Protein AF-A0A936QHP6-F1 (afdb_monomer_lite)

pLDDT: mean 89.99, std 12.88, range [39.19, 98.88]

Radius of gyration: 29.42 Å; chains: 1; bounding box: 80×87×96 Å

Foldseek 3Di:
DDDDDDDDDDVVVVVVVVVVVVVVVVVVVVVVVVVVVVVVVVVVDPDPPPPDDPPDLDDDDDPVVLLVLLVQFDEQWAWDLQAIWGWDWDADPNDTDTDTDGDAQAAFEDQQFAFPGDSLVLPQALVNLLVLLVVRVVVVGQEYEYAADHALSNLVSLLVNCVVVVVRHRAYAYHQEQDDDPQLACPDPVSLVVSLVSLSQSLCLLQQNDAADDDRSDHGGRRRHHNVSRHQEYEYYDERDLVSVVVNQVVPVVQAWEDAPWKTQHGHTRVLNSQSVSQRSNQSSCSRVPSHAHEYYYEYEDLAAPDAFPQQDDDDPVPPDDRSPNHHDAPVRMDTDPSHDRYYAAEYAAECFPDPSLARPPQQQVDAAPVRHGGSSLSVLLVSCVSRRRTAHENQEYFAFQACAFDGDHDPGSTNYNHHPVRRVVSVVVSQVSCVRSSHHYYHYHHAEFQQLDDDPVCCVVCPPSSCSSNAHESNGSNRGRHPHYNDDDQDDPPPDCPSPDPVQWPDDDPQKTWGWDDDRYDTDIDIDHPPDDPVPDDDDDDDDPDDPVDDDPDDPVPPPD

Secondary structure (DSSP, 8-state):
----------HHHHHHHHHHHHHHHHHHHHHHHHHHHHHHHHHT-------SS---SS----HHHHHHHHHH-B-SEEE-SSSEEEEEEEEETTEEEEEEEEE-EEEEE-----TT--GGG----HHHHHHHHHHHHHTT--EEEESSPPPHHHHHHHHHHHHHTTTSPPEEEEEE--PPPTTS-TT-HHHHHHHHHHHHHHHHHHTT-EEE--BTTB--EEE----GGGEEEEEE-S---HHHHHHHHHHTTT---EE-SSEEESS--HHHHHHHHHHHHHHHHHHHHHSB---EEE-EEGGG-SS--TT-----TTS----TTS----GGG-EE-TT-SS-B-EEEE--SS-STHHHH-HHHHT-B-TTS-B-HHHHHHHHHHHT--SS-EEEEE------SSBS---TTS--SB---HHHHHHHHHHHHHHHHHTT-SEEEES-SB--TT---TTTGGGS-SGGGGGGS--TT-GGG---SB---------SS--TT--GGGEEEEETTEEEEEEE-SS-EEEEEE-TT--TTT---------S-TTSS--S-TTSS--

Sequence (562 aa):
METTSRSYISSSKLKYLVILSFVFLLGFTVYKMMEFEDSIREQRIVRINVGGEKKKLIPVISNALLKEKADNSEHLFKSGKKYFSVLEKKIREGKQVQEWKNHFLKGVNMGVAIPGSYPSEFRATYDTYMYWLRKIADMNSNTVRTYTILPPEFYEAFAQYNSENNNKPLYLMQGVWADETDSNNYFEKEYSERFQNEIKDVIDVIHGKAVINERRGHASGIYSRDISQYTIAILLGREWEPVTVTTTNKKNSSLVNYNGSFISLPAGNPMEVWLAGMMDFTVHYETQIYEEQRPVSFVNWLPTDPMYHNSEFIENKKVREYDNDIESIDFRKFYSTDLFKAGIFASYHAYPYYPDFVYLDKKYTSAVNAAGQKDNYYGYLKDLKENCTDMPLLITEYGVPSSRGNSHYSTFGFHQGGHSEEDQAEVNKTLTEDIYNTGCGGAIYFEWMDEWFKFNWLVIDFEVPAERRKFWHNMENPEQNFGVLAVEQRSKTIDGIENDWNSNELISGEDKYKFSASSDAEYYYMKYNLPEFSFDKSNIHIAIDTYDKKKGDHKLPFLEKS

Structure (mmCIF, N/CA/C/O backbone):
data_AF-A0A936QHP6-F1
#
_entry.id   AF-A0A936QHP6-F1
#
loop_
_atom_site.group_PDB
_atom_site.id
_atom_site.type_symbol
_atom_site.label_atom_id
_atom_site.label_alt_id
_atom_site.label_comp_id
_atom_site.label_asym_id
_atom_site.label_entity_id
_atom_site.label_seq_id
_atom_site.pdbx_PDB_ins_code
_atom_site.Cartn_x
_atom_site.Cartn_y
_atom_site.Cartn_z
_atom_site.occupancy
_atom_site.B_iso_or_equiv
_atom_site.auth_seq_id
_atom_site.auth_comp_id
_atom_site.auth_asym_id
_atom_site.auth_atom_id
_atom_site.pdbx_PDB_model_num
ATOM 1 N N . MET A 1 1 ? -3.550 61.082 -67.817 1.00 39.22 1 MET A N 1
ATOM 2 C CA . MET A 1 1 ? -3.277 59.656 -68.092 1.00 39.22 1 MET A CA 1
ATOM 3 C C . MET A 1 1 ? -2.946 58.994 -66.764 1.00 39.22 1 MET A C 1
ATOM 5 O O . MET A 1 1 ? -1.798 58.999 -66.347 1.00 39.22 1 MET A O 1
ATOM 9 N N . GLU A 1 2 ? -3.974 58.526 -66.057 1.00 41.28 2 GLU A N 1
ATOM 10 C CA . GLU A 1 2 ? -3.820 57.652 -64.890 1.00 41.28 2 GLU A CA 1
ATOM 11 C C . GLU A 1 2 ? -3.528 56.235 -65.385 1.00 41.28 2 GLU A C 1
ATOM 13 O O . GLU A 1 2 ? -4.252 55.712 -66.231 1.00 41.28 2 GLU A O 1
ATOM 18 N N . THR A 1 3 ? -2.478 55.608 -64.863 1.00 39.47 3 THR A N 1
ATOM 19 C CA . THR A 1 3 ? -2.272 54.163 -64.983 1.00 39.47 3 THR A CA 1
ATOM 20 C C . THR A 1 3 ? -2.458 53.548 -63.604 1.00 39.47 3 THR A C 1
ATOM 22 O O . THR A 1 3 ? -1.679 53.752 -62.678 1.00 39.47 3 THR A O 1
ATOM 25 N N . THR A 1 4 ? -3.569 52.835 -63.459 1.00 46.78 4 THR A N 1
ATOM 26 C CA . THR A 1 4 ? -3.967 52.072 -62.279 1.00 46.78 4 THR A CA 1
ATOM 27 C C . THR A 1 4 ? -3.174 50.766 -62.240 1.00 46.78 4 THR A C 1
ATOM 29 O O . THR A 1 4 ? -3.341 49.920 -63.116 1.00 46.78 4 THR A O 1
ATOM 32 N N . SER A 1 5 ? -2.346 50.555 -61.212 1.00 41.31 5 SER A N 1
ATOM 33 C CA . SER A 1 5 ? -1.825 49.218 -60.894 1.00 41.31 5 SER A CA 1
ATOM 34 C C . SER A 1 5 ? -2.692 48.594 -59.795 1.00 41.31 5 SER A C 1
ATOM 36 O O . SER A 1 5 ? -2.741 49.068 -58.661 1.00 41.31 5 SER A O 1
ATOM 38 N N . ARG A 1 6 ? -3.464 47.565 -60.160 1.00 47.97 6 ARG A N 1
ATOM 39 C CA . ARG A 1 6 ? -4.209 46.723 -59.214 1.00 47.97 6 ARG A CA 1
ATOM 40 C C . ARG A 1 6 ? -3.250 45.692 -58.618 1.00 47.97 6 ARG A C 1
ATOM 42 O O . ARG A 1 6 ? -2.720 44.848 -59.335 1.00 47.97 6 ARG A O 1
ATOM 49 N N . SER A 1 7 ? -3.072 45.755 -57.303 1.00 48.59 7 SER A N 1
ATOM 50 C CA . SER A 1 7 ? -2.423 44.727 -56.487 1.00 48.59 7 SER A CA 1
ATOM 51 C C . SER A 1 7 ? -3.275 43.448 -56.485 1.00 48.59 7 SER A C 1
ATOM 53 O O . SER A 1 7 ? -4.404 43.444 -55.993 1.00 48.59 7 SER A O 1
ATOM 55 N N . TYR A 1 8 ? -2.750 42.369 -57.071 1.00 51.38 8 TYR A N 1
ATOM 56 C CA . TYR A 1 8 ? -3.321 41.024 -56.975 1.00 51.38 8 TYR A CA 1
ATOM 57 C C . TYR A 1 8 ? -2.815 40.355 -55.690 1.00 51.38 8 TYR A C 1
ATOM 59 O O . TYR A 1 8 ? -1.647 39.981 -55.584 1.00 51.38 8 TYR A O 1
ATOM 67 N N . ILE A 1 9 ? -3.702 40.177 -54.709 1.00 56.00 9 ILE A N 1
ATOM 68 C CA . ILE A 1 9 ? -3.457 39.306 -53.552 1.00 56.00 9 ILE A CA 1
ATOM 69 C C . ILE A 1 9 ? -3.434 37.857 -54.066 1.00 56.00 9 ILE A C 1
ATOM 71 O O . ILE A 1 9 ? -4.393 37.405 -54.690 1.00 56.00 9 ILE A O 1
ATOM 75 N N . SER A 1 10 ? -2.338 37.123 -53.837 1.00 56.81 10 SER A N 1
ATOM 76 C CA . SER A 1 10 ? -2.200 35.735 -54.303 1.00 56.81 10 SER A CA 1
ATOM 77 C C . SER A 1 10 ? -3.279 34.835 -53.686 1.00 56.81 10 SER A C 1
ATOM 79 O O . SER A 1 10 ? -3.545 34.900 -52.483 1.00 56.81 10 SER A O 1
ATOM 81 N N . SER A 1 11 ? -3.884 33.951 -54.491 1.00 58.00 11 SER A N 1
ATOM 82 C CA . SER A 1 11 ? -4.995 33.084 -54.049 1.00 58.00 11 SER A CA 1
ATOM 83 C C . SER A 1 11 ? -4.625 32.153 -52.883 1.00 58.00 11 SER A C 1
ATOM 85 O O . SER A 1 11 ? -5.501 31.706 -52.148 1.00 58.00 11 SER A O 1
ATOM 87 N N . SER A 1 12 ? -3.330 31.916 -52.650 1.00 57.56 12 SER A N 1
ATOM 88 C CA . SER A 1 12 ? -2.814 31.180 -51.493 1.00 57.56 12 SER A CA 1
ATOM 89 C C . SER A 1 12 ? -3.067 31.896 -50.164 1.00 57.56 12 SER A C 1
ATOM 91 O O . SER A 1 12 ? -3.524 31.259 -49.219 1.00 57.56 12 SER A O 1
ATOM 93 N N . LYS A 1 13 ? -2.854 33.217 -50.082 1.00 59.97 13 LYS A N 1
ATOM 94 C CA . LYS A 1 13 ? -3.078 33.987 -48.845 1.00 59.97 13 LYS A CA 1
ATOM 95 C C . LYS A 1 13 ? -4.554 34.017 -48.458 1.00 59.97 13 LYS A C 1
ATOM 97 O O . LYS A 1 13 ? -4.872 33.926 -47.278 1.00 59.97 13 LYS A O 1
ATOM 102 N N . LEU A 1 14 ? -5.446 34.068 -49.449 1.00 66.62 14 LEU A N 1
ATOM 103 C CA . LEU A 1 14 ? -6.890 34.020 -49.226 1.00 66.62 14 LEU A CA 1
ATOM 104 C C . LEU A 1 14 ? -7.337 32.649 -48.684 1.00 66.62 14 LEU A C 1
ATOM 106 O O . LEU A 1 14 ? -8.161 32.594 -47.778 1.00 66.62 14 LEU A O 1
ATOM 110 N N . LYS A 1 15 ? -6.743 31.547 -49.169 1.00 65.19 15 LYS A N 1
ATOM 111 C CA . LYS A 1 15 ? -7.023 30.191 -48.661 1.00 65.19 15 LYS A CA 1
ATOM 112 C C . LYS A 1 15 ? -6.612 30.017 -47.199 1.00 65.19 15 LYS A C 1
ATOM 114 O O . LYS A 1 15 ? -7.397 29.486 -46.421 1.00 65.19 15 LYS A O 1
ATOM 119 N N . TYR A 1 16 ? -5.431 30.499 -46.806 1.00 73.69 16 TYR A N 1
ATOM 120 C CA . TYR A 1 16 ? -5.000 30.431 -45.404 1.00 73.69 16 TYR A CA 1
ATOM 121 C C . TYR A 1 16 ? -5.894 31.256 -44.479 1.00 73.69 16 TYR A C 1
ATOM 123 O O . TYR A 1 16 ? -6.194 30.810 -43.379 1.00 73.69 16 TYR A O 1
ATOM 131 N N . LEU A 1 17 ? -6.377 32.413 -44.938 1.00 76.38 17 LEU A N 1
ATOM 132 C CA . LEU A 1 17 ? -7.290 33.263 -44.168 1.00 76.38 17 LEU A CA 1
ATOM 133 C C . LEU A 1 17 ? -8.652 32.587 -43.942 1.00 76.38 17 LEU A C 1
ATOM 135 O O . LEU A 1 17 ? -9.200 32.645 -42.844 1.00 76.38 17 LEU A O 1
ATOM 139 N N . VAL A 1 18 ? -9.158 31.880 -44.957 1.00 79.56 18 VAL A N 1
ATOM 140 C CA . VAL A 1 18 ? -10.394 31.089 -44.859 1.00 79.56 18 VAL A CA 1
ATOM 141 C C . VAL A 1 18 ? -10.222 29.908 -43.900 1.00 79.56 18 VAL A C 1
ATOM 143 O O . VAL A 1 18 ? -11.066 29.722 -43.024 1.00 79.56 18 VAL A O 1
ATOM 146 N N . ILE A 1 19 ? -9.115 29.160 -44.000 1.00 80.19 19 ILE A N 1
ATOM 147 C CA . ILE A 1 19 ? -8.805 28.050 -43.081 1.00 80.19 19 ILE A CA 1
ATOM 148 C C . ILE A 1 19 ? -8.690 28.558 -41.641 1.00 80.19 19 ILE A C 1
ATOM 150 O O . ILE A 1 19 ? -9.285 27.968 -40.743 1.00 80.19 19 ILE A O 1
ATOM 154 N N . LEU A 1 20 ? -7.996 29.680 -41.418 1.00 80.50 20 LEU A N 1
ATOM 155 C CA . LEU A 1 20 ? -7.874 30.274 -40.087 1.00 80.50 20 LEU A CA 1
ATOM 156 C C . LEU A 1 20 ? -9.248 30.645 -39.513 1.00 80.50 20 LEU A C 1
ATOM 158 O O . LEU A 1 20 ? -9.500 30.407 -38.336 1.00 80.50 20 LEU A O 1
ATOM 162 N N . SER A 1 21 ? -10.153 31.169 -40.349 1.00 83.62 21 SER A N 1
ATOM 163 C CA . SER A 1 21 ? -11.518 31.493 -39.920 1.00 83.62 21 SER A CA 1
ATOM 164 C C . SER A 1 21 ? -12.318 30.247 -39.532 1.00 83.62 21 SER A C 1
ATOM 166 O O . SER A 1 21 ? -13.031 30.280 -38.534 1.00 83.62 21 SER A O 1
ATOM 168 N N . PHE A 1 22 ? -12.149 29.127 -40.248 1.00 84.00 22 PHE A N 1
ATOM 169 C CA . PHE A 1 22 ? -12.811 27.866 -39.911 1.00 84.00 22 PHE A CA 1
ATOM 170 C C . PHE A 1 22 ? -12.266 27.251 -38.621 1.00 84.00 22 PHE A C 1
ATOM 172 O O . PHE A 1 22 ? -13.050 26.757 -37.816 1.00 84.00 22 PHE A O 1
ATOM 179 N N . VAL A 1 23 ? -10.954 27.329 -38.382 1.00 83.69 23 VAL A N 1
ATOM 180 C CA . VAL A 1 23 ? -10.345 26.881 -37.117 1.00 83.69 23 VAL A CA 1
ATOM 181 C C . VAL A 1 23 ? -10.850 27.727 -35.948 1.00 83.69 23 VAL A C 1
ATOM 183 O O . VAL A 1 23 ? -11.201 27.185 -34.903 1.00 83.69 23 VAL A O 1
ATOM 186 N N . PHE A 1 24 ? -10.957 29.044 -36.136 1.00 89.94 24 PHE A N 1
ATOM 187 C CA . PHE A 1 24 ? -11.479 29.941 -35.106 1.00 89.94 24 PHE A CA 1
ATOM 188 C C . PHE A 1 24 ? -12.966 29.687 -34.823 1.00 89.94 24 PHE A C 1
ATOM 190 O O . PHE A 1 24 ? -13.376 29.644 -33.666 1.00 89.94 24 PHE A O 1
ATOM 197 N N . LEU A 1 25 ? -13.768 29.458 -35.868 1.00 88.81 25 LEU A N 1
ATOM 198 C CA . LEU A 1 25 ? -15.187 29.127 -35.743 1.00 88.81 25 LEU A CA 1
ATOM 199 C C . LEU A 1 25 ? -15.391 27.781 -35.033 1.00 88.81 25 LEU A C 1
ATOM 201 O O . LEU A 1 25 ? -16.265 27.669 -34.175 1.00 88.81 25 LEU A O 1
ATOM 205 N N . LEU A 1 26 ? -14.571 26.775 -35.349 1.00 82.38 26 LEU A N 1
ATOM 206 C CA . LEU A 1 26 ? -14.604 25.473 -34.685 1.00 82.38 26 LEU A CA 1
ATOM 207 C C . LEU A 1 26 ? -14.230 25.604 -33.205 1.00 82.38 26 LEU A C 1
ATOM 209 O O . LEU A 1 26 ? -14.969 25.117 -32.355 1.00 82.38 26 LEU A O 1
ATOM 213 N N . GLY A 1 27 ? -13.146 26.322 -32.892 1.00 85.25 27 GLY A N 1
ATOM 214 C CA . GLY A 1 27 ? -12.740 26.596 -31.511 1.00 85.25 27 GLY A CA 1
ATOM 215 C C . GLY A 1 27 ? -13.823 27.334 -30.718 1.00 85.25 27 GLY A C 1
ATOM 216 O O . GLY A 1 27 ? -14.131 26.953 -29.593 1.00 85.25 27 GLY A O 1
ATOM 217 N N . PHE A 1 28 ? -14.473 28.328 -31.330 1.00 92.50 28 PHE A N 1
ATOM 218 C CA . PHE A 1 28 ? -15.593 29.042 -30.715 1.00 92.50 28 PHE A CA 1
ATOM 219 C C . PHE A 1 28 ? -16.819 28.142 -30.495 1.00 92.50 28 PHE A C 1
ATOM 221 O O . PHE A 1 28 ? -17.485 28.244 -29.468 1.00 92.50 28 PHE A O 1
ATOM 228 N N . THR A 1 29 ? -17.108 27.241 -31.436 1.00 85.12 29 THR A N 1
ATOM 229 C CA . THR A 1 29 ? -18.240 26.309 -31.334 1.00 85.12 29 THR A CA 1
ATOM 230 C C . THR A 1 29 ? -18.006 25.281 -30.230 1.00 85.12 29 THR A C 1
ATOM 232 O O . THR A 1 29 ? -18.891 25.077 -29.407 1.00 85.12 29 THR A O 1
ATOM 235 N N . VAL A 1 30 ? -16.805 24.698 -30.152 1.00 79.44 30 VAL A N 1
ATOM 236 C CA . VAL A 1 30 ? -16.418 23.781 -29.066 1.00 79.44 30 VAL A CA 1
ATOM 237 C C . VAL A 1 30 ? -16.487 24.489 -27.714 1.00 79.44 30 VAL A C 1
ATOM 239 O O . VAL A 1 30 ? -17.086 23.958 -26.786 1.00 79.44 30 VAL A O 1
ATOM 242 N N . TYR A 1 31 ? -15.977 25.721 -27.621 1.00 88.62 31 TYR A N 1
ATOM 243 C CA . TYR A 1 31 ? -16.085 26.530 -26.405 1.00 88.62 31 TYR A CA 1
ATOM 244 C C . TYR A 1 31 ? -17.545 26.744 -25.977 1.00 88.62 31 TYR A C 1
ATOM 246 O O . TYR A 1 31 ? -17.886 26.534 -24.816 1.00 88.62 31 TYR A O 1
ATOM 254 N N . LYS A 1 32 ? -18.435 27.089 -26.918 1.00 89.81 32 LYS A N 1
ATOM 255 C CA . LYS A 1 32 ? -19.868 27.260 -26.635 1.00 89.81 32 LYS A CA 1
ATOM 256 C C . LYS A 1 32 ? -20.578 25.954 -26.277 1.00 89.81 32 LYS A C 1
ATOM 258 O O . LYS A 1 32 ? -21.511 25.987 -25.483 1.00 89.81 32 LYS A O 1
ATOM 263 N N . MET A 1 33 ? -20.150 24.822 -26.837 1.00 79.50 33 MET A N 1
ATOM 264 C CA . MET A 1 33 ? -20.666 23.502 -26.465 1.00 79.50 33 MET A CA 1
ATOM 265 C C . MET A 1 33 ? -20.253 23.115 -25.042 1.00 79.50 33 MET A C 1
ATOM 267 O O . MET A 1 33 ? -21.103 22.639 -24.300 1.00 79.50 33 MET A O 1
ATOM 271 N N . MET A 1 34 ? -19.002 23.380 -24.649 1.00 72.00 34 MET A N 1
ATOM 272 C CA . MET A 1 34 ? -18.524 23.156 -23.278 1.00 72.00 34 MET A CA 1
ATOM 273 C C . MET A 1 34 ? -19.264 24.047 -22.274 1.00 72.00 34 MET A C 1
ATOM 275 O O . MET A 1 34 ? -19.806 23.542 -21.302 1.00 72.00 34 MET A O 1
ATOM 279 N N . GLU A 1 35 ? -19.396 25.347 -22.561 1.00 82.94 35 GLU A N 1
ATOM 280 C CA . GLU A 1 35 ? -20.143 26.287 -21.707 1.00 82.94 35 GLU A CA 1
ATOM 281 C C . GLU A 1 35 ? -21.618 25.864 -21.541 1.00 82.94 35 GLU A C 1
ATOM 283 O O . GLU A 1 35 ? -22.204 25.983 -20.464 1.00 82.94 35 GLU A O 1
ATOM 288 N N . PHE A 1 36 ? -22.230 25.326 -22.602 1.00 78.00 36 PHE A N 1
ATOM 289 C CA . PHE A 1 36 ? -23.597 24.812 -22.554 1.00 78.00 36 PHE A CA 1
ATOM 290 C C . PHE A 1 36 ? -23.704 23.497 -21.766 1.00 78.00 36 PHE A C 1
ATOM 292 O O . PHE A 1 36 ? -24.631 23.349 -20.969 1.00 78.00 36 PHE A O 1
ATOM 299 N N . GLU A 1 37 ? -22.765 22.563 -21.936 1.00 71.31 37 GLU A N 1
ATOM 300 C CA . GLU A 1 37 ? -22.712 21.321 -21.158 1.00 71.31 37 GLU A CA 1
ATOM 301 C C . GLU A 1 37 ? -22.518 21.602 -19.660 1.00 71.31 37 GLU A C 1
ATOM 303 O O . GLU A 1 37 ? -23.252 21.045 -18.838 1.00 71.31 37 GLU A O 1
ATOM 308 N N . ASP A 1 38 ? -21.623 22.530 -19.315 1.00 69.19 38 ASP A N 1
ATOM 309 C CA . ASP A 1 38 ? -21.407 22.994 -17.943 1.00 69.19 38 ASP A CA 1
ATOM 310 C C . ASP A 1 38 ? -22.692 23.585 -17.353 1.00 69.19 38 ASP A C 1
ATOM 312 O O . ASP A 1 38 ? -23.081 23.239 -16.237 1.00 69.19 38 ASP A O 1
ATOM 316 N N . SER A 1 39 ? -23.438 24.380 -18.131 1.00 72.06 39 SER A N 1
ATOM 317 C CA . SER A 1 39 ? -24.723 24.936 -17.686 1.00 72.06 39 SER A CA 1
ATOM 318 C C . SER A 1 39 ? -25.794 23.863 -17.415 1.00 72.06 39 SER A C 1
ATOM 320 O O . SER A 1 39 ? -26.581 23.991 -16.475 1.00 72.06 39 SER A O 1
ATOM 322 N N . ILE A 1 40 ? -25.816 22.769 -18.191 1.00 70.38 40 ILE A N 1
ATOM 323 C CA . ILE A 1 40 ? -26.733 21.636 -17.975 1.00 70.38 40 ILE A CA 1
ATOM 324 C C . ILE A 1 40 ? -26.307 20.824 -16.748 1.00 70.38 40 ILE A C 1
ATOM 326 O O . ILE A 1 40 ? -27.168 20.375 -15.984 1.00 70.38 40 ILE A O 1
ATOM 330 N N . ARG A 1 41 ? -24.996 20.635 -16.540 1.00 56.78 41 ARG A N 1
ATOM 331 C CA . ARG A 1 41 ? -24.449 19.978 -15.343 1.00 56.78 41 ARG A CA 1
ATOM 332 C C . ARG A 1 41 ? -24.772 20.780 -14.084 1.00 56.78 41 ARG A C 1
ATOM 334 O O . ARG A 1 41 ? -25.250 20.195 -13.115 1.00 56.78 41 ARG A O 1
ATOM 341 N N . GLU A 1 42 ? -24.620 22.103 -14.116 1.00 56.72 42 GLU A N 1
ATOM 342 C CA . GLU A 1 42 ? -24.973 22.975 -12.991 1.00 56.72 42 GLU A CA 1
ATOM 343 C C . GLU A 1 42 ? -26.473 22.942 -12.661 1.00 56.72 42 GLU A C 1
ATOM 345 O O . GLU A 1 42 ? -26.834 22.905 -11.487 1.00 56.72 42 GLU A O 1
ATOM 350 N N . GLN A 1 43 ? -27.362 22.862 -13.659 1.00 51.44 43 GLN A N 1
ATOM 351 C CA . GLN A 1 43 ? -28.814 22.778 -13.430 1.00 51.44 43 GLN A CA 1
ATOM 352 C C . GLN A 1 43 ? -29.279 21.463 -12.780 1.00 51.44 43 GLN A C 1
ATOM 354 O O . GLN A 1 43 ? -30.349 21.431 -12.171 1.00 51.44 43 GLN A O 1
ATOM 359 N N . ARG A 1 44 ? -28.499 20.376 -12.880 1.00 50.66 44 ARG A N 1
ATOM 360 C CA . ARG A 1 44 ? -28.800 19.093 -12.210 1.00 50.66 44 ARG A CA 1
ATOM 361 C C . ARG A 1 44 ? -28.305 19.034 -10.765 1.00 50.66 44 ARG A C 1
ATOM 363 O O . ARG A 1 44 ? -28.672 18.109 -10.043 1.00 50.66 44 ARG A O 1
ATOM 370 N N . ILE A 1 45 ? -27.507 20.009 -10.334 1.00 46.22 45 ILE A N 1
ATOM 371 C CA . ILE A 1 45 ? -26.946 20.071 -8.987 1.00 46.22 45 ILE A CA 1
ATOM 372 C C . ILE A 1 45 ? -27.664 21.181 -8.221 1.00 46.22 45 ILE A C 1
ATOM 374 O O . ILE A 1 45 ? -27.382 22.368 -8.377 1.00 46.22 45 ILE A O 1
ATOM 378 N N . VAL A 1 46 ? -28.583 20.803 -7.332 1.00 44.62 46 VAL A N 1
ATOM 379 C CA . VAL A 1 46 ? -29.145 21.745 -6.357 1.00 44.62 46 VAL A CA 1
ATOM 380 C C . VAL A 1 46 ? -28.056 22.065 -5.327 1.00 44.62 46 VAL A C 1
ATOM 382 O O . VAL A 1 46 ? -27.889 21.358 -4.335 1.00 44.62 46 VAL A O 1
ATOM 385 N N . ARG A 1 47 ? -27.282 23.130 -5.566 1.00 46.22 47 ARG A N 1
ATOM 386 C CA . ARG A 1 47 ? -26.310 23.654 -4.595 1.00 46.22 47 ARG A CA 1
ATOM 387 C C . ARG A 1 47 ? -27.055 24.404 -3.491 1.00 46.22 47 ARG A C 1
ATOM 389 O O . ARG A 1 47 ? -27.370 25.584 -3.628 1.00 46.22 47 ARG A O 1
ATOM 396 N N . ILE A 1 48 ? -27.326 23.730 -2.376 1.00 43.06 48 ILE A N 1
ATOM 397 C CA . ILE A 1 48 ? -27.758 24.403 -1.147 1.00 43.06 48 ILE A CA 1
ATOM 398 C C . ILE A 1 48 ? -26.501 24.932 -0.458 1.00 43.06 48 ILE A C 1
ATOM 400 O O . ILE A 1 48 ? -25.792 24.197 0.225 1.00 43.06 48 ILE A O 1
ATOM 404 N N . ASN A 1 49 ? -26.208 26.215 -0.659 1.00 39.19 49 ASN A N 1
ATOM 405 C CA . ASN A 1 49 ? -25.101 26.871 0.022 1.00 39.19 49 ASN A CA 1
ATOM 406 C C . ASN A 1 49 ? -25.529 27.195 1.462 1.00 39.19 49 ASN A C 1
ATOM 408 O O . ASN A 1 49 ? -26.130 28.236 1.729 1.00 39.19 49 ASN A O 1
ATOM 412 N N . VAL A 1 50 ? -25.286 26.267 2.390 1.00 42.75 50 VAL A N 1
ATOM 413 C CA . VAL A 1 50 ? -25.513 26.506 3.819 1.00 42.75 50 VAL A CA 1
ATOM 414 C C . VAL A 1 50 ? -24.299 27.252 4.363 1.00 42.75 50 VAL A C 1
ATOM 416 O O . VAL A 1 50 ? -23.374 26.656 4.906 1.00 42.75 50 VAL A O 1
ATOM 419 N N . GLY A 1 51 ? -24.298 28.574 4.193 1.00 44.06 51 GLY A N 1
ATOM 420 C CA . GLY A 1 51 ? -23.418 29.445 4.963 1.00 44.06 51 GLY A CA 1
ATOM 421 C C . GLY A 1 51 ? -23.717 29.284 6.456 1.00 44.06 51 GLY A C 1
ATOM 422 O O . GLY A 1 51 ? -24.858 29.448 6.885 1.00 44.06 51 GLY A O 1
ATOM 423 N N . GLY A 1 52 ? -22.704 28.935 7.243 1.00 41.16 52 GLY A N 1
ATOM 424 C CA . GLY A 1 52 ? -22.804 28.783 8.692 1.00 41.16 52 GLY A CA 1
ATOM 425 C C . GLY A 1 52 ? -21.606 28.014 9.237 1.00 41.16 52 GLY A C 1
ATOM 426 O O . GLY A 1 52 ? -21.040 27.200 8.519 1.00 41.16 52 GLY A O 1
ATOM 427 N N . GLU A 1 53 ? -21.204 28.339 10.466 1.00 47.16 53 GLU A N 1
ATOM 428 C CA . GLU A 1 53 ? -20.168 27.713 11.308 1.00 47.16 53 GLU A CA 1
ATOM 429 C C . GLU A 1 53 ? -19.679 26.326 10.850 1.00 47.16 53 GLU A C 1
ATOM 431 O O . GLU A 1 53 ? -20.505 25.458 10.572 1.00 47.16 53 GLU A O 1
ATOM 436 N N . LYS A 1 54 ? -18.347 26.094 10.835 1.00 59.47 54 LYS A N 1
ATOM 437 C CA . LYS A 1 54 ? -17.734 24.769 10.582 1.00 59.47 54 LYS A CA 1
ATOM 438 C C . LYS A 1 54 ? -18.486 23.709 11.401 1.00 59.47 54 LYS A C 1
ATOM 440 O O . LYS A 1 54 ? -18.249 23.565 12.602 1.00 59.47 54 LYS A O 1
ATOM 445 N N . LYS A 1 55 ? -19.416 22.988 10.766 1.00 70.50 55 LYS A N 1
ATOM 446 C CA . LYS A 1 55 ? -20.143 21.898 11.415 1.00 70.50 55 LYS A CA 1
ATOM 447 C C . LYS A 1 55 ? -19.110 20.861 11.830 1.00 70.50 55 LYS A C 1
ATOM 449 O O . LYS A 1 55 ? -18.215 20.534 11.053 1.00 70.50 55 LYS A O 1
ATOM 454 N N . LYS A 1 56 ? -19.227 20.354 13.057 1.00 84.38 56 LYS A N 1
ATOM 455 C CA . LYS A 1 56 ? -18.425 19.205 13.481 1.00 84.38 56 LYS A CA 1
ATOM 456 C C . LYS A 1 56 ? -18.665 18.056 12.503 1.00 84.38 56 LYS A C 1
ATOM 458 O O . LYS A 1 56 ? -19.815 17.807 12.145 1.00 84.38 56 LYS A O 1
ATOM 463 N N . LEU A 1 57 ? -17.592 17.372 12.105 1.00 90.25 57 LEU A N 1
ATOM 464 C CA . LEU A 1 57 ? -17.667 16.242 11.172 1.00 90.25 57 LEU A CA 1
ATOM 465 C C . LEU A 1 57 ? -18.545 15.119 11.727 1.00 90.25 57 LEU A C 1
ATOM 467 O O . LEU A 1 57 ? -19.352 14.550 11.002 1.00 90.25 57 LEU A O 1
ATOM 471 N N . ILE A 1 58 ? -18.447 14.880 13.037 1.00 93.56 58 ILE A N 1
ATOM 472 C CA . ILE A 1 58 ? -19.328 13.982 13.780 1.00 93.56 58 ILE A CA 1
ATOM 473 C C . ILE A 1 58 ? -20.299 14.836 14.612 1.00 93.56 58 ILE A C 1
ATOM 475 O O . ILE A 1 58 ? -19.857 15.602 15.480 1.00 93.56 58 ILE A O 1
ATOM 479 N N . PRO A 1 59 ? -21.621 14.738 14.380 1.00 92.69 59 PRO A N 1
ATOM 480 C CA . PRO A 1 59 ? -22.619 15.358 15.246 1.00 92.69 59 PRO A CA 1
ATOM 481 C C . PRO A 1 59 ? -22.458 14.888 16.696 1.00 92.69 59 PRO A C 1
ATOM 483 O O . PRO A 1 59 ? -22.239 13.709 16.948 1.00 92.69 59 PRO A O 1
ATOM 486 N N . VAL A 1 60 ? -22.578 15.780 17.677 1.00 93.25 60 VAL A N 1
ATOM 487 C CA . VAL A 1 60 ? -22.452 15.376 19.088 1.00 93.25 60 VAL A CA 1
ATOM 488 C C . VAL A 1 60 ? -23.719 14.642 19.526 1.00 93.25 60 VAL A C 1
ATOM 490 O O . VAL A 1 60 ? -24.812 15.198 19.425 1.00 93.25 60 VAL A O 1
ATOM 493 N N . ILE A 1 61 ? -23.564 13.428 20.054 1.00 95.81 61 ILE A N 1
ATOM 494 C CA . ILE A 1 61 ? -24.643 12.629 20.651 1.00 95.81 61 ILE A CA 1
ATOM 495 C C . ILE A 1 61 ? -24.292 12.215 22.085 1.00 95.81 61 ILE A C 1
ATOM 497 O O . ILE A 1 61 ? -23.157 12.381 22.529 1.00 95.81 61 ILE A O 1
ATOM 501 N N . SER A 1 62 ? -25.270 11.699 22.833 1.00 97.00 62 SER A N 1
ATOM 502 C CA . SER A 1 62 ? -25.025 11.176 24.181 1.00 97.00 62 SER A CA 1
ATOM 503 C C . SER A 1 62 ? -24.261 9.849 24.132 1.00 97.00 62 SER A C 1
ATOM 505 O O . SER A 1 62 ? -24.431 9.061 23.203 1.00 97.00 62 SER A O 1
ATOM 507 N N . ASN A 1 63 ? -23.488 9.546 25.179 1.00 95.75 63 ASN A N 1
ATOM 508 C CA . ASN A 1 63 ? -22.788 8.259 25.297 1.00 95.75 63 ASN A CA 1
ATOM 509 C C . ASN A 1 63 ? -23.751 7.060 25.271 1.00 95.75 63 ASN A C 1
ATOM 511 O O . ASN A 1 63 ? -23.389 5.993 24.790 1.00 95.75 63 ASN A O 1
ATOM 515 N N . ALA A 1 64 ? -24.981 7.236 25.770 1.00 97.38 64 ALA A N 1
ATOM 516 C CA . ALA A 1 64 ? -26.012 6.203 25.712 1.00 97.38 64 ALA A CA 1
ATOM 517 C C . ALA A 1 64 ? -26.432 5.906 24.265 1.00 97.38 64 ALA A C 1
ATOM 519 O O . ALA A 1 64 ? -26.504 4.740 23.891 1.00 97.38 64 ALA A O 1
ATOM 520 N N . LEU A 1 65 ? -26.638 6.947 23.448 1.00 97.69 65 LEU A N 1
ATOM 521 C CA . LEU A 1 65 ? -26.986 6.781 22.037 1.00 97.69 65 LEU A CA 1
ATOM 522 C C . LEU A 1 65 ? -25.805 6.246 21.217 1.00 97.69 65 LEU A C 1
ATOM 524 O O . LEU A 1 65 ? -26.004 5.440 20.316 1.00 97.69 65 LEU A O 1
ATOM 528 N N . LEU A 1 66 ? -24.572 6.661 21.532 1.00 98.00 66 LEU A N 1
ATOM 529 C CA . LEU A 1 66 ? -23.379 6.114 20.878 1.00 98.00 66 LEU A CA 1
ATOM 530 C C . LEU A 1 66 ? -23.235 4.617 21.160 1.00 98.00 66 LEU A C 1
ATOM 532 O O . LEU A 1 66 ? -22.964 3.847 20.244 1.00 98.00 66 LEU A O 1
ATOM 536 N N . LYS A 1 67 ? -23.460 4.206 22.413 1.00 97.94 67 LYS A N 1
ATOM 537 C CA . LYS A 1 67 ? -23.463 2.795 22.792 1.00 97.94 67 LYS A CA 1
ATOM 538 C C . LYS A 1 67 ? -24.561 2.017 22.066 1.00 97.94 67 LYS A C 1
ATOM 540 O O . LYS A 1 67 ? -24.272 0.955 21.540 1.00 97.94 67 LYS A O 1
ATOM 545 N N . GLU A 1 68 ? -25.784 2.545 22.008 1.00 98.06 68 GLU A N 1
ATOM 546 C CA . GLU A 1 68 ? -26.889 1.919 21.268 1.00 98.06 68 GLU A CA 1
ATOM 547 C C . GLU A 1 68 ? -26.528 1.703 19.793 1.00 98.06 68 GLU A C 1
ATOM 549 O O . GLU A 1 68 ? -26.698 0.604 19.274 1.00 98.06 68 GLU A O 1
ATOM 554 N N . LYS A 1 69 ? -25.964 2.725 19.138 1.00 98.19 69 LYS A N 1
ATOM 555 C CA . LYS A 1 69 ? -25.493 2.615 17.753 1.00 98.19 69 LYS A CA 1
ATOM 556 C C . LYS A 1 69 ? -24.391 1.567 17.600 1.00 98.19 69 LYS A C 1
ATOM 558 O O . LYS A 1 69 ? -24.481 0.745 16.703 1.00 98.19 69 LYS A O 1
ATOM 563 N N . ALA A 1 70 ? -23.405 1.551 18.497 1.00 97.81 70 ALA A N 1
ATOM 564 C CA . ALA A 1 70 ? -22.332 0.557 18.482 1.00 97.81 70 ALA A CA 1
ATOM 565 C C . ALA A 1 70 ? -22.839 -0.880 18.713 1.00 97.81 70 ALA A C 1
ATOM 567 O O . ALA A 1 70 ? -22.359 -1.810 18.072 1.00 97.81 70 ALA A O 1
ATOM 568 N N . ASP A 1 71 ? -23.819 -1.069 19.603 1.00 96.81 71 ASP A N 1
ATOM 569 C CA . ASP A 1 71 ? -24.434 -2.374 19.872 1.00 96.81 71 ASP A CA 1
ATOM 570 C C . ASP A 1 71 ? -25.268 -2.869 18.670 1.00 96.81 71 ASP A C 1
ATOM 572 O O . ASP A 1 71 ? -25.347 -4.077 18.435 1.00 96.81 71 ASP A O 1
ATOM 576 N N . ASN A 1 72 ? -25.851 -1.948 17.895 1.00 96.38 72 ASN A N 1
ATOM 577 C CA . ASN A 1 72 ? -26.614 -2.247 16.680 1.00 96.38 72 ASN A CA 1
ATOM 578 C C . ASN A 1 72 ? -25.747 -2.346 15.414 1.00 96.38 72 ASN A C 1
ATOM 580 O O . ASN A 1 72 ? -26.254 -2.792 14.384 1.00 96.38 72 ASN A O 1
ATOM 584 N N . SER A 1 73 ? -24.470 -1.953 15.476 1.00 97.06 73 SER A N 1
ATOM 585 C CA . SER A 1 73 ? -23.616 -1.874 14.294 1.00 97.06 73 SER A CA 1
ATOM 586 C C . SER A 1 73 ? -23.408 -3.226 13.609 1.00 97.06 73 SER A C 1
ATOM 588 O O . SER A 1 73 ? -22.923 -4.188 14.223 1.00 97.06 73 SER A O 1
ATOM 590 N N . GLU A 1 74 ? -23.677 -3.290 12.302 1.00 95.81 74 GLU A N 1
ATOM 591 C CA . GLU A 1 74 ? -23.299 -4.449 11.493 1.00 95.81 74 GLU A CA 1
ATOM 592 C C . GLU A 1 74 ? -21.772 -4.502 11.331 1.00 95.81 74 GLU A C 1
ATOM 594 O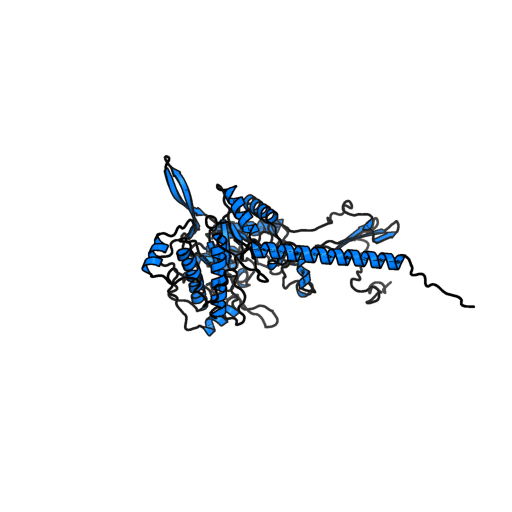 O . GLU A 1 74 ? -21.095 -3.490 11.158 1.00 95.81 74 GLU A O 1
ATOM 599 N N . HIS A 1 75 ? -21.210 -5.705 11.411 1.00 93.06 75 HIS A N 1
ATOM 600 C CA . HIS A 1 75 ? -19.793 -5.949 11.176 1.00 93.06 75 HIS A CA 1
ATOM 601 C C . HIS A 1 75 ? -19.643 -7.276 10.438 1.00 93.06 75 HIS A C 1
ATOM 603 O O . HIS A 1 75 ? -19.799 -8.360 11.003 1.00 93.06 75 HIS A O 1
ATOM 609 N N . LEU A 1 76 ? -19.358 -7.188 9.141 1.00 95.88 76 LEU A N 1
ATOM 610 C CA . LEU A 1 76 ? -19.150 -8.351 8.269 1.00 95.88 76 LEU A CA 1
ATOM 611 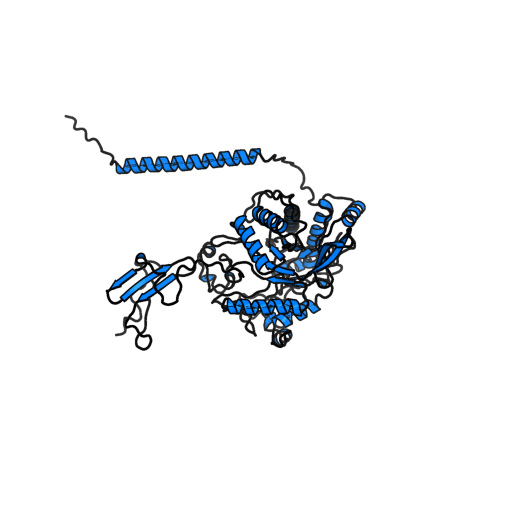C C . LEU A 1 76 ? -17.714 -8.884 8.340 1.00 95.88 76 LEU A C 1
ATOM 613 O O . LEU A 1 76 ? -17.430 -10.004 7.907 1.00 95.88 76 LEU A O 1
ATOM 617 N N . PHE A 1 77 ? -16.822 -8.090 8.926 1.00 97.19 77 PHE A N 1
ATOM 618 C CA . PHE A 1 77 ? -15.396 -8.338 9.024 1.00 97.19 77 PHE A CA 1
ATOM 619 C C . PHE A 1 77 ? -14.931 -8.065 10.447 1.00 97.19 77 PHE A C 1
ATOM 621 O O . PHE A 1 77 ? -15.412 -7.139 11.100 1.00 97.19 77 PHE A O 1
ATOM 628 N N . LYS A 1 78 ? -13.972 -8.853 10.927 1.00 95.81 78 LYS A N 1
ATOM 629 C CA . LYS A 1 78 ? -13.275 -8.557 12.178 1.00 95.81 78 LYS A CA 1
ATOM 630 C C . LYS A 1 78 ? -11.835 -9.043 12.155 1.00 95.81 78 LYS A C 1
ATOM 632 O O . LYS A 1 78 ? -11.522 -10.035 11.487 1.00 95.81 78 LYS A O 1
ATOM 637 N N . SER A 1 79 ? -10.976 -8.400 12.933 1.00 93.62 79 SER A N 1
ATOM 638 C CA . SER A 1 79 ? -9.661 -8.936 13.242 1.00 93.62 79 SER A CA 1
ATOM 639 C C . SER A 1 79 ? -9.798 -10.093 14.240 1.00 93.62 79 SER A C 1
ATOM 641 O O . SER A 1 79 ? -10.403 -9.988 15.307 1.00 93.62 79 SER A O 1
ATOM 643 N N . GLY A 1 80 ? -9.299 -11.267 13.854 1.00 86.94 80 GLY A N 1
ATOM 644 C CA . GLY A 1 80 ? -9.114 -12.392 14.767 1.00 86.94 80 GLY A CA 1
ATOM 645 C C . GLY A 1 80 ? -7.777 -12.280 15.502 1.00 86.94 80 GLY A C 1
ATOM 646 O O . GLY A 1 80 ? -7.097 -11.271 15.426 1.00 86.94 80 GLY A O 1
ATOM 647 N N . LYS A 1 81 ? -7.331 -13.346 16.176 1.00 84.69 81 LYS A N 1
ATOM 648 C CA . LYS A 1 81 ? -5.995 -13.351 16.813 1.00 84.69 81 LYS A CA 1
ATOM 649 C C . LYS A 1 81 ? -4.837 -13.482 15.819 1.00 84.69 81 LYS A C 1
ATOM 651 O O . LYS A 1 81 ? -3.745 -12.998 16.067 1.00 84.69 81 LYS A O 1
ATOM 656 N N . LYS A 1 82 ? -5.066 -14.194 14.712 1.00 86.81 82 LYS A N 1
ATOM 657 C CA . LYS A 1 82 ? -4.037 -14.493 13.699 1.00 86.81 82 LYS A CA 1
ATOM 658 C C . LYS A 1 82 ? -4.445 -14.063 12.293 1.00 86.81 82 LYS A C 1
ATOM 660 O O . LYS A 1 82 ? -3.616 -13.572 11.542 1.00 86.81 82 LYS A O 1
ATOM 665 N N . TYR A 1 83 ? -5.718 -14.243 11.958 1.00 93.88 83 TYR A N 1
ATOM 666 C CA . TYR A 1 83 ? -6.276 -13.998 10.632 1.00 93.88 83 TYR A CA 1
ATOM 667 C C . TYR A 1 83 ? -7.468 -13.054 10.725 1.00 93.88 83 TYR A C 1
ATOM 669 O O . TYR A 1 83 ? -8.075 -12.920 11.790 1.00 93.88 83 TYR A O 1
ATOM 677 N N . PHE A 1 84 ? -7.833 -12.459 9.596 1.00 95.62 84 PHE A N 1
ATOM 678 C CA . PHE A 1 84 ? -9.125 -11.804 9.447 1.00 95.62 84 PHE A CA 1
ATOM 679 C C . PHE A 1 84 ? -10.234 -12.850 9.469 1.00 95.62 84 PHE A C 1
ATOM 681 O O . PHE A 1 84 ? -10.057 -13.959 8.960 1.00 95.62 84 PHE A O 1
ATOM 688 N N . SER A 1 85 ? -11.384 -12.505 10.039 1.00 95.19 85 SER A N 1
ATOM 689 C CA . SER A 1 85 ? -12.588 -13.321 9.949 1.00 95.19 85 SER A CA 1
ATOM 690 C C . SER A 1 85 ? -13.650 -12.597 9.128 1.00 95.19 85 SER A C 1
ATOM 692 O O . SER A 1 85 ? -13.937 -11.430 9.383 1.00 95.19 85 SER A O 1
ATOM 694 N N . VAL A 1 86 ? -14.258 -13.312 8.184 1.00 95.31 86 VAL A N 1
ATOM 695 C CA . VAL A 1 86 ? -15.388 -12.841 7.371 1.00 95.31 86 VAL A CA 1
ATOM 696 C C . VAL A 1 86 ? -16.652 -13.571 7.814 1.00 95.31 86 VAL A C 1
ATOM 698 O O . VAL A 1 86 ? -16.611 -14.779 8.077 1.00 95.31 86 VAL A O 1
ATOM 701 N N . LEU A 1 87 ? -17.765 -12.847 7.909 1.00 94.12 87 LEU A N 1
ATOM 702 C CA . LEU A 1 87 ? -19.075 -13.399 8.231 1.00 94.12 87 LEU A CA 1
ATOM 703 C C . LEU A 1 87 ? -19.724 -14.003 6.978 1.00 94.12 87 LEU A C 1
ATOM 705 O O . LEU A 1 87 ? -20.235 -13.293 6.115 1.00 94.12 87 LEU A O 1
ATOM 709 N N . GLU A 1 88 ? -19.737 -15.329 6.877 1.00 89.69 88 GLU A N 1
ATOM 710 C CA . GLU A 1 88 ? -20.381 -16.047 5.776 1.00 89.69 88 GLU A CA 1
ATOM 711 C C . GLU A 1 88 ? -21.827 -16.422 6.141 1.00 89.69 88 GLU A C 1
ATOM 713 O O . GLU A 1 88 ? -22.107 -16.948 7.222 1.00 89.69 88 GLU A O 1
ATOM 718 N N . LYS A 1 89 ? -22.763 -16.194 5.212 1.00 86.81 89 LYS A N 1
ATOM 719 C CA . LYS A 1 89 ? -24.164 -16.635 5.314 1.00 86.81 89 LYS A CA 1
ATOM 720 C C . LYS A 1 89 ? -24.298 -18.001 4.630 1.00 86.81 89 LYS A C 1
ATOM 722 O O . LYS A 1 89 ? -24.084 -18.111 3.426 1.00 86.81 89 LYS A O 1
ATOM 727 N N . LYS A 1 90 ? -24.665 -19.048 5.374 1.00 83.19 90 LYS A N 1
ATOM 728 C CA . LYS A 1 90 ? -24.869 -20.416 4.854 1.00 83.19 90 LYS A CA 1
ATOM 729 C C . LYS A 1 90 ? -26.276 -20.918 5.127 1.00 83.19 90 LYS A C 1
ATOM 731 O O . LYS A 1 90 ? -26.896 -20.526 6.106 1.00 83.19 90 LYS A O 1
ATOM 736 N N . ILE A 1 91 ? -26.765 -21.833 4.295 1.00 83.44 91 ILE A N 1
ATOM 737 C CA . ILE A 1 91 ? -28.021 -22.545 4.549 1.00 83.44 91 ILE A CA 1
ATOM 738 C C . ILE A 1 91 ? -27.683 -23.886 5.207 1.00 83.44 91 ILE A C 1
ATOM 740 O O . ILE A 1 91 ? -27.018 -24.724 4.601 1.00 83.44 91 ILE A O 1
ATOM 744 N N . ARG A 1 92 ? -28.145 -24.102 6.441 1.00 80.75 92 ARG A N 1
ATOM 745 C CA . ARG A 1 92 ? -28.105 -25.401 7.132 1.00 80.75 92 ARG A CA 1
ATOM 746 C C . ARG A 1 92 ? -29.529 -25.788 7.511 1.00 80.75 92 ARG A C 1
ATOM 748 O O . ARG A 1 92 ? -30.233 -24.997 8.129 1.00 80.75 92 ARG A O 1
ATOM 755 N N . GLU A 1 93 ? -29.962 -26.979 7.098 1.00 84.62 93 GLU A N 1
ATOM 756 C CA . GLU A 1 93 ? -31.309 -27.509 7.393 1.00 84.62 93 GLU A CA 1
ATOM 757 C C . GLU A 1 93 ? -32.455 -26.554 6.986 1.00 84.62 93 GLU A C 1
ATOM 759 O O . GLU A 1 93 ? -33.453 -26.404 7.687 1.00 84.62 93 GLU A O 1
ATOM 764 N N . GLY A 1 94 ? -32.297 -25.853 5.858 1.00 85.25 94 GLY A N 1
ATOM 765 C CA . GLY A 1 94 ? -33.284 -24.882 5.369 1.00 85.25 94 GLY A CA 1
ATOM 766 C C . GLY A 1 94 ? -33.315 -23.549 6.129 1.00 85.25 94 GLY A C 1
ATOM 767 O O . GLY A 1 94 ? -34.151 -22.705 5.817 1.00 85.25 94 GLY A O 1
ATOM 768 N N . LYS A 1 95 ? -32.410 -23.325 7.092 1.00 85.94 95 LYS A N 1
ATOM 769 C CA . LYS A 1 95 ? -32.251 -22.052 7.811 1.00 85.94 95 LYS A CA 1
ATOM 770 C C . LYS A 1 95 ? -30.950 -21.361 7.426 1.00 85.94 95 LYS A C 1
ATOM 772 O O . LYS A 1 95 ? -29.913 -22.007 7.283 1.00 85.94 95 LYS A O 1
ATOM 777 N N . GLN A 1 96 ? -31.001 -20.039 7.296 1.00 84.06 96 GLN A N 1
ATOM 778 C CA . GLN A 1 96 ? -29.807 -19.225 7.116 1.00 84.06 96 GLN A CA 1
ATOM 779 C C . GLN A 1 96 ? -29.083 -19.084 8.460 1.00 84.06 96 GLN A C 1
ATOM 781 O O . GLN A 1 96 ? -29.654 -18.605 9.437 1.00 84.06 96 GLN A O 1
ATOM 786 N N . VAL A 1 97 ? -27.833 -19.527 8.505 1.00 90.56 97 VAL A N 1
ATOM 787 C CA . VAL A 1 97 ? -26.935 -19.447 9.655 1.00 90.56 97 VAL A CA 1
ATOM 788 C C . VAL A 1 97 ? -25.743 -18.586 9.258 1.00 90.56 97 VAL A C 1
ATOM 790 O O . VAL A 1 97 ? -25.249 -18.681 8.135 1.00 90.56 97 VAL A O 1
ATOM 793 N N . GLN A 1 98 ? -25.293 -17.734 10.173 1.00 90.75 98 GLN A N 1
ATOM 794 C CA . GLN A 1 98 ? -24.077 -16.947 10.009 1.00 90.75 98 GLN A CA 1
ATOM 795 C C . GLN A 1 98 ? -22.908 -17.662 10.689 1.00 90.75 98 GLN A C 1
ATOM 797 O O . GLN A 1 98 ? -23.036 -18.114 11.828 1.00 90.75 98 GLN A O 1
ATOM 802 N N . GLU A 1 99 ? -21.770 -17.765 10.007 1.00 93.19 99 GLU A N 1
ATOM 803 C CA . GLU A 1 99 ? -20.542 -18.310 10.582 1.00 93.19 99 GLU A CA 1
ATOM 804 C C . GLU A 1 99 ? -19.337 -17.425 10.273 1.00 93.19 99 GLU A C 1
ATOM 806 O O . GLU A 1 99 ? -19.188 -16.902 9.172 1.00 93.19 99 GLU A O 1
ATOM 811 N N . TRP A 1 100 ? -18.457 -17.272 11.259 1.00 94.38 100 TRP A N 1
ATOM 812 C CA . TRP A 1 100 ? -17.181 -16.593 11.078 1.00 94.38 100 TRP A CA 1
ATOM 813 C C . TRP A 1 100 ? -16.164 -17.565 10.493 1.00 94.38 100 TRP A C 1
ATOM 815 O O . TRP A 1 100 ? -15.894 -18.610 11.090 1.00 94.38 100 TRP A O 1
ATOM 825 N N . LYS A 1 101 ? -15.558 -17.199 9.366 1.00 93.94 101 LYS A N 1
ATOM 826 C CA . LYS A 1 101 ? -14.492 -17.980 8.738 1.00 93.94 101 LYS A CA 1
ATOM 827 C C . LYS A 1 101 ? -13.215 -17.168 8.655 1.00 93.94 101 LYS A C 1
ATOM 829 O O . LYS A 1 101 ? -13.249 -16.006 8.267 1.00 93.94 101 LYS A O 1
ATOM 834 N N . ASN A 1 102 ? -12.094 -17.792 8.997 1.00 95.25 102 ASN A N 1
ATOM 835 C CA . ASN A 1 102 ? -10.785 -17.160 8.897 1.00 95.25 102 ASN A CA 1
ATOM 836 C C . ASN A 1 102 ? -10.296 -17.133 7.448 1.00 95.25 102 ASN A C 1
ATOM 838 O O . ASN A 1 102 ? -10.407 -18.133 6.737 1.00 95.25 102 ASN A O 1
ATOM 842 N N . HIS A 1 103 ? -9.709 -16.009 7.052 1.00 94.88 103 HIS A N 1
ATOM 843 C CA . HIS A 1 103 ? -9.124 -15.792 5.737 1.00 94.88 103 HIS A CA 1
ATOM 844 C C . HIS A 1 103 ? -7.692 -15.285 5.880 1.00 94.88 103 HIS A C 1
ATOM 846 O O . HIS A 1 103 ? -7.420 -14.364 6.650 1.00 94.88 103 HIS A O 1
ATOM 852 N N . PHE A 1 104 ? -6.787 -15.891 5.112 1.00 96.88 104 PHE A N 1
ATOM 853 C CA . PHE A 1 104 ? -5.507 -15.273 4.791 1.00 96.88 104 PHE A CA 1
ATOM 854 C C . PHE A 1 104 ? -5.755 -14.278 3.659 1.00 96.88 104 PHE A C 1
ATOM 856 O O . PHE A 1 104 ? -6.280 -14.663 2.606 1.00 96.88 104 PHE A O 1
ATOM 863 N N . LEU A 1 105 ? -5.439 -13.007 3.889 1.00 97.69 105 LEU A N 1
ATOM 864 C CA . LEU A 1 105 ? -5.608 -11.982 2.863 1.00 97.69 105 LEU A CA 1
ATOM 865 C C . LEU A 1 105 ? -4.421 -12.058 1.911 1.00 97.69 105 LEU A C 1
ATOM 867 O O . LEU A 1 105 ? -3.286 -11.858 2.320 1.00 97.69 105 LEU A O 1
ATOM 871 N N . LYS A 1 106 ? -4.691 -12.410 0.659 1.00 96.94 106 LYS A N 1
ATOM 872 C CA . LYS A 1 106 ? -3.704 -12.504 -0.414 1.00 96.94 106 LYS A CA 1
ATOM 873 C C . LYS A 1 106 ? -4.135 -11.548 -1.506 1.00 96.94 106 LYS A C 1
ATOM 875 O O . LYS A 1 106 ? -5.150 -11.775 -2.168 1.00 96.94 106 LYS A O 1
ATOM 880 N N . GLY A 1 107 ? -3.412 -10.448 -1.614 1.00 97.75 107 GLY A N 1
ATOM 881 C CA . GLY A 1 107 ? -3.858 -9.306 -2.386 1.00 97.75 107 GLY A CA 1
ATOM 882 C C . GLY A 1 107 ? -2.776 -8.672 -3.225 1.00 97.75 107 GLY A C 1
ATOM 883 O O . GLY A 1 107 ? -1.624 -9.095 -3.206 1.00 97.75 107 GLY A O 1
ATOM 884 N N . VAL A 1 108 ? -3.173 -7.623 -3.934 1.00 98.25 108 VAL A N 1
ATOM 885 C CA . VAL A 1 108 ? -2.258 -6.734 -4.648 1.00 98.25 108 VAL A CA 1
ATOM 886 C C . VAL A 1 108 ? -2.579 -5.284 -4.317 1.00 98.25 108 VAL A C 1
ATOM 888 O O . VAL A 1 108 ? -3.743 -4.913 -4.126 1.00 98.25 108 VAL A O 1
ATOM 891 N N . ASN A 1 109 ? -1.535 -4.472 -4.258 1.00 98.25 109 ASN A N 1
ATOM 892 C CA . ASN A 1 109 ? -1.634 -3.026 -4.248 1.00 98.25 109 ASN A CA 1
ATOM 893 C C . ASN A 1 109 ? -1.941 -2.536 -5.653 1.00 98.25 109 ASN A C 1
ATOM 895 O O . ASN A 1 109 ? -1.314 -2.976 -6.613 1.00 98.25 109 ASN A O 1
ATOM 899 N N . MET A 1 110 ? -2.917 -1.647 -5.782 1.00 95.44 110 MET A N 1
ATOM 900 C CA . MET A 1 110 ? -3.337 -1.140 -7.078 1.00 95.44 110 MET A CA 1
ATOM 901 C C . MET A 1 110 ? -2.872 0.303 -7.257 1.00 95.44 110 MET A C 1
ATOM 903 O O . MET A 1 110 ? -3.560 1.247 -6.856 1.00 95.44 110 MET A O 1
ATOM 907 N N . GLY A 1 111 ? -1.706 0.449 -7.889 1.00 90.19 111 GLY A N 1
ATOM 908 C CA . GLY A 1 111 ? -1.333 1.665 -8.604 1.00 90.19 111 GLY A CA 1
ATOM 909 C C . GLY A 1 111 ? -2.308 1.933 -9.756 1.00 90.19 111 GLY A C 1
ATOM 910 O O . GLY A 1 111 ? -2.960 1.020 -10.271 1.00 90.19 111 GLY A O 1
ATOM 911 N N . VAL A 1 112 ? -2.467 3.201 -10.130 1.00 92.00 112 VAL A N 1
ATOM 912 C CA . VAL A 1 112 ? -3.461 3.640 -11.134 1.00 92.00 112 VAL A CA 1
ATOM 913 C C . VAL A 1 112 ? -2.868 4.555 -12.203 1.00 92.00 112 VAL A C 1
ATOM 915 O O . VAL A 1 112 ? -3.593 5.057 -13.068 1.00 92.00 112 VAL A O 1
ATOM 918 N N . ALA A 1 113 ? -1.553 4.779 -12.170 1.00 93.31 113 ALA A N 1
ATOM 919 C CA . ALA A 1 113 ? -0.869 5.622 -13.134 1.00 93.31 113 ALA A CA 1
ATOM 920 C C . ALA A 1 113 ? -0.548 4.840 -14.412 1.00 93.31 113 ALA A C 1
ATOM 922 O O . ALA A 1 113 ? 0.514 4.241 -14.552 1.00 93.31 113 ALA A O 1
ATOM 923 N N . ILE A 1 114 ? -1.465 4.874 -15.379 1.00 93.81 114 ILE A N 1
ATOM 924 C CA . ILE A 1 114 ? -1.192 4.331 -16.715 1.00 93.81 114 ILE A CA 1
ATOM 925 C C . ILE A 1 114 ? -0.069 5.133 -17.415 1.00 93.81 114 ILE A C 1
ATOM 927 O O . ILE A 1 114 ? 0.127 6.315 -17.089 1.00 93.81 114 ILE A O 1
ATOM 931 N N . PRO A 1 115 ? 0.630 4.555 -18.413 1.00 93.62 115 PRO A N 1
ATOM 932 C CA . PRO A 1 115 ? 1.693 5.234 -19.151 1.00 93.62 115 PRO A CA 1
ATOM 933 C C . PRO A 1 115 ? 1.322 6.646 -19.612 1.00 93.62 115 PRO A C 1
ATOM 935 O O . PRO A 1 115 ? 0.217 6.905 -20.095 1.00 93.62 115 PRO A O 1
ATOM 938 N N . GLY A 1 116 ? 2.257 7.583 -19.456 1.00 93.19 116 GLY A N 1
ATOM 939 C CA . GLY A 1 116 ? 2.070 8.991 -19.807 1.00 93.19 116 GLY A CA 1
ATOM 940 C C . GLY A 1 116 ? 1.321 9.831 -18.769 1.00 93.19 116 GLY A C 1
ATOM 941 O O . GLY A 1 116 ? 1.097 11.020 -19.018 1.00 93.19 116 GLY A O 1
ATOM 942 N N . SER A 1 117 ? 0.948 9.269 -17.614 1.00 94.00 117 SER A N 1
ATOM 943 C CA . SER A 1 117 ? 0.149 9.957 -16.591 1.00 94.00 117 SER A CA 1
ATOM 944 C C . SER A 1 117 ? 0.726 9.849 -15.181 1.00 94.00 117 SER A C 1
ATOM 946 O O . SER A 1 117 ? 1.525 8.968 -14.884 1.00 94.00 117 SER A O 1
ATOM 948 N N . TYR A 1 118 ? 0.348 10.794 -14.320 1.00 94.12 118 TYR A N 1
ATOM 949 C CA . TYR A 1 118 ? 0.555 10.686 -12.875 1.00 94.12 118 TYR A CA 1
ATOM 950 C C . TYR A 1 118 ? -0.651 9.995 -12.222 1.00 94.12 118 TYR A C 1
ATOM 952 O O . TYR A 1 118 ? -1.761 10.116 -12.747 1.00 94.12 118 TYR A O 1
ATOM 960 N N . PRO A 1 119 ? -0.491 9.358 -11.047 1.00 92.25 119 PRO A N 1
ATOM 961 C CA . PRO A 1 119 ? -1.599 8.681 -10.362 1.00 92.25 119 PRO A CA 1
ATOM 962 C C . PRO A 1 119 ? -2.749 9.639 -10.020 1.00 92.25 119 PRO A C 1
ATOM 964 O O . PRO A 1 119 ? -3.911 9.253 -10.036 1.00 92.25 119 PRO A O 1
ATOM 967 N N . SER A 1 120 ? -2.437 10.918 -9.808 1.00 91.88 120 SER A N 1
ATOM 968 C CA . SER A 1 120 ? -3.408 11.981 -9.539 1.00 91.88 120 SER A CA 1
ATOM 969 C C . SER A 1 120 ? -4.196 12.480 -10.756 1.00 91.88 120 SER A C 1
ATOM 971 O O . SER A 1 120 ? -5.093 13.309 -10.602 1.00 91.88 120 SER A O 1
ATOM 973 N N . GLU A 1 121 ? -3.859 12.028 -11.968 1.00 93.88 121 GLU A N 1
ATOM 974 C CA . GLU A 1 121 ? -4.623 12.330 -13.186 1.00 93.88 121 GLU A CA 1
ATOM 975 C C . GLU A 1 121 ? -5.757 11.323 -13.423 1.00 93.88 121 GLU A C 1
ATOM 977 O O . GLU A 1 121 ? -6.628 11.589 -14.247 1.00 93.88 121 GLU A O 1
ATOM 982 N N . PHE A 1 122 ? -5.735 10.179 -12.726 1.00 94.06 122 PHE A N 1
ATOM 983 C CA . PHE A 1 122 ? -6.773 9.146 -12.738 1.00 94.06 122 PHE A CA 1
ATOM 984 C C . PHE A 1 122 ? -7.311 8.782 -14.131 1.00 94.06 122 PHE A C 1
ATOM 986 O O . PHE A 1 122 ? -8.513 8.794 -14.387 1.00 94.06 122 PHE A O 1
ATOM 993 N N . ARG A 1 123 ? -6.411 8.461 -15.064 1.00 94.62 123 ARG A N 1
ATOM 994 C CA . ARG A 1 123 ? -6.780 8.256 -16.475 1.00 94.62 123 ARG A CA 1
ATOM 995 C C . ARG A 1 123 ? -7.392 6.891 -16.796 1.00 94.62 123 ARG A C 1
ATOM 997 O O . ARG A 1 123 ? -7.858 6.698 -17.920 1.00 94.62 123 ARG A O 1
ATOM 1004 N N . ALA A 1 124 ? -7.352 5.943 -15.864 1.00 95.56 124 ALA A N 1
ATOM 1005 C CA . ALA A 1 124 ? -7.968 4.635 -16.049 1.00 95.56 124 ALA A CA 1
ATOM 1006 C C . ALA A 1 124 ? -9.499 4.760 -16.133 1.00 95.56 124 ALA A C 1
ATOM 1008 O O . ALA A 1 124 ? -10.123 5.527 -15.403 1.00 95.56 124 ALA A O 1
ATOM 1009 N N . THR A 1 125 ? -10.097 3.999 -17.048 1.00 97.00 125 THR A N 1
ATOM 1010 C CA . THR A 1 125 ? -11.547 4.005 -17.294 1.00 97.00 125 THR A CA 1
ATOM 1011 C C . THR A 1 125 ? -12.242 2.876 -16.537 1.00 97.00 125 THR A C 1
ATOM 1013 O O . THR A 1 125 ? -11.586 1.950 -16.059 1.00 97.00 125 THR A O 1
ATOM 1016 N N . TYR A 1 126 ? -13.576 2.895 -16.500 1.00 98.38 126 TYR A N 1
ATOM 1017 C CA . TYR A 1 126 ? -14.377 1.768 -16.010 1.00 98.38 126 TYR A CA 1
ATOM 1018 C C . TYR A 1 126 ? -13.930 0.423 -16.617 1.00 98.38 126 TYR A C 1
ATOM 1020 O O . TYR A 1 126 ? -13.688 -0.535 -15.883 1.00 98.38 126 TYR A O 1
ATOM 1028 N N . ASP A 1 127 ? -13.758 0.356 -17.944 1.00 98.56 127 ASP A N 1
ATOM 1029 C CA . ASP A 1 127 ? -13.373 -0.883 -18.635 1.00 98.56 127 ASP A CA 1
ATOM 1030 C C . ASP A 1 127 ? -11.964 -1.336 -18.239 1.00 98.56 127 ASP A C 1
ATOM 1032 O O . ASP A 1 127 ? -11.709 -2.531 -18.079 1.00 98.56 127 ASP A O 1
ATOM 1036 N N . THR A 1 128 ? -11.060 -0.377 -18.024 1.00 97.56 128 THR A N 1
ATOM 1037 C CA . THR A 1 128 ? -9.710 -0.630 -17.513 1.00 97.56 128 THR A CA 1
ATOM 1038 C C . THR A 1 128 ? -9.766 -1.261 -16.121 1.00 97.56 128 THR A C 1
ATOM 1040 O O . THR A 1 128 ? -9.174 -2.319 -15.910 1.00 97.56 128 THR A O 1
ATOM 1043 N N . TYR A 1 129 ? -10.527 -0.672 -15.192 1.00 98.44 129 TYR A N 1
ATOM 1044 C CA . TYR A 1 129 ? -10.683 -1.214 -13.841 1.00 98.44 129 TYR A CA 1
ATOM 1045 C C . TYR A 1 129 ? -11.355 -2.587 -13.846 1.00 98.44 129 TYR A C 1
ATOM 1047 O O . TYR A 1 129 ? -10.880 -3.499 -13.176 1.00 98.44 129 TYR A O 1
ATOM 1055 N N . MET A 1 130 ? -12.421 -2.779 -14.627 1.00 98.62 130 MET A N 1
ATOM 1056 C CA . MET A 1 130 ? -13.097 -4.074 -14.738 1.00 98.62 130 MET A CA 1
ATOM 1057 C C . MET A 1 130 ? -12.156 -5.159 -15.281 1.00 98.62 130 MET A C 1
ATOM 1059 O O . MET A 1 130 ? -12.144 -6.284 -14.775 1.00 98.62 130 MET A O 1
ATOM 1063 N N . TYR A 1 131 ? -11.339 -4.829 -16.286 1.00 97.94 131 TYR A N 1
ATOM 1064 C CA . TYR A 1 131 ? -10.312 -5.732 -16.801 1.00 97.94 131 TYR A CA 1
ATOM 1065 C C . TYR A 1 131 ? -9.289 -6.099 -15.718 1.00 97.94 131 TYR A C 1
ATOM 1067 O O . TYR A 1 131 ? -9.030 -7.286 -15.504 1.00 97.94 131 TYR A O 1
ATOM 1075 N N . TRP A 1 132 ? -8.757 -5.108 -14.999 1.00 98.19 132 TRP A N 1
ATOM 1076 C CA . TRP A 1 132 ? -7.806 -5.331 -13.910 1.00 98.19 132 TRP A CA 1
ATOM 1077 C C . TRP A 1 132 ? -8.393 -6.188 -12.791 1.00 98.19 132 TRP A C 1
ATOM 1079 O O . TRP A 1 132 ? -7.788 -7.190 -12.428 1.00 98.19 132 TRP A O 1
ATOM 1089 N N . LEU A 1 133 ? -9.598 -5.881 -12.305 1.00 98.62 133 LEU A N 1
ATOM 1090 C CA . LEU A 1 133 ? -10.266 -6.653 -11.253 1.00 98.62 133 LEU A CA 1
ATOM 1091 C C . LEU A 1 133 ? -10.449 -8.126 -11.644 1.00 98.62 133 LEU A C 1
ATOM 1093 O O . LEU A 1 133 ? -10.164 -9.016 -10.844 1.00 98.62 133 LEU A O 1
ATOM 1097 N N . ARG A 1 134 ? -10.853 -8.402 -12.891 1.00 98.06 134 ARG A N 1
ATOM 1098 C CA . ARG A 1 134 ? -10.970 -9.779 -13.398 1.00 98.06 134 ARG A CA 1
ATOM 1099 C C . ARG A 1 134 ? -9.620 -10.492 -13.415 1.00 98.06 134 ARG A C 1
ATOM 1101 O O . ARG A 1 134 ? -9.521 -11.604 -12.909 1.00 98.06 134 ARG A O 1
ATOM 1108 N N . LYS A 1 135 ? -8.566 -9.843 -13.916 1.00 98.00 135 LYS A N 1
ATOM 1109 C CA . LYS A 1 135 ? -7.218 -10.431 -13.937 1.00 98.00 135 LYS A CA 1
ATOM 1110 C C . LYS A 1 135 ? -6.637 -10.644 -12.539 1.00 98.00 135 LYS A C 1
ATOM 1112 O O . LYS A 1 135 ? -6.009 -11.671 -12.288 1.00 98.00 135 LYS A O 1
ATOM 1117 N N . ILE A 1 136 ? -6.914 -9.731 -11.613 1.00 98.25 136 ILE A N 1
ATOM 1118 C CA . ILE A 1 136 ? -6.553 -9.878 -10.203 1.00 98.25 136 ILE A CA 1
ATOM 1119 C C . ILE A 1 136 ? -7.240 -11.101 -9.587 1.00 98.25 136 ILE A C 1
ATOM 1121 O O . ILE A 1 136 ? -6.608 -11.901 -8.895 1.00 98.25 136 ILE A O 1
ATOM 1125 N N . ALA A 1 137 ? -8.520 -11.309 -9.876 1.00 97.56 137 ALA A N 1
ATOM 1126 C CA . ALA A 1 137 ? -9.230 -12.491 -9.410 1.00 97.56 137 ALA A CA 1
ATOM 1127 C C . ALA A 1 137 ? -8.749 -13.802 -10.060 1.00 97.56 137 ALA A C 1
ATOM 1129 O O . ALA A 1 137 ? -8.742 -14.845 -9.390 1.00 97.56 137 ALA A O 1
ATOM 1130 N N . ASP A 1 138 ? -8.333 -13.758 -11.332 1.00 96.69 138 ASP A N 1
ATOM 1131 C CA . ASP A 1 138 ? -7.813 -14.910 -12.082 1.00 96.69 138 ASP A CA 1
ATOM 1132 C C . ASP A 1 138 ? -6.530 -15.473 -11.447 1.00 96.69 138 ASP A C 1
ATOM 1134 O O . ASP A 1 138 ? -6.374 -16.692 -11.358 1.00 96.69 138 ASP A O 1
ATOM 1138 N N . MET A 1 139 ? -5.659 -14.618 -10.891 1.00 95.25 139 MET A N 1
ATOM 1139 C CA . MET A 1 139 ? -4.495 -15.060 -10.100 1.00 95.25 139 MET A CA 1
ATOM 1140 C C . MET A 1 139 ? -4.851 -15.543 -8.682 1.00 95.25 139 MET A C 1
ATOM 1142 O O . MET A 1 139 ? -3.979 -15.798 -7.855 1.00 95.25 139 MET A O 1
ATOM 1146 N N . ASN A 1 140 ? -6.142 -15.717 -8.383 1.00 95.62 140 ASN A N 1
ATOM 1147 C CA . ASN A 1 140 ? -6.669 -16.120 -7.080 1.00 95.62 140 ASN A CA 1
ATOM 1148 C C . ASN A 1 140 ? -6.368 -15.142 -5.936 1.00 95.62 140 ASN A C 1
ATOM 1150 O O . ASN A 1 140 ? -6.350 -15.575 -4.776 1.00 95.62 140 ASN A O 1
ATOM 1154 N N . SER A 1 141 ? -6.186 -13.855 -6.237 1.00 97.25 141 SER A N 1
ATOM 1155 C CA . SER A 1 141 ? -6.254 -12.808 -5.220 1.00 97.25 141 SER A CA 1
ATOM 1156 C C . SER A 1 141 ? -7.658 -12.763 -4.609 1.00 97.25 141 SER A C 1
ATOM 1158 O O . SER A 1 141 ? -8.653 -13.040 -5.285 1.00 97.25 141 SER A O 1
ATOM 1160 N N . ASN A 1 142 ? -7.746 -12.447 -3.319 1.00 97.62 142 ASN A N 1
ATOM 1161 C CA . ASN A 1 142 ? -9.009 -12.165 -2.634 1.00 97.62 142 ASN A CA 1
ATOM 1162 C C . ASN A 1 142 ? -9.087 -10.723 -2.123 1.00 97.62 142 ASN A C 1
ATOM 1164 O O . ASN A 1 142 ? -10.094 -10.354 -1.524 1.00 97.62 142 ASN A O 1
ATOM 1168 N N . THR A 1 143 ? -8.045 -9.912 -2.304 1.00 98.44 143 THR A N 1
ATOM 1169 C CA . THR A 1 143 ? -7.997 -8.546 -1.776 1.00 98.44 143 THR A CA 1
ATOM 1170 C C . THR A 1 143 ? -7.320 -7.601 -2.762 1.00 98.44 143 THR A C 1
ATOM 1172 O O . THR A 1 143 ? -6.296 -7.922 -3.358 1.00 98.44 143 THR A O 1
ATOM 1175 N N . VAL A 1 144 ? -7.888 -6.413 -2.918 1.00 98.56 144 VAL A N 1
ATOM 1176 C CA . VAL A 1 144 ? -7.273 -5.280 -3.611 1.00 98.56 144 VAL A CA 1
ATOM 1177 C C . VAL A 1 144 ? -7.067 -4.181 -2.584 1.00 98.56 144 VAL A C 1
ATOM 1179 O O . VAL A 1 144 ? -7.998 -3.856 -1.845 1.00 98.56 144 VAL A O 1
ATOM 1182 N N . ARG A 1 145 ? -5.861 -3.615 -2.521 1.00 98.62 145 ARG A N 1
ATOM 1183 C CA . ARG A 1 145 ? -5.584 -2.419 -1.722 1.00 98.62 145 ARG A CA 1
ATOM 1184 C C . ARG A 1 145 ? -5.496 -1.200 -2.629 1.00 98.62 145 ARG A C 1
ATOM 1186 O O . ARG A 1 145 ? -4.766 -1.212 -3.617 1.00 98.62 145 ARG A O 1
ATOM 1193 N N . THR A 1 146 ? -6.213 -0.144 -2.265 1.00 98.19 146 THR A N 1
ATOM 1194 C CA . THR A 1 146 ? -6.073 1.189 -2.863 1.00 98.19 146 THR A CA 1
ATOM 1195 C C . THR A 1 146 ? -5.387 2.125 -1.874 1.00 98.19 146 THR A C 1
ATOM 1197 O O . THR A 1 146 ? -5.543 1.979 -0.664 1.00 98.19 146 THR A O 1
ATOM 1200 N N . TYR A 1 147 ? -4.624 3.095 -2.377 1.00 97.06 147 TYR A N 1
ATOM 1201 C CA . TYR A 1 147 ? -3.908 4.072 -1.542 1.00 97.06 147 TYR A CA 1
ATOM 1202 C C . TYR A 1 147 ? -4.784 5.239 -1.080 1.00 97.06 147 TYR A C 1
ATOM 1204 O O . TYR A 1 147 ? -4.523 5.858 -0.052 1.00 97.06 147 TYR A O 1
ATOM 1212 N N . THR A 1 148 ? -5.800 5.564 -1.875 1.00 97.06 148 THR A N 1
ATOM 1213 C CA . THR A 1 148 ? -6.636 6.756 -1.733 1.00 97.06 148 THR A CA 1
ATOM 1214 C C . THR A 1 148 ? -8.006 6.518 -2.374 1.00 97.06 148 THR A C 1
ATOM 1216 O O . THR A 1 148 ? -8.297 5.419 -2.862 1.00 97.06 148 THR A O 1
ATOM 1219 N N . ILE A 1 149 ? -8.854 7.542 -2.379 1.00 98.06 149 ILE A N 1
ATOM 1220 C CA . ILE A 1 149 ? -10.103 7.562 -3.138 1.00 98.06 149 ILE A CA 1
ATOM 1221 C C . ILE A 1 149 ? -9.777 7.560 -4.637 1.00 98.06 149 ILE A C 1
ATOM 1223 O O . ILE A 1 149 ? -9.059 8.429 -5.134 1.00 98.06 149 ILE A O 1
ATOM 1227 N N . LEU A 1 150 ? -10.321 6.584 -5.361 1.00 98.06 150 LEU A N 1
ATOM 1228 C CA . LEU A 1 150 ? -10.241 6.510 -6.824 1.00 98.06 150 LEU A CA 1
ATOM 1229 C C . LEU A 1 150 ? -11.472 7.162 -7.479 1.00 98.06 150 LEU A C 1
ATOM 1231 O O . LEU A 1 150 ? -12.418 7.504 -6.780 1.00 98.06 150 LEU A O 1
ATOM 1235 N N . PRO A 1 151 ? -11.510 7.369 -8.805 1.00 97.94 151 PRO A N 1
ATOM 1236 C CA . PRO A 1 151 ? -12.709 7.885 -9.464 1.00 97.94 151 PRO A CA 1
ATOM 1237 C C . PRO A 1 151 ? -13.940 6.984 -9.274 1.00 97.94 151 PRO A C 1
ATOM 1239 O O . PRO A 1 151 ? -13.781 5.773 -9.073 1.00 97.94 151 PRO A O 1
ATOM 1242 N N . PRO A 1 152 ? -15.171 7.524 -9.391 1.00 98.50 152 PRO A N 1
ATOM 1243 C CA . PRO A 1 152 ? -16.410 6.746 -9.301 1.00 98.50 152 PRO A CA 1
ATOM 1244 C C . PRO A 1 152 ? -16.427 5.484 -10.176 1.00 98.50 152 PRO A C 1
ATOM 1246 O O . PRO A 1 152 ? -16.962 4.458 -9.760 1.00 98.50 152 PRO A O 1
ATOM 1249 N N . GLU A 1 153 ? -15.782 5.525 -11.343 1.00 98.31 153 GLU A N 1
ATOM 1250 C CA . GLU A 1 153 ? -15.647 4.416 -12.288 1.00 98.31 153 GLU A CA 1
ATOM 1251 C C . GLU A 1 153 ? -15.030 3.163 -11.650 1.00 98.31 153 GLU A C 1
ATOM 1253 O O . GLU A 1 153 ? -15.446 2.047 -11.966 1.00 98.31 153 GLU A O 1
ATOM 1258 N N . PHE A 1 154 ? -14.069 3.326 -10.733 1.00 98.69 154 PHE A N 1
ATOM 1259 C CA . PHE A 1 154 ? -13.489 2.203 -9.996 1.00 98.69 154 PHE A CA 1
ATOM 1260 C C . PHE A 1 154 ? -14.532 1.543 -9.090 1.00 98.69 154 PHE A C 1
ATOM 1262 O O . PHE A 1 154 ? -14.702 0.326 -9.126 1.00 98.69 154 PHE A O 1
ATOM 1269 N N . TYR A 1 155 ? -15.256 2.340 -8.302 1.00 98.75 155 TYR A N 1
ATOM 1270 C CA . TYR A 1 155 ? -16.268 1.844 -7.366 1.00 98.75 155 TYR A CA 1
ATOM 1271 C C . TYR A 1 155 ? -17.451 1.201 -8.099 1.00 98.75 155 TYR A C 1
ATOM 1273 O O . TYR A 1 155 ? -17.998 0.198 -7.642 1.00 98.75 155 TYR A O 1
ATOM 1281 N N . GLU A 1 156 ? -17.813 1.725 -9.272 1.00 98.69 156 GLU A N 1
ATOM 1282 C CA . GLU A 1 156 ? -18.788 1.110 -10.172 1.00 98.69 156 GLU A CA 1
ATOM 1283 C C . GLU A 1 156 ? -18.317 -0.241 -10.711 1.00 98.69 156 GLU A C 1
ATOM 1285 O O . GLU A 1 156 ? -19.065 -1.221 -10.626 1.00 98.69 156 GLU A O 1
ATOM 1290 N N . ALA A 1 157 ? -17.081 -0.321 -11.211 1.00 98.75 157 ALA A N 1
ATOM 1291 C CA . ALA A 1 157 ? -16.504 -1.574 -11.688 1.00 98.75 157 ALA A CA 1
ATOM 1292 C C . ALA A 1 157 ? -16.386 -2.606 -10.556 1.00 98.75 157 ALA A C 1
ATOM 1294 O O . ALA A 1 157 ? -16.747 -3.767 -10.743 1.00 98.75 157 ALA A O 1
ATOM 1295 N N . PHE A 1 158 ? -15.959 -2.185 -9.364 1.00 98.75 158 PHE A N 1
ATOM 1296 C CA . PHE A 1 158 ? -15.812 -3.047 -8.192 1.00 98.75 158 PHE A CA 1
ATOM 1297 C C . PHE A 1 158 ? -17.155 -3.591 -7.690 1.00 98.75 158 PHE A C 1
ATOM 1299 O O . PHE A 1 158 ? -17.287 -4.794 -7.443 1.00 98.75 158 PHE A O 1
ATOM 1306 N N . ALA A 1 159 ? -18.177 -2.734 -7.599 1.00 98.56 159 ALA A N 1
ATOM 1307 C CA . ALA A 1 159 ? -19.531 -3.145 -7.237 1.00 98.56 159 ALA A CA 1
ATOM 1308 C C . ALA A 1 159 ? -20.105 -4.149 -8.248 1.00 98.56 159 ALA A C 1
ATOM 1310 O O . ALA A 1 159 ? -20.666 -5.176 -7.859 1.00 98.56 159 ALA A O 1
ATOM 1311 N N . GLN A 1 160 ? -19.944 -3.878 -9.547 1.00 98.56 160 GLN A N 1
ATOM 1312 C CA . GLN A 1 160 ? -20.434 -4.772 -10.591 1.00 98.56 160 GLN A CA 1
ATOM 1313 C C . GLN A 1 160 ? -19.687 -6.108 -10.594 1.00 98.56 160 GLN A C 1
ATOM 1315 O O . GLN A 1 160 ? -20.333 -7.155 -10.619 1.00 98.56 160 GLN A O 1
ATOM 1320 N N . TYR A 1 161 ? -18.355 -6.084 -10.498 1.00 98.62 161 TYR A N 1
ATOM 1321 C CA . TYR A 1 161 ? -17.535 -7.290 -10.426 1.00 98.62 161 TYR A CA 1
ATOM 1322 C C . TYR A 1 161 ? -18.006 -8.202 -9.284 1.00 98.62 161 TYR A C 1
ATOM 1324 O O . TYR A 1 161 ? -18.246 -9.389 -9.498 1.00 98.62 161 TYR A O 1
ATOM 1332 N N . ASN A 1 162 ? -18.197 -7.656 -8.079 1.00 98.25 162 ASN A N 1
ATOM 1333 C CA . ASN A 1 162 ? -18.596 -8.453 -6.919 1.00 98.25 162 ASN A CA 1
ATOM 1334 C C . ASN A 1 162 ? -20.056 -8.932 -6.978 1.00 98.25 162 ASN A C 1
ATOM 1336 O O . ASN A 1 162 ? -20.354 -10.030 -6.507 1.00 98.25 162 ASN A O 1
ATOM 1340 N N . SER A 1 163 ? -20.954 -8.166 -7.603 1.00 97.06 163 SER A N 1
ATOM 1341 C CA . SER A 1 163 ? -22.325 -8.612 -7.891 1.00 97.06 163 SER A CA 1
ATOM 1342 C C . SER A 1 163 ? -22.342 -9.816 -8.846 1.00 97.06 163 SER A C 1
ATOM 1344 O O . SER A 1 163 ? -23.074 -10.781 -8.624 1.00 97.06 163 SER A O 1
ATOM 1346 N N . GLU A 1 164 ? -21.479 -9.799 -9.869 1.00 97.00 164 GLU A N 1
ATOM 1347 C CA . GLU A 1 164 ? -21.297 -10.900 -10.827 1.00 97.00 164 GLU A CA 1
ATOM 1348 C C . GLU A 1 164 ? -20.572 -12.119 -10.213 1.00 97.00 164 GLU A C 1
ATOM 1350 O O . GLU A 1 164 ? -20.739 -13.235 -10.704 1.00 97.00 164 GLU A O 1
ATOM 1355 N N . ASN A 1 165 ? -19.808 -11.934 -9.126 1.00 95.81 165 ASN A N 1
ATOM 1356 C CA . ASN A 1 165 ? -18.923 -12.946 -8.525 1.00 95.81 165 ASN A CA 1
ATOM 1357 C C . ASN A 1 165 ? -19.164 -13.146 -7.016 1.00 95.81 165 ASN A C 1
ATOM 1359 O O . ASN A 1 165 ? -18.231 -13.304 -6.228 1.00 95.81 165 ASN A O 1
ATOM 1363 N N . ASN A 1 166 ? -20.429 -13.169 -6.591 1.00 86.88 166 ASN A N 1
ATOM 1364 C CA . ASN A 1 166 ? -20.813 -13.219 -5.173 1.00 86.88 166 ASN A CA 1
ATOM 1365 C C . ASN A 1 166 ? -20.289 -14.441 -4.382 1.00 86.88 166 ASN A C 1
ATOM 1367 O O . ASN A 1 166 ? -20.228 -14.407 -3.154 1.00 86.88 166 ASN A O 1
ATOM 1371 N N . ASN A 1 167 ? -19.912 -15.521 -5.066 1.00 87.88 167 ASN A N 1
ATOM 1372 C CA . ASN A 1 167 ? -19.359 -16.742 -4.482 1.00 87.88 167 ASN A CA 1
ATOM 1373 C C . ASN A 1 167 ? -17.837 -16.673 -4.267 1.00 87.88 167 ASN A C 1
ATOM 1375 O O . ASN A 1 167 ? -17.291 -17.487 -3.520 1.00 87.88 167 ASN A O 1
ATOM 1379 N N . LYS A 1 168 ? -17.159 -15.726 -4.920 1.00 92.69 168 LYS A N 1
ATOM 1380 C CA . LYS A 1 168 ? -15.718 -15.483 -4.826 1.00 92.69 168 LYS A CA 1
ATOM 1381 C C . LYS A 1 168 ? -15.450 -13.972 -4.944 1.00 92.69 168 LYS A C 1
ATOM 1383 O O . LYS A 1 168 ? -14.850 -13.534 -5.930 1.00 92.69 168 LYS A O 1
ATOM 1388 N N . PRO A 1 169 ? -15.920 -13.173 -3.969 1.00 95.69 169 PRO A N 1
ATOM 1389 C CA . PRO A 1 169 ? -15.752 -11.731 -4.021 1.00 95.69 169 PRO A CA 1
ATOM 1390 C C . PRO A 1 169 ? -14.274 -11.347 -3.894 1.00 95.69 169 PRO A C 1
ATOM 1392 O O . PRO A 1 169 ? -13.482 -12.047 -3.256 1.00 95.69 169 PRO A O 1
ATOM 1395 N N . LEU A 1 170 ? -13.930 -10.203 -4.476 1.00 98.31 170 LEU A N 1
ATOM 1396 C CA . LEU A 1 170 ? -12.734 -9.454 -4.119 1.00 98.31 170 LEU A CA 1
ATOM 1397 C C . LEU A 1 170 ? -13.089 -8.499 -2.984 1.00 98.31 170 LEU A C 1
ATOM 1399 O O . LEU A 1 170 ? -14.083 -7.776 -3.066 1.00 98.31 170 LEU A O 1
ATOM 1403 N N . TYR A 1 171 ? -12.260 -8.475 -1.947 1.00 98.56 171 TYR A N 1
ATOM 1404 C CA . TYR A 1 171 ? -12.382 -7.514 -0.861 1.00 98.56 171 TYR A CA 1
ATOM 1405 C C . TYR A 1 171 ? -11.525 -6.275 -1.117 1.00 98.56 171 TYR A C 1
ATOM 1407 O O . TYR A 1 171 ? -10.419 -6.376 -1.642 1.00 98.56 171 TYR A O 1
ATOM 1415 N N . LEU A 1 172 ? -12.018 -5.108 -0.716 1.00 98.81 172 LEU A N 1
ATOM 1416 C CA . LEU A 1 172 ? -11.287 -3.849 -0.773 1.00 98.81 172 LEU A CA 1
ATOM 1417 C C . LEU A 1 172 ? -10.670 -3.544 0.591 1.00 98.81 172 LEU A C 1
ATOM 1419 O O . LEU A 1 172 ? -11.378 -3.466 1.595 1.00 98.81 172 LEU A O 1
ATOM 1423 N N . MET A 1 173 ? -9.360 -3.333 0.620 1.00 98.75 173 MET A N 1
ATOM 1424 C CA . MET A 1 173 ? -8.683 -2.630 1.704 1.00 98.75 173 MET A CA 1
ATOM 1425 C C . MET A 1 173 ? -8.515 -1.175 1.275 1.00 98.75 173 MET A C 1
ATOM 1427 O O . MET A 1 173 ? -7.686 -0.866 0.419 1.00 98.75 173 MET A O 1
ATOM 1431 N N . GLN A 1 174 ? -9.344 -0.296 1.827 1.00 98.81 174 GLN A N 1
ATOM 1432 C CA . GLN A 1 174 ? -9.416 1.092 1.391 1.00 98.81 174 GLN A CA 1
ATOM 1433 C C . GLN A 1 174 ? -8.402 1.938 2.165 1.00 98.81 174 GLN A C 1
ATOM 1435 O O . GLN A 1 174 ? -8.511 2.105 3.381 1.00 98.81 174 GLN A O 1
ATOM 1440 N N . GLY A 1 175 ? -7.417 2.475 1.450 1.00 98.44 175 GLY A N 1
ATOM 1441 C CA . GLY A 1 175 ? -6.453 3.423 1.993 1.00 98.44 175 GLY A CA 1
ATOM 1442 C C . GLY A 1 175 ? -7.055 4.811 2.191 1.00 98.44 175 GLY A C 1
ATOM 1443 O O . GLY A 1 175 ? -7.922 5.241 1.422 1.00 98.44 175 GLY A O 1
ATOM 1444 N N . VAL A 1 176 ? -6.569 5.513 3.212 1.00 98.44 176 VAL A N 1
ATOM 1445 C CA . VAL A 1 176 ? -6.811 6.943 3.430 1.00 98.44 176 VAL A CA 1
ATOM 1446 C C . VAL A 1 176 ? -5.480 7.665 3.298 1.00 98.44 176 VAL A C 1
ATOM 1448 O O . VAL A 1 176 ? -4.611 7.518 4.157 1.00 98.44 176 VAL A O 1
ATOM 1451 N N . TRP A 1 177 ? -5.307 8.444 2.234 1.00 95.75 177 TRP A N 1
ATOM 1452 C CA . TRP A 1 177 ? -4.033 9.103 1.967 1.00 95.75 177 TRP A CA 1
ATOM 1453 C C . TRP A 1 177 ? -3.737 10.195 2.999 1.00 95.75 177 TRP A C 1
ATOM 1455 O O . TRP A 1 177 ? -4.554 11.083 3.238 1.00 95.75 177 TRP A O 1
ATOM 1465 N N . ALA A 1 178 ? -2.553 10.131 3.609 1.00 94.25 178 ALA A N 1
ATOM 1466 C CA . ALA A 1 178 ? -2.038 11.190 4.466 1.00 94.25 178 ALA A CA 1
ATOM 1467 C C . ALA A 1 178 ? -1.025 12.021 3.674 1.00 94.25 178 ALA A C 1
ATOM 1469 O O . ALA A 1 178 ? 0.062 11.541 3.349 1.00 94.25 178 ALA A O 1
ATOM 1470 N N . ASP A 1 179 ? -1.385 13.271 3.381 1.00 90.50 179 ASP A N 1
ATOM 1471 C CA . ASP A 1 179 ? -0.456 14.234 2.791 1.00 90.50 179 ASP A CA 1
ATOM 1472 C C . ASP A 1 179 ? 0.724 14.516 3.727 1.00 90.50 179 ASP A C 1
ATOM 1474 O O . ASP A 1 179 ? 0.647 14.327 4.946 1.00 90.50 179 ASP A O 1
ATOM 1478 N N . GLU A 1 180 ? 1.801 15.051 3.162 1.00 86.38 180 GLU A N 1
ATOM 1479 C CA . GLU A 1 180 ? 2.900 15.594 3.951 1.00 86.38 180 GLU A CA 1
ATOM 1480 C C . GLU A 1 180 ? 2.433 16.786 4.799 1.00 86.38 180 GLU A C 1
ATOM 1482 O O . GLU A 1 180 ? 1.476 17.505 4.484 1.00 86.38 180 GLU A O 1
ATOM 1487 N N . THR A 1 181 ? 3.091 16.965 5.939 1.00 87.12 181 THR A N 1
ATOM 1488 C CA . THR A 1 181 ? 2.839 18.072 6.862 1.00 87.12 181 THR A CA 1
ATOM 1489 C C . THR A 1 181 ? 3.802 19.212 6.540 1.00 87.12 181 THR A C 1
ATOM 1491 O O . THR A 1 181 ? 5.008 19.006 6.478 1.00 87.12 181 THR A O 1
ATOM 1494 N N . ASP A 1 182 ? 3.283 20.435 6.399 1.00 86.69 182 ASP A N 1
ATOM 1495 C CA . ASP A 1 182 ? 4.104 21.626 6.115 1.00 86.69 182 ASP A CA 1
ATOM 1496 C C . ASP A 1 182 ? 5.081 21.977 7.259 1.00 86.69 182 ASP A C 1
ATOM 1498 O O . ASP A 1 182 ? 6.037 22.733 7.087 1.00 86.69 182 ASP A O 1
ATOM 1502 N N . SER A 1 183 ? 4.825 21.458 8.459 1.00 87.31 183 SER A N 1
ATOM 1503 C CA . SER A 1 183 ? 5.488 21.812 9.719 1.00 87.31 183 SER A CA 1
ATOM 1504 C C . SER A 1 183 ? 6.290 20.667 10.344 1.00 87.31 183 SER A C 1
ATOM 1506 O O . SER A 1 183 ? 6.842 20.825 11.450 1.00 87.31 183 SER A O 1
ATOM 1508 N N . ASN A 1 184 ? 6.321 19.517 9.663 1.00 89.38 184 ASN A N 1
ATOM 1509 C CA . ASN A 1 184 ? 6.810 18.233 10.154 1.00 89.38 184 ASN A CA 1
ATOM 1510 C C . ASN A 1 184 ? 6.203 17.842 11.517 1.00 89.38 184 ASN A C 1
ATOM 1512 O O . ASN A 1 184 ? 6.898 17.352 12.406 1.00 89.38 184 ASN A O 1
ATOM 1516 N N . ASN A 1 185 ? 4.920 18.138 11.733 1.00 93.12 185 ASN A N 1
ATOM 1517 C CA . ASN A 1 185 ? 4.208 17.835 12.973 1.00 93.12 185 ASN A CA 1
ATOM 1518 C C . ASN A 1 185 ? 2.772 17.374 12.696 1.00 93.12 185 ASN A C 1
ATOM 1520 O O . ASN A 1 185 ? 1.900 18.188 12.390 1.00 93.12 185 ASN A O 1
ATOM 1524 N N . TYR A 1 186 ? 2.508 16.080 12.883 1.00 93.62 186 TYR A N 1
ATOM 1525 C CA . TYR A 1 186 ? 1.191 15.493 12.609 1.00 93.62 186 TYR A CA 1
ATOM 1526 C C . TYR A 1 186 ? 0.086 15.982 13.565 1.00 93.62 186 TYR A C 1
ATOM 1528 O O . TYR A 1 186 ? -1.083 16.039 13.188 1.00 93.62 186 TYR A O 1
ATOM 1536 N N . PHE A 1 187 ? 0.435 16.434 14.776 1.00 92.12 187 PHE A N 1
ATOM 1537 C CA . PHE A 1 187 ? -0.541 16.941 15.756 1.00 92.12 187 PHE A CA 1
ATOM 1538 C C . PHE A 1 187 ? -1.149 18.295 15.433 1.00 92.12 187 PHE A C 1
ATOM 1540 O O . PHE A 1 187 ? -2.034 18.759 16.159 1.00 92.12 187 PHE A O 1
ATOM 1547 N N . GLU A 1 188 ? -0.669 18.979 14.399 1.00 93.50 188 GLU A N 1
ATOM 1548 C CA . GLU A 1 188 ? -1.222 20.281 14.085 1.00 93.50 188 GLU A CA 1
ATOM 1549 C C . GLU A 1 188 ? -2.708 20.179 13.785 1.00 93.50 188 GLU A C 1
ATOM 1551 O O . GLU A 1 188 ? -3.176 19.305 13.053 1.00 93.50 188 GLU A O 1
ATOM 1556 N N . LYS A 1 189 ? -3.466 21.092 14.394 1.00 92.31 189 LYS A N 1
ATOM 1557 C CA . LYS A 1 189 ? -4.923 21.056 14.358 1.00 92.31 189 LYS A CA 1
ATOM 1558 C C . LYS A 1 189 ? -5.445 21.071 12.924 1.00 92.31 189 LYS A C 1
ATOM 1560 O O . LYS A 1 189 ? -6.337 20.301 12.600 1.00 92.31 189 LYS A O 1
ATOM 1565 N N . GLU A 1 190 ? -4.881 21.921 12.070 1.00 92.50 190 GLU A N 1
ATOM 1566 C CA . GLU A 1 190 ? -5.288 22.031 10.666 1.00 92.50 190 GLU A CA 1
ATOM 1567 C C . GLU A 1 190 ? -4.965 20.762 9.870 1.00 92.50 190 GLU A C 1
ATOM 1569 O O . GLU A 1 190 ? -5.787 20.324 9.067 1.00 92.50 190 GLU A O 1
ATOM 1574 N N . TYR A 1 191 ? -3.814 20.139 10.138 1.00 94.69 191 TYR A N 1
ATOM 1575 C CA . TYR A 1 191 ? -3.443 18.856 9.544 1.00 94.69 191 TYR A CA 1
ATOM 1576 C C . TYR A 1 191 ? -4.411 17.748 9.975 1.00 94.69 191 TYR A C 1
ATOM 1578 O O . TYR A 1 191 ? -4.990 17.062 9.137 1.00 94.69 191 TYR A O 1
ATOM 1586 N N . SER A 1 192 ? -4.654 17.632 11.282 1.00 95.38 192 SER A N 1
ATOM 1587 C CA . SER A 1 192 ? -5.564 16.638 11.856 1.00 95.38 192 SER A CA 1
ATOM 1588 C C . SER A 1 192 ? -6.998 16.821 11.350 1.00 95.38 192 SER A C 1
ATOM 1590 O O . SER A 1 192 ? -7.638 15.848 10.970 1.00 95.38 192 SER A O 1
ATOM 1592 N N . GLU A 1 193 ? -7.499 18.060 11.277 1.00 94.81 193 GLU A N 1
ATOM 1593 C CA . GLU A 1 193 ? -8.817 18.359 10.698 1.00 94.81 193 GLU A CA 1
ATOM 1594 C C . GLU A 1 193 ? -8.880 17.973 9.213 1.00 94.81 193 GLU A C 1
ATOM 1596 O O . GLU A 1 193 ? -9.889 17.428 8.766 1.00 94.81 193 GLU A O 1
ATOM 1601 N N . ARG A 1 194 ? -7.825 18.235 8.430 1.00 94.75 194 ARG A N 1
ATOM 1602 C CA . ARG A 1 194 ? -7.772 17.850 7.013 1.00 94.75 194 ARG A CA 1
ATOM 1603 C C . ARG A 1 194 ? -7.789 16.332 6.848 1.00 94.75 194 ARG A C 1
ATOM 1605 O O . ARG A 1 194 ? -8.579 15.833 6.055 1.00 94.75 194 ARG A O 1
ATOM 1612 N N . PHE A 1 195 ? -6.991 15.608 7.627 1.00 97.31 195 PHE A N 1
ATOM 1613 C CA . PHE A 1 195 ? -6.950 14.149 7.559 1.00 97.31 195 PHE A CA 1
ATOM 1614 C C . PHE A 1 195 ? -8.262 13.508 8.039 1.00 97.31 195 PHE A C 1
ATOM 1616 O O . PHE A 1 195 ? -8.756 12.580 7.411 1.00 97.31 195 PHE A O 1
ATOM 1623 N N . GLN A 1 196 ? -8.916 14.064 9.066 1.00 98.12 196 GLN A N 1
ATOM 1624 C CA . GLN A 1 196 ? -10.265 13.644 9.471 1.00 98.12 196 GLN A CA 1
ATOM 1625 C C . GLN A 1 196 ? -11.315 13.853 8.369 1.00 98.12 196 GLN A C 1
ATOM 1627 O O . GLN A 1 196 ? -12.221 13.033 8.228 1.00 98.12 196 GLN A O 1
ATOM 1632 N N . ASN A 1 197 ? -11.209 14.924 7.574 1.00 97.06 197 ASN A N 1
ATOM 1633 C CA . ASN A 1 197 ? -12.069 15.095 6.400 1.00 97.06 197 ASN A CA 1
ATOM 1634 C C . ASN A 1 197 ? -11.796 14.029 5.333 1.00 97.06 197 ASN A C 1
ATOM 1636 O O . ASN A 1 197 ? -12.745 13.493 4.777 1.00 97.06 197 ASN A O 1
ATOM 1640 N N . GLU A 1 198 ? -10.532 13.679 5.095 1.00 97.69 198 GLU A N 1
ATOM 1641 C CA . GLU A 1 198 ? -10.181 12.614 4.148 1.00 97.69 198 GLU A CA 1
ATOM 1642 C C . GLU A 1 198 ? -10.730 11.250 4.608 1.00 97.69 198 GLU A C 1
ATOM 1644 O O . GLU A 1 198 ? -11.347 10.535 3.824 1.00 97.69 198 GLU A O 1
ATOM 1649 N N . ILE A 1 199 ? -10.616 10.926 5.905 1.00 98.75 199 ILE A N 1
ATOM 1650 C CA . ILE A 1 199 ? -11.223 9.725 6.509 1.00 98.75 199 ILE A CA 1
ATOM 1651 C C . ILE A 1 199 ? -12.741 9.717 6.292 1.00 98.75 199 ILE A C 1
ATOM 1653 O O . ILE A 1 199 ? -13.312 8.711 5.871 1.00 98.75 199 ILE A O 1
ATOM 1657 N N . LYS A 1 200 ? -13.401 10.842 6.582 1.00 98.44 200 LYS A N 1
ATOM 1658 C CA . LYS A 1 200 ? -14.846 11.012 6.402 1.00 98.44 200 LYS A CA 1
ATOM 1659 C C . LYS A 1 200 ? -15.252 10.764 4.946 1.00 98.44 200 LYS A C 1
ATOM 1661 O O . LYS A 1 200 ? -16.201 10.029 4.697 1.00 98.44 200 LYS A O 1
ATOM 1666 N N . ASP A 1 201 ? -14.544 11.371 3.998 1.00 98.50 201 ASP A N 1
ATOM 1667 C CA . ASP A 1 201 ? -14.842 11.240 2.573 1.00 98.50 201 ASP A CA 1
ATOM 1668 C C . ASP A 1 201 ? -14.617 9.804 2.090 1.00 98.50 201 ASP A C 1
ATOM 1670 O O . ASP A 1 201 ? -15.469 9.272 1.384 1.00 98.50 201 ASP A O 1
ATOM 1674 N N . VAL A 1 202 ? -13.561 9.127 2.554 1.00 98.75 202 VAL A N 1
ATOM 1675 C CA . VAL A 1 202 ? -13.345 7.697 2.291 1.00 98.75 202 VAL A CA 1
ATOM 1676 C C . VAL A 1 202 ? -14.524 6.852 2.777 1.00 98.75 202 VAL A C 1
ATOM 1678 O O . VAL A 1 202 ? -15.026 6.020 2.019 1.00 98.75 202 VAL A O 1
ATOM 1681 N N . ILE A 1 203 ? -14.987 7.064 4.014 1.00 98.81 203 ILE A N 1
ATOM 1682 C CA . ILE A 1 203 ? -16.114 6.308 4.578 1.00 98.81 203 ILE A CA 1
ATOM 1683 C C . ILE A 1 203 ? -17.398 6.591 3.782 1.00 98.81 203 ILE A C 1
ATOM 1685 O O . ILE A 1 203 ? -18.114 5.663 3.413 1.00 98.81 203 ILE A O 1
ATOM 1689 N N . ASP A 1 204 ? -17.678 7.848 3.446 1.00 98.81 204 ASP A N 1
ATOM 1690 C CA . ASP A 1 204 ? -18.862 8.193 2.654 1.00 98.81 204 ASP A CA 1
ATOM 1691 C C . ASP A 1 204 ? -18.815 7.602 1.236 1.00 98.81 204 ASP A C 1
ATOM 1693 O O . ASP A 1 204 ? -19.852 7.212 0.691 1.00 98.81 204 ASP A O 1
ATOM 1697 N N . VAL A 1 205 ? -17.626 7.518 0.629 1.00 98.81 205 VAL A N 1
ATOM 1698 C CA . VAL A 1 205 ? -17.414 6.930 -0.700 1.00 98.81 205 VAL A CA 1
ATOM 1699 C C . VAL A 1 205 ? -17.734 5.442 -0.700 1.00 98.81 205 VAL A C 1
ATOM 1701 O O . VAL A 1 205 ? -18.513 4.995 -1.542 1.00 98.81 205 VAL A O 1
ATOM 1704 N N . ILE A 1 206 ? -17.185 4.676 0.247 1.00 98.69 206 ILE A N 1
ATOM 1705 C CA . ILE A 1 206 ? -17.403 3.220 0.296 1.00 98.69 206 ILE A CA 1
ATOM 1706 C C . ILE A 1 206 ? -18.853 2.853 0.632 1.00 98.69 206 ILE A C 1
ATOM 1708 O O . ILE A 1 206 ? -19.312 1.794 0.217 1.00 98.69 206 ILE A O 1
ATOM 1712 N N . HIS A 1 207 ? -19.596 3.746 1.292 1.00 98.75 207 HIS A N 1
ATOM 1713 C CA . HIS A 1 207 ? -21.042 3.620 1.530 1.00 98.75 207 HIS A CA 1
ATOM 1714 C C . HIS A 1 207 ? -21.918 4.162 0.383 1.00 98.75 207 HIS A C 1
ATOM 1716 O O . HIS A 1 207 ? -23.149 4.154 0.466 1.00 98.75 207 HIS A O 1
ATOM 1722 N N . GLY A 1 208 ? -21.323 4.677 -0.699 1.00 98.31 208 GLY A N 1
ATOM 1723 C CA . GLY A 1 208 ? -22.069 5.234 -1.831 1.00 98.31 208 GLY A CA 1
ATOM 1724 C C . GLY A 1 208 ? -22.905 6.471 -1.472 1.00 98.31 208 GLY A C 1
ATOM 1725 O O . GLY A 1 208 ? -24.000 6.660 -2.018 1.00 98.31 208 GLY A O 1
ATOM 1726 N N . LYS A 1 209 ? -22.429 7.289 -0.521 1.00 98.25 209 LYS A N 1
ATOM 1727 C CA . LYS A 1 209 ? -23.086 8.513 -0.024 1.00 98.25 209 LYS A CA 1
ATOM 1728 C C . LYS A 1 209 ? -22.229 9.774 -0.170 1.00 98.25 209 LYS A C 1
ATOM 1730 O O . LYS A 1 209 ? -22.553 10.795 0.437 1.00 98.25 209 LYS A O 1
ATOM 1735 N N . ALA A 1 210 ? -21.185 9.745 -0.997 1.00 97.88 210 ALA A N 1
ATOM 1736 C CA . ALA A 1 210 ? -20.299 10.891 -1.188 1.00 97.88 210 ALA A CA 1
ATOM 1737 C C . ALA A 1 210 ? -20.580 11.677 -2.476 1.00 97.88 210 ALA A C 1
ATOM 1739 O O . ALA A 1 210 ? -20.856 11.128 -3.544 1.00 97.88 210 ALA A O 1
ATOM 1740 N N . VAL A 1 211 ? -20.412 12.995 -2.373 1.00 97.50 211 VAL A N 1
ATOM 1741 C CA . VAL A 1 211 ? -20.212 13.898 -3.509 1.00 97.50 211 VAL A CA 1
ATOM 1742 C C . VAL A 1 211 ? -18.947 14.691 -3.218 1.00 97.50 211 VAL A C 1
ATOM 1744 O O . VAL A 1 211 ? -18.937 15.521 -2.310 1.00 97.50 211 VAL A O 1
ATOM 1747 N N . ILE A 1 212 ? -17.887 14.419 -3.973 1.00 96.25 212 ILE A N 1
ATOM 1748 C CA . ILE A 1 212 ? -16.582 15.059 -3.794 1.00 96.25 212 ILE A CA 1
ATOM 1749 C C . ILE A 1 212 ? -16.396 16.082 -4.906 1.00 96.25 212 ILE A C 1
ATOM 1751 O O . ILE A 1 212 ? -16.520 15.759 -6.088 1.00 96.25 212 ILE A O 1
ATOM 1755 N N . ASN A 1 213 ? -16.114 17.326 -4.522 1.00 94.19 213 ASN A N 1
ATOM 1756 C CA . ASN A 1 213 ? -15.839 18.401 -5.471 1.00 94.19 213 ASN A CA 1
ATOM 1757 C C . ASN A 1 213 ? -14.436 18.257 -6.067 1.00 94.19 213 ASN A C 1
ATOM 1759 O O . ASN A 1 213 ? -13.523 17.759 -5.412 1.00 94.19 213 ASN A O 1
ATOM 1763 N N . GLU A 1 214 ? -14.253 18.760 -7.287 1.00 93.50 214 GLU A N 1
ATOM 1764 C CA . GLU A 1 214 ? -12.949 18.776 -7.948 1.00 93.50 214 GLU A CA 1
ATOM 1765 C C . GLU A 1 214 ? -11.891 19.500 -7.101 1.00 93.50 214 GLU A C 1
ATOM 1767 O O . GLU A 1 214 ? -12.037 20.668 -6.725 1.00 93.50 214 GLU A O 1
ATOM 1772 N N . ARG A 1 215 ? -10.792 18.793 -6.825 1.00 91.75 215 ARG A N 1
ATOM 1773 C CA . ARG A 1 215 ? -9.588 19.308 -6.173 1.00 91.75 215 ARG A CA 1
ATOM 1774 C C . ARG A 1 215 ? -8.387 18.751 -6.919 1.00 91.75 215 ARG A C 1
ATOM 1776 O O . ARG A 1 215 ? -8.315 17.557 -7.191 1.00 91.75 215 ARG A O 1
ATOM 1783 N N . ARG A 1 216 ? -7.415 19.609 -7.242 1.00 87.12 216 ARG A N 1
ATOM 1784 C CA . ARG A 1 216 ? -6.172 19.162 -7.885 1.00 87.12 216 ARG A CA 1
ATOM 1785 C C . ARG A 1 216 ? -5.549 18.034 -7.059 1.00 87.12 216 ARG A C 1
ATOM 1787 O O . ARG A 1 216 ? -5.459 18.142 -5.837 1.00 87.12 216 ARG A O 1
ATOM 1794 N N . GLY A 1 217 ? -5.115 16.971 -7.725 1.00 85.94 217 GLY A N 1
ATOM 1795 C CA . GLY A 1 217 ? -4.497 15.838 -7.044 1.00 85.94 217 GLY A CA 1
ATOM 1796 C C . GLY A 1 217 ? -5.469 14.755 -6.571 1.00 85.94 217 GLY A C 1
ATOM 1797 O O . GLY A 1 217 ? -4.999 13.724 -6.112 1.00 85.94 217 GLY A O 1
ATOM 1798 N N . HIS A 1 218 ? -6.785 14.981 -6.655 1.00 93.00 218 HIS A N 1
ATOM 1799 C CA . HIS A 1 218 ? -7.789 14.158 -5.981 1.00 93.00 218 HIS A CA 1
ATOM 1800 C C . HIS A 1 218 ? -8.903 13.718 -6.922 1.00 93.00 218 HIS A C 1
ATOM 1802 O O . HIS A 1 218 ? -9.343 14.481 -7.785 1.00 93.00 218 HIS A O 1
ATOM 1808 N N . ALA A 1 219 ? -9.374 12.488 -6.722 1.00 95.38 219 ALA A N 1
ATOM 1809 C CA . ALA A 1 219 ? -10.555 11.995 -7.402 1.00 95.38 219 ALA A CA 1
ATOM 1810 C C . ALA A 1 219 ? -11.785 12.794 -6.953 1.00 95.38 219 ALA A C 1
ATOM 1812 O O . ALA A 1 219 ? -11.875 13.270 -5.820 1.00 95.38 219 ALA A O 1
ATOM 1813 N N . SER A 1 220 ? -12.746 12.957 -7.854 1.00 96.62 220 SER A N 1
ATOM 1814 C CA . SER A 1 220 ? -13.959 13.730 -7.603 1.00 96.62 220 SER A CA 1
ATOM 1815 C C . SER A 1 220 ? -15.132 13.133 -8.365 1.00 96.62 220 SER A C 1
ATOM 1817 O O . SER A 1 220 ? -14.947 12.304 -9.255 1.00 96.62 220 SER A O 1
ATOM 1819 N N . GLY A 1 221 ? -16.344 13.535 -7.997 1.00 97.38 221 GLY A N 1
ATOM 1820 C CA . GLY A 1 221 ? -17.566 13.046 -8.617 1.00 97.38 221 GLY A CA 1
ATOM 1821 C C . GLY A 1 221 ? -18.602 12.586 -7.602 1.00 97.38 221 GLY A C 1
ATOM 1822 O O . GLY A 1 221 ? -18.551 12.918 -6.415 1.00 97.38 221 GLY A O 1
ATOM 1823 N N . ILE A 1 222 ? -19.585 11.846 -8.107 1.00 98.25 222 ILE A N 1
ATOM 1824 C CA . ILE A 1 222 ? -20.714 11.333 -7.334 1.00 98.25 222 ILE A CA 1
ATOM 1825 C C . ILE A 1 222 ? -20.493 9.841 -7.105 1.00 98.25 222 ILE A C 1
ATOM 1827 O O . ILE A 1 222 ? -20.519 9.055 -8.049 1.00 98.25 222 ILE A O 1
ATOM 1831 N N . TYR A 1 223 ? -20.339 9.448 -5.847 1.00 98.44 223 TYR A N 1
ATOM 1832 C CA . TYR A 1 223 ? -20.137 8.062 -5.447 1.00 98.44 223 TYR A CA 1
ATOM 1833 C C . TYR A 1 223 ? -21.467 7.520 -4.951 1.00 98.44 223 TYR A C 1
ATOM 1835 O O . TYR A 1 223 ? -21.891 7.811 -3.838 1.00 98.44 223 TYR A O 1
ATOM 1843 N N . SER A 1 224 ? -22.158 6.778 -5.816 1.00 97.12 224 SER A N 1
ATOM 1844 C CA . SER A 1 224 ? -23.518 6.274 -5.562 1.00 97.12 224 SER A CA 1
ATOM 1845 C C . SER A 1 224 ? -23.593 4.754 -5.387 1.00 97.12 224 SER A C 1
ATOM 1847 O O . SER A 1 224 ? -24.679 4.197 -5.206 1.00 97.12 224 SER A O 1
ATOM 1849 N N . ARG A 1 225 ? -22.448 4.070 -5.473 1.00 97.88 225 ARG A N 1
ATOM 1850 C CA . ARG A 1 225 ? -22.337 2.622 -5.306 1.00 97.88 225 ARG A CA 1
ATOM 1851 C C . ARG A 1 225 ? -21.878 2.307 -3.900 1.00 97.88 225 ARG A C 1
ATOM 1853 O O . ARG A 1 225 ? -20.773 2.667 -3.519 1.00 97.88 225 ARG A O 1
ATOM 1860 N N . ASP A 1 226 ? -22.744 1.628 -3.168 1.00 98.25 226 ASP A N 1
ATOM 1861 C CA . ASP A 1 226 ? -22.408 1.073 -1.870 1.00 98.25 226 ASP A CA 1
ATOM 1862 C C . ASP A 1 226 ? -21.597 -0.217 -2.060 1.00 98.25 226 ASP A C 1
ATOM 1864 O O . ASP A 1 226 ? -22.067 -1.191 -2.659 1.00 98.25 226 ASP A O 1
ATOM 1868 N N . ILE A 1 227 ? -20.356 -0.186 -1.584 1.00 98.44 227 ILE A N 1
ATOM 1869 C CA . ILE A 1 227 ? -19.424 -1.311 -1.575 1.00 98.44 227 ILE A CA 1
ATOM 1870 C C . ILE A 1 227 ? -18.983 -1.662 -0.147 1.00 98.44 227 ILE A C 1
ATOM 1872 O O . ILE A 1 227 ? -17.997 -2.389 0.026 1.00 98.44 227 ILE A O 1
ATOM 1876 N N . SER A 1 228 ? -19.696 -1.175 0.876 1.00 98.12 228 SER A N 1
ATOM 1877 C CA . SER A 1 228 ? -19.356 -1.369 2.290 1.00 98.12 228 SER A CA 1
ATOM 1878 C C . SER A 1 228 ? -19.222 -2.857 2.624 1.00 98.12 228 SER A C 1
ATOM 1880 O O . SER A 1 228 ? -18.225 -3.286 3.205 1.00 98.12 228 SER A O 1
ATOM 1882 N N . GLN A 1 229 ? -20.140 -3.677 2.101 1.00 96.56 229 GLN A N 1
ATOM 1883 C CA . GLN A 1 229 ? -20.159 -5.132 2.278 1.00 96.56 229 GLN A CA 1
ATOM 1884 C C . GLN A 1 229 ? -18.954 -5.877 1.686 1.00 96.56 229 GLN A C 1
ATOM 1886 O O . GLN A 1 229 ? -18.751 -7.052 1.989 1.00 96.56 229 GLN A O 1
ATOM 1891 N N . TYR A 1 230 ? -18.172 -5.222 0.827 1.00 97.94 230 TYR A N 1
ATOM 1892 C CA . TYR A 1 230 ? -16.956 -5.767 0.228 1.00 97.94 230 TYR A CA 1
ATOM 1893 C C . TYR A 1 230 ? -15.695 -5.045 0.721 1.00 97.94 230 TYR A C 1
ATOM 1895 O O . TYR A 1 230 ? -14.597 -5.422 0.324 1.00 97.94 230 TYR A O 1
ATOM 1903 N N . THR A 1 231 ? -15.816 -4.041 1.594 1.00 98.56 231 THR A N 1
ATOM 1904 C CA . THR A 1 231 ? -14.671 -3.309 2.149 1.00 98.56 231 THR A CA 1
ATOM 1905 C C . THR A 1 231 ? -14.226 -3.942 3.464 1.00 98.56 231 THR A C 1
ATOM 1907 O O . THR A 1 231 ? -14.845 -3.744 4.507 1.00 98.56 231 THR A O 1
ATOM 1910 N N . ILE A 1 232 ? -13.146 -4.726 3.416 1.00 98.38 232 ILE A N 1
ATOM 1911 C CA . ILE A 1 232 ? -12.693 -5.553 4.544 1.00 98.38 232 ILE A CA 1
ATOM 1912 C C . ILE A 1 232 ? -11.952 -4.770 5.624 1.00 98.38 232 ILE A C 1
ATOM 1914 O O . ILE A 1 232 ? -11.902 -5.221 6.767 1.00 98.38 232 ILE A O 1
ATOM 1918 N N . ALA A 1 233 ? -11.348 -3.635 5.274 1.00 98.62 233 ALA A N 1
ATOM 1919 C CA . ALA A 1 233 ? -10.596 -2.809 6.209 1.00 98.62 233 ALA A CA 1
ATOM 1920 C C . ALA A 1 233 ? -10.395 -1.384 5.685 1.00 98.62 233 ALA A C 1
ATOM 1922 O O . ALA A 1 233 ? -10.340 -1.164 4.471 1.00 98.62 233 ALA A O 1
ATOM 1923 N N . ILE A 1 234 ? -10.208 -0.450 6.618 1.00 98.81 234 ILE A N 1
ATOM 1924 C CA . ILE A 1 234 ? -9.706 0.902 6.351 1.00 98.81 234 ILE A CA 1
ATOM 1925 C C . ILE A 1 234 ? -8.263 0.989 6.856 1.00 98.81 234 ILE A C 1
ATOM 1927 O O . ILE A 1 234 ? -7.972 0.606 7.993 1.00 98.81 234 ILE A O 1
ATOM 1931 N N . LEU A 1 235 ? -7.361 1.483 6.008 1.00 98.56 235 LEU A N 1
ATOM 1932 C CA . LEU A 1 235 ? -5.935 1.591 6.303 1.00 98.56 235 LEU A CA 1
ATOM 1933 C C . LEU A 1 235 ? -5.477 3.049 6.208 1.00 98.56 235 LEU A C 1
ATOM 1935 O O . LEU A 1 235 ? -5.513 3.660 5.143 1.00 98.56 235 LEU A O 1
ATOM 1939 N N . LEU A 1 236 ? -5.070 3.617 7.339 1.00 98.69 236 LEU A N 1
ATOM 1940 C CA . LEU A 1 236 ? -4.762 5.037 7.462 1.00 98.69 236 LEU A CA 1
ATOM 1941 C C . LEU A 1 236 ? -3.315 5.361 7.082 1.00 98.69 236 LEU A C 1
ATOM 1943 O O . LEU A 1 236 ? -2.371 4.773 7.607 1.00 98.69 236 LEU A O 1
ATOM 1947 N N . GLY A 1 237 ? -3.156 6.389 6.258 1.00 95.44 237 GLY A N 1
ATOM 1948 C CA . GLY A 1 237 ? -1.887 7.030 5.967 1.00 95.44 237 GLY A CA 1
ATOM 1949 C C . GLY A 1 237 ? -1.010 6.306 4.953 1.00 95.44 237 GLY A C 1
ATOM 1950 O O . GLY A 1 237 ? -1.441 5.418 4.217 1.00 95.44 237 GLY A O 1
ATOM 1951 N N . ARG A 1 238 ? 0.243 6.752 4.922 1.00 89.38 238 ARG A N 1
ATOM 1952 C CA . ARG A 1 238 ? 1.348 6.190 4.142 1.00 89.38 238 ARG A CA 1
ATOM 1953 C C . ARG A 1 238 ? 2.492 5.828 5.095 1.00 89.38 238 ARG A C 1
ATOM 1955 O O . ARG A 1 238 ? 2.339 5.939 6.306 1.00 89.38 238 ARG A O 1
ATOM 1962 N N . GLU A 1 239 ? 3.639 5.446 4.551 1.00 93.44 239 GLU A N 1
ATOM 1963 C CA . GLU A 1 239 ? 4.883 5.300 5.317 1.00 93.44 239 GLU A CA 1
ATOM 1964 C C . GLU A 1 239 ? 5.213 6.584 6.099 1.00 93.44 239 GLU A C 1
ATOM 1966 O O . GLU A 1 239 ? 5.406 7.653 5.508 1.00 93.44 239 GLU A O 1
ATOM 1971 N N . TRP A 1 240 ? 5.240 6.492 7.433 1.00 94.31 240 TRP A N 1
ATOM 1972 C CA . TRP A 1 240 ? 5.529 7.626 8.310 1.00 94.31 240 TRP A CA 1
ATOM 1973 C C . TRP A 1 240 ? 7.033 7.875 8.352 1.00 94.31 240 TRP A C 1
ATOM 1975 O O . TRP A 1 240 ? 7.797 7.057 8.858 1.00 94.31 240 TRP A O 1
ATOM 1985 N N . GLU A 1 241 ? 7.459 9.017 7.822 1.00 91.50 241 GLU A N 1
ATOM 1986 C CA . GLU A 1 241 ? 8.877 9.364 7.725 1.00 91.50 241 GLU A CA 1
ATOM 1987 C C . GLU A 1 241 ? 9.502 9.572 9.125 1.00 91.50 241 GLU A C 1
ATOM 1989 O O . GLU A 1 241 ? 8.993 10.404 9.892 1.00 91.50 241 GLU A O 1
ATOM 1994 N N . PRO A 1 242 ? 10.583 8.842 9.484 1.00 91.56 242 PRO A N 1
ATOM 1995 C CA . PRO A 1 242 ? 11.138 8.852 10.837 1.00 91.56 242 PRO A CA 1
ATOM 1996 C C . PRO A 1 242 ? 11.481 10.249 11.367 1.00 91.56 242 PRO A C 1
ATOM 1998 O O . PRO A 1 242 ? 11.188 10.559 12.521 1.00 91.56 242 PRO A O 1
ATOM 2001 N N . VAL A 1 243 ? 12.021 11.151 10.538 1.00 90.06 243 VAL A N 1
ATOM 2002 C CA . VAL A 1 243 ? 12.385 12.512 10.980 1.00 90.06 243 VAL A CA 1
ATOM 2003 C C . VAL A 1 243 ? 11.147 13.336 11.350 1.00 90.06 243 VAL A C 1
ATOM 2005 O O . VAL A 1 243 ? 11.149 14.092 12.336 1.00 90.06 243 VAL A O 1
ATOM 2008 N N . THR A 1 244 ? 10.061 13.183 10.597 1.00 92.81 244 THR A N 1
ATOM 2009 C CA . THR A 1 244 ? 8.769 13.802 10.897 1.00 92.81 244 THR A CA 1
ATOM 2010 C C . THR A 1 244 ? 8.143 13.202 12.157 1.00 92.81 244 THR A C 1
ATOM 2012 O O . THR A 1 244 ? 7.608 13.945 12.990 1.00 92.81 244 THR A O 1
ATOM 2015 N N . VAL A 1 245 ? 8.265 11.886 12.364 1.00 95.38 245 VAL A N 1
ATOM 2016 C CA . VAL A 1 245 ? 7.849 11.221 13.613 1.00 95.38 245 VAL A CA 1
ATOM 2017 C C . VAL A 1 245 ? 8.638 11.775 14.802 1.00 95.38 245 VAL A C 1
ATOM 2019 O O . VAL A 1 245 ? 8.031 12.222 15.777 1.00 95.38 245 VAL A O 1
ATOM 2022 N N . THR A 1 246 ? 9.964 11.894 14.695 1.00 95.12 246 THR A N 1
ATOM 2023 C CA . THR A 1 246 ? 10.815 12.508 15.726 1.00 95.12 246 THR A CA 1
ATOM 2024 C C . THR A 1 246 ? 10.386 13.929 16.056 1.00 95.12 246 THR A C 1
ATOM 2026 O O . THR A 1 246 ? 10.318 14.322 17.226 1.00 95.12 246 THR A O 1
ATOM 2029 N N . THR A 1 247 ? 10.104 14.738 15.037 1.00 95.38 247 THR A N 1
ATOM 2030 C CA . THR A 1 247 ? 9.684 16.129 15.234 1.00 95.38 247 THR A CA 1
ATOM 2031 C C . THR A 1 247 ? 8.322 16.198 15.926 1.00 95.38 247 THR A C 1
ATOM 2033 O O . THR A 1 247 ? 8.153 16.977 16.871 1.00 95.38 247 THR A O 1
ATOM 2036 N N . THR A 1 248 ? 7.385 15.337 15.529 1.00 96.44 248 THR A N 1
ATOM 2037 C CA . THR A 1 248 ? 6.071 15.179 16.165 1.00 96.44 248 THR A CA 1
ATOM 2038 C C . THR A 1 248 ? 6.215 14.770 17.634 1.00 96.44 248 THR A C 1
ATOM 2040 O O . THR A 1 248 ? 5.646 15.423 18.513 1.00 96.44 248 THR A O 1
ATOM 2043 N N . ASN A 1 249 ? 7.039 13.765 17.933 1.00 97.56 249 ASN A N 1
ATOM 2044 C CA . ASN A 1 249 ? 7.281 13.282 19.292 1.00 97.56 249 ASN A CA 1
ATOM 2045 C C . ASN A 1 249 ? 7.913 14.361 20.185 1.00 97.56 249 ASN A C 1
ATOM 2047 O O . ASN A 1 249 ? 7.468 14.592 21.311 1.00 97.56 249 ASN A O 1
ATOM 2051 N N . LYS A 1 250 ? 8.903 15.102 19.674 1.00 96.75 250 LYS A N 1
ATOM 2052 C CA . LYS A 1 250 ? 9.574 16.175 20.429 1.00 96.75 250 LYS A CA 1
ATOM 2053 C C . LYS A 1 250 ? 8.655 17.357 20.730 1.00 96.75 250 LYS A C 1
ATOM 2055 O O . LYS A 1 250 ? 8.685 17.876 21.845 1.00 96.75 250 LYS A O 1
ATOM 2060 N N . LYS A 1 251 ? 7.845 17.795 19.758 1.00 96.94 251 LYS A N 1
ATOM 2061 C CA . LYS A 1 251 ? 6.957 18.963 19.913 1.00 96.94 251 LYS A CA 1
ATOM 2062 C C . LYS A 1 251 ? 5.766 18.701 20.842 1.00 96.94 251 LYS A C 1
ATOM 2064 O O . LYS A 1 251 ? 5.212 19.657 21.377 1.00 96.94 251 LYS A O 1
ATOM 2069 N N . ASN A 1 252 ? 5.394 17.438 21.053 1.00 96.94 252 ASN A N 1
ATOM 2070 C CA . ASN A 1 252 ? 4.173 17.055 21.766 1.00 96.94 252 ASN A CA 1
ATOM 2071 C C . ASN A 1 252 ? 4.442 16.102 22.945 1.00 96.94 252 ASN A C 1
ATOM 2073 O O . ASN A 1 252 ? 3.573 15.323 23.318 1.00 96.94 252 ASN A O 1
ATOM 2077 N N . SER A 1 253 ? 5.634 16.159 23.544 1.00 96.00 253 SER A N 1
ATOM 2078 C CA . SER A 1 253 ? 6.148 15.177 24.518 1.00 96.00 253 SER A CA 1
ATOM 2079 C C . SER A 1 253 ? 5.303 14.953 25.781 1.00 96.00 253 SER A C 1
ATOM 2081 O O . SER A 1 253 ? 5.509 13.967 26.485 1.00 96.00 253 SER A O 1
ATOM 2083 N N . SER A 1 254 ? 4.348 15.836 26.084 1.00 96.62 254 SER A N 1
ATOM 2084 C CA . SER A 1 254 ? 3.391 15.657 27.182 1.00 96.62 254 SER A CA 1
ATOM 2085 C C . SER A 1 254 ? 2.231 14.710 26.847 1.00 96.62 254 SER A C 1
ATOM 2087 O O . SER A 1 254 ? 1.535 14.258 27.758 1.00 96.62 254 SER A O 1
ATOM 2089 N N . LEU A 1 255 ? 2.003 14.408 25.567 1.00 97.06 255 LEU A N 1
ATOM 2090 C CA . LEU A 1 255 ? 0.928 13.541 25.093 1.00 97.06 255 LEU A CA 1
ATOM 2091 C C . LEU A 1 255 ? 1.422 12.094 25.030 1.00 97.06 255 LEU A C 1
ATOM 2093 O O . LEU A 1 255 ? 2.056 11.689 24.063 1.00 97.06 255 LEU A O 1
ATOM 2097 N N . VAL A 1 256 ? 1.137 11.322 26.078 1.00 97.62 256 VAL A N 1
ATOM 2098 C CA . VAL A 1 256 ? 1.658 9.948 26.237 1.00 97.62 256 VAL A CA 1
ATOM 2099 C C . VAL A 1 256 ? 0.572 8.889 26.417 1.00 97.62 256 VAL A C 1
ATOM 2101 O O . VAL A 1 256 ? 0.874 7.724 26.652 1.00 97.62 256 VAL A O 1
ATOM 2104 N N . ASN A 1 257 ? -0.700 9.279 26.361 1.00 98.25 257 ASN A N 1
ATOM 2105 C CA . ASN A 1 257 ? -1.833 8.363 26.413 1.00 98.25 257 ASN A CA 1
ATOM 2106 C C . ASN A 1 257 ? -3.020 8.925 25.621 1.00 98.25 257 ASN A C 1
ATOM 2108 O O . ASN A 1 257 ? -3.114 10.132 25.394 1.00 98.25 257 ASN A O 1
ATOM 2112 N N . TYR A 1 258 ? -3.919 8.035 25.211 1.00 98.56 258 TYR A N 1
ATOM 2113 C CA . TYR A 1 258 ? -5.166 8.356 24.529 1.00 98.56 258 TYR A CA 1
ATOM 2114 C C . TYR A 1 258 ? -6.304 7.490 25.077 1.00 98.56 258 TYR A C 1
ATOM 2116 O O . TYR A 1 258 ? -6.141 6.285 25.271 1.00 98.56 258 TYR A O 1
ATOM 2124 N N . ASN A 1 259 ? -7.468 8.092 25.312 1.00 98.12 259 ASN A N 1
ATOM 2125 C CA . ASN A 1 259 ? -8.667 7.392 25.769 1.00 98.12 259 ASN A CA 1
ATOM 2126 C C . ASN A 1 259 ? -9.872 7.858 24.943 1.00 98.12 259 ASN A C 1
ATOM 2128 O O . ASN A 1 259 ? -10.507 8.859 25.281 1.00 98.12 259 ASN A O 1
ATOM 2132 N N . GLY A 1 260 ? -10.114 7.169 23.830 1.00 97.81 260 GLY A N 1
ATOM 2133 C CA . GLY A 1 260 ? -11.228 7.412 22.921 1.00 97.81 260 GLY A CA 1
ATOM 2134 C C . GLY A 1 260 ? -12.459 6.572 23.252 1.00 97.81 260 GLY A C 1
ATOM 2135 O O . GLY A 1 260 ? -12.527 5.895 24.280 1.00 97.81 260 GLY A O 1
ATOM 2136 N N . SER A 1 261 ? -13.455 6.621 22.368 1.00 98.12 261 SER A N 1
ATOM 2137 C CA . SER A 1 261 ? -14.682 5.826 22.535 1.00 98.12 261 SER A CA 1
ATOM 2138 C C . SER A 1 261 ? -14.488 4.369 22.104 1.00 98.12 261 SER A C 1
ATOM 2140 O O . SER A 1 261 ? -15.056 3.463 22.713 1.00 98.12 261 SER A O 1
ATOM 2142 N N . PHE A 1 262 ? -13.672 4.143 21.076 1.00 98.50 262 PHE A N 1
ATOM 2143 C CA . PHE A 1 262 ? -13.443 2.869 20.392 1.00 98.50 262 PHE A CA 1
ATOM 2144 C C . PHE A 1 262 ? -11.994 2.389 20.513 1.00 98.50 262 PHE A C 1
ATOM 2146 O O . PHE A 1 262 ? -11.755 1.181 20.532 1.00 98.50 262 PHE A O 1
ATOM 2153 N N . ILE A 1 263 ? -11.039 3.315 20.631 1.00 98.56 263 ILE A N 1
ATOM 2154 C CA . ILE A 1 263 ? -9.605 3.035 20.743 1.00 98.56 263 ILE A CA 1
ATOM 2155 C C . ILE A 1 263 ? -9.040 3.643 22.028 1.00 98.56 263 ILE A C 1
ATOM 2157 O O . ILE A 1 263 ? -9.351 4.772 22.406 1.00 98.56 263 ILE A O 1
ATOM 2161 N N . SER A 1 264 ? -8.148 2.906 22.683 1.00 98.31 264 SER A N 1
ATOM 2162 C CA . SER A 1 264 ? -7.355 3.397 23.809 1.00 98.31 264 SER A CA 1
ATOM 2163 C C . SER A 1 264 ? -5.873 3.063 23.642 1.00 98.31 264 SER A C 1
ATOM 2165 O O . SER A 1 264 ? -5.506 2.064 23.025 1.00 98.31 264 SER A O 1
ATOM 2167 N N . LEU A 1 265 ? -5.031 3.923 24.206 1.00 98.44 265 LEU A N 1
ATOM 2168 C CA . LEU A 1 265 ? -3.574 3.830 24.245 1.00 98.44 265 LEU A CA 1
ATOM 2169 C C . LEU A 1 265 ? -3.134 4.256 25.656 1.00 98.44 265 LEU A C 1
ATOM 2171 O O . LEU A 1 265 ? -2.973 5.450 25.910 1.00 98.44 265 LEU A O 1
ATOM 2175 N N . PRO A 1 266 ? -2.991 3.323 26.612 1.00 98.12 266 PRO A N 1
ATOM 2176 C CA . PRO A 1 266 ? -2.666 3.665 28.000 1.00 98.12 266 PRO A CA 1
ATOM 2177 C C . PRO A 1 266 ? -1.291 4.320 28.175 1.00 98.12 266 PRO A C 1
ATOM 2179 O O . PRO A 1 266 ? -1.108 5.131 29.082 1.00 98.12 266 PRO A O 1
ATOM 2182 N N . ALA A 1 267 ? -0.332 3.951 27.324 1.00 98.00 267 ALA A N 1
ATOM 2183 C CA . ALA A 1 267 ? 1.017 4.497 27.300 1.00 98.00 267 ALA A CA 1
ATOM 2184 C C . ALA A 1 267 ? 1.594 4.390 25.881 1.00 98.00 267 ALA A C 1
ATOM 2186 O O . ALA A 1 267 ? 1.601 3.306 25.301 1.00 98.00 267 ALA A O 1
ATOM 2187 N N . GLY A 1 268 ? 2.103 5.497 25.349 1.00 97.19 268 GLY A N 1
ATOM 2188 C CA . GLY A 1 268 ? 2.746 5.565 24.041 1.00 97.19 268 GLY A CA 1
ATOM 2189 C C . GLY A 1 268 ? 3.528 6.861 23.849 1.00 97.19 268 GLY A C 1
ATOM 2190 O O . GLY A 1 268 ? 3.614 7.694 24.756 1.00 97.19 268 GLY A O 1
ATOM 2191 N N . ASN A 1 269 ? 4.119 7.021 22.671 1.00 97.56 269 ASN A N 1
ATOM 2192 C CA . ASN A 1 269 ? 4.699 8.284 22.230 1.00 97.56 269 ASN A CA 1
ATOM 2193 C C . ASN A 1 269 ? 3.615 9.187 21.601 1.00 97.56 269 ASN A C 1
ATOM 2195 O O . ASN A 1 269 ? 2.506 8.724 21.316 1.00 97.56 269 ASN A O 1
ATOM 2199 N N . PRO A 1 270 ? 3.898 10.481 21.384 1.00 98.00 270 PRO A N 1
ATOM 2200 C CA . PRO A 1 270 ? 2.908 11.367 20.792 1.00 98.00 270 PRO A CA 1
ATOM 2201 C C . PRO A 1 270 ? 2.407 10.889 19.420 1.00 98.00 270 PRO A C 1
ATOM 2203 O O . PRO A 1 270 ? 1.200 10.907 19.194 1.00 98.00 270 PRO A O 1
ATOM 2206 N N . MET A 1 271 ? 3.269 10.431 18.512 1.00 97.62 271 MET A N 1
ATOM 2207 C CA . MET A 1 271 ? 2.826 9.921 17.208 1.00 97.62 271 MET A CA 1
ATOM 2208 C C . MET A 1 271 ? 1.786 8.798 17.356 1.00 97.62 271 MET A C 1
ATOM 2210 O O . MET A 1 271 ? 0.743 8.825 16.703 1.00 97.62 271 MET A O 1
ATOM 2214 N N . GLU A 1 272 ? 2.009 7.865 18.282 1.00 98.50 272 GLU A N 1
ATOM 2215 C CA . GLU A 1 272 ? 1.058 6.804 18.623 1.00 98.50 272 GLU A CA 1
ATOM 2216 C C . GLU A 1 272 ? -0.264 7.375 19.170 1.00 98.50 272 GLU A C 1
ATOM 2218 O O . GLU A 1 272 ? -1.338 6.912 18.788 1.00 98.50 272 GLU A O 1
ATOM 2223 N N . VAL A 1 273 ? -0.220 8.421 20.007 1.00 98.69 273 VAL A N 1
ATOM 2224 C CA . VAL A 1 273 ? -1.422 9.124 20.506 1.00 98.69 273 VAL A CA 1
ATOM 2225 C C . VAL A 1 273 ? -2.211 9.767 19.364 1.00 98.69 273 VAL A C 1
ATOM 2227 O O . VAL A 1 273 ? -3.442 9.697 19.353 1.00 98.69 273 VAL A O 1
ATOM 2230 N N . TRP A 1 274 ? -1.529 10.382 18.397 1.00 98.38 274 TRP A N 1
ATOM 2231 C CA . TRP A 1 274 ? -2.178 10.978 17.231 1.00 98.38 274 TRP A CA 1
ATOM 2232 C C . TRP A 1 274 ? -2.862 9.913 16.366 1.00 98.38 274 TRP A C 1
ATOM 2234 O O . TRP A 1 274 ? -4.046 10.049 16.047 1.00 98.38 274 TRP A O 1
ATOM 2244 N N . LEU A 1 275 ? -2.158 8.816 16.070 1.00 98.62 275 LEU A N 1
ATOM 2245 C CA . LEU A 1 275 ? -2.702 7.674 15.331 1.00 98.62 275 LEU A CA 1
ATOM 2246 C C . LEU A 1 275 ? -3.908 7.056 16.044 1.00 98.62 275 LEU A C 1
ATOM 2248 O O . LEU A 1 275 ? -4.920 6.785 15.400 1.00 98.62 275 LEU A O 1
ATOM 2252 N N . ALA A 1 276 ? -3.849 6.907 17.372 1.00 98.81 276 ALA A N 1
ATOM 2253 C CA . ALA A 1 276 ? -4.966 6.396 18.164 1.00 98.81 276 ALA A CA 1
ATOM 2254 C C . ALA A 1 276 ? -6.209 7.281 17.999 1.00 98.81 276 ALA A C 1
ATOM 2256 O O . ALA A 1 276 ? -7.312 6.767 17.823 1.00 98.81 276 ALA A O 1
ATOM 2257 N N . GLY A 1 277 ? -6.024 8.605 17.969 1.00 98.69 277 GLY A N 1
ATOM 2258 C CA . GLY A 1 277 ? -7.098 9.559 17.707 1.00 98.69 277 GLY A CA 1
ATOM 2259 C C . GLY A 1 277 ? -7.682 9.483 16.297 1.00 98.69 277 GLY A C 1
ATOM 2260 O O . GLY A 1 277 ? -8.893 9.631 16.134 1.00 98.69 277 GLY A O 1
ATOM 2261 N N . MET A 1 278 ? -6.859 9.227 15.278 1.00 98.75 278 MET A N 1
ATOM 2262 C CA . MET A 1 278 ? -7.341 9.058 13.901 1.00 98.75 278 MET A CA 1
ATOM 2263 C C . MET A 1 278 ? -8.090 7.732 13.714 1.00 98.75 278 MET A C 1
ATOM 2265 O O . MET A 1 278 ? -9.140 7.700 13.067 1.00 98.75 278 MET A O 1
ATOM 2269 N N . MET A 1 279 ? -7.613 6.649 14.334 1.00 98.88 279 MET A N 1
ATOM 2270 C CA . MET A 1 279 ? -8.323 5.367 14.356 1.00 98.88 279 MET A CA 1
ATOM 2271 C C . MET A 1 279 ? -9.661 5.477 15.100 1.00 98.88 279 MET A C 1
ATOM 2273 O O . MET A 1 279 ? -10.676 5.011 14.587 1.00 98.88 279 MET A O 1
ATOM 2277 N N . ASP A 1 280 ? -9.688 6.134 16.266 1.00 98.88 280 ASP A N 1
ATOM 2278 C CA . ASP A 1 280 ? -10.924 6.361 17.028 1.00 98.88 280 ASP A CA 1
ATOM 2279 C C . ASP A 1 280 ? -11.944 7.156 16.211 1.00 98.88 280 ASP A C 1
ATOM 2281 O O . ASP A 1 280 ? -13.099 6.749 16.106 1.00 98.88 280 ASP A O 1
ATOM 2285 N N . PHE A 1 281 ? -11.500 8.238 15.559 1.00 98.88 281 PHE A N 1
ATOM 2286 C CA . PHE A 1 281 ? -12.345 9.042 14.678 1.00 98.88 281 PHE A CA 1
ATOM 2287 C C . PHE A 1 281 ? -12.933 8.215 13.527 1.00 98.88 281 PHE A C 1
ATOM 2289 O O . PHE A 1 281 ? -14.122 8.344 13.237 1.00 98.88 281 PHE A O 1
ATOM 2296 N N . THR A 1 282 ? -12.124 7.355 12.901 1.00 98.88 282 THR A N 1
ATOM 2297 C CA . THR A 1 282 ? -12.550 6.476 11.797 1.00 98.88 282 THR A CA 1
ATOM 2298 C C . THR A 1 282 ? -13.709 5.581 12.232 1.00 98.88 282 THR A C 1
ATOM 2300 O O . THR A 1 282 ? -14.778 5.600 11.620 1.00 98.88 282 THR A O 1
ATOM 2303 N N . VAL A 1 283 ? -13.529 4.850 13.337 1.00 98.81 283 VAL A N 1
ATOM 2304 C CA . VAL A 1 283 ? -14.549 3.928 13.859 1.00 98.81 283 VAL A CA 1
ATOM 2305 C C . VAL A 1 283 ? -15.775 4.690 14.359 1.00 98.81 283 VAL A C 1
ATOM 2307 O O . VAL A 1 283 ? -16.908 4.259 14.132 1.00 98.81 283 VAL A O 1
ATOM 2310 N N . HIS A 1 284 ? -15.573 5.835 15.017 1.00 98.75 284 HIS A N 1
ATOM 2311 C CA . HIS A 1 284 ? -16.662 6.658 15.535 1.00 98.75 284 HIS A CA 1
ATOM 2312 C C . HIS A 1 284 ? -17.536 7.194 14.404 1.00 98.75 284 HIS A C 1
ATOM 2314 O O . HIS A 1 284 ? -18.759 7.061 14.471 1.00 98.75 284 HIS A O 1
ATOM 2320 N N . TYR A 1 285 ? -16.936 7.752 13.354 1.00 98.75 285 TYR A N 1
ATOM 2321 C CA . TYR A 1 285 ? -17.691 8.286 12.226 1.00 98.75 285 TYR A CA 1
ATOM 2322 C C . TYR A 1 285 ? -18.569 7.204 11.582 1.00 98.75 285 TYR A C 1
ATOM 2324 O O . TYR A 1 285 ? -19.782 7.381 11.462 1.00 98.75 285 TYR A O 1
ATOM 2332 N N . GLU A 1 286 ? -17.984 6.052 11.257 1.00 98.56 286 GLU A N 1
ATOM 2333 C CA . GLU A 1 286 ? -18.698 4.937 10.632 1.00 98.56 286 GLU A CA 1
ATOM 2334 C C . GLU A 1 286 ? -19.806 4.367 11.525 1.00 98.56 286 GLU A C 1
ATOM 2336 O O . GLU A 1 286 ? -20.955 4.256 11.095 1.00 98.56 286 GLU A O 1
ATOM 2341 N N . THR A 1 287 ? -19.497 4.116 12.800 1.00 98.62 287 THR A N 1
ATOM 2342 C CA . THR A 1 287 ? -20.471 3.606 13.775 1.00 98.62 287 THR A CA 1
ATOM 2343 C C . THR A 1 287 ? -21.650 4.561 13.912 1.00 98.62 287 THR A C 1
ATOM 2345 O O . THR A 1 287 ? -22.809 4.153 13.919 1.00 98.62 287 THR A O 1
ATOM 2348 N N . GLN A 1 288 ? -21.379 5.861 14.038 1.00 98.25 288 GLN A N 1
ATOM 2349 C CA . GLN A 1 288 ? -22.432 6.814 14.347 1.00 98.25 288 GLN A CA 1
ATOM 2350 C C . GLN A 1 288 ? -23.330 7.113 13.142 1.00 98.25 288 GLN A C 1
ATOM 2352 O O . GLN A 1 288 ? -24.552 7.237 13.300 1.00 98.25 288 GLN A O 1
ATOM 2357 N N . ILE A 1 289 ? -22.721 7.289 11.969 1.00 98.00 289 ILE A N 1
ATOM 2358 C CA . ILE A 1 289 ? -23.412 7.726 10.755 1.00 98.00 289 ILE A CA 1
ATOM 2359 C C . ILE A 1 289 ? -24.052 6.548 10.024 1.00 98.00 289 ILE A C 1
ATOM 2361 O O . ILE A 1 289 ? -25.183 6.686 9.559 1.00 98.00 289 ILE A O 1
ATOM 2365 N N . TYR A 1 290 ? -23.365 5.406 9.972 1.00 98.19 290 TYR A N 1
ATOM 2366 C CA . TYR A 1 290 ? -23.768 4.257 9.164 1.00 98.19 290 TYR A CA 1
ATOM 2367 C C . TYR A 1 290 ? -24.214 3.046 9.981 1.00 98.19 290 TYR A C 1
ATOM 2369 O O . TYR A 1 290 ? -24.790 2.136 9.402 1.00 98.19 290 TYR A O 1
ATOM 2377 N N . GLU A 1 291 ? -23.999 3.036 11.304 1.00 98.12 291 GLU A N 1
ATOM 2378 C CA . GLU A 1 291 ? -24.258 1.854 12.144 1.00 98.12 291 GLU A CA 1
ATOM 2379 C C . GLU A 1 291 ? -23.555 0.615 11.566 1.00 98.12 291 GLU A C 1
ATOM 2381 O O . GLU A 1 291 ? -24.089 -0.487 11.511 1.00 98.12 291 GLU A O 1
ATOM 2386 N N . GLU A 1 292 ? -22.305 0.811 11.153 1.00 98.31 292 GLU A N 1
ATOM 2387 C CA . GLU A 1 292 ? -21.405 -0.245 10.705 1.00 98.31 292 GLU A CA 1
ATOM 2388 C C . GLU A 1 292 ? -20.057 -0.121 11.413 1.00 98.31 292 GLU A C 1
ATOM 2390 O O . GLU A 1 292 ? -19.688 0.950 11.899 1.00 98.31 292 GLU A O 1
ATOM 2395 N N . GLN A 1 293 ? -19.340 -1.238 11.496 1.00 98.19 293 GLN A N 1
ATOM 2396 C CA . GLN A 1 293 ? -17.957 -1.293 11.950 1.00 98.19 293 GLN A CA 1
ATOM 2397 C C . GLN A 1 293 ? -17.152 -2.245 11.072 1.00 98.19 293 GLN A C 1
ATOM 2399 O O . GLN A 1 293 ? -17.566 -3.379 10.810 1.00 98.19 293 GLN A O 1
ATOM 2404 N N . ARG A 1 294 ? -15.943 -1.830 10.704 1.00 97.81 294 ARG A N 1
ATOM 2405 C CA . ARG A 1 294 ? -14.945 -2.690 10.054 1.00 97.81 294 ARG A CA 1
ATOM 2406 C C . ARG A 1 294 ? -13.557 -2.551 10.684 1.00 97.81 294 ARG A C 1
ATOM 2408 O O . ARG A 1 294 ? -13.310 -1.593 11.416 1.00 97.81 294 ARG A O 1
ATOM 2415 N N . PRO A 1 295 ? -12.654 -3.520 10.450 1.00 98.50 295 PRO A N 1
ATOM 2416 C CA . PRO A 1 295 ? -11.279 -3.439 10.917 1.00 98.50 295 PRO A CA 1
ATOM 2417 C C . PRO A 1 295 ? -10.571 -2.157 10.469 1.00 98.50 295 PRO A C 1
ATOM 2419 O O . PRO A 1 295 ? -10.672 -1.754 9.308 1.00 98.50 295 PRO A O 1
ATOM 2422 N N . VAL A 1 296 ? -9.811 -1.556 11.384 1.00 98.56 296 VAL A N 1
ATOM 2423 C CA . VAL A 1 296 ? -9.024 -0.339 11.131 1.00 98.56 296 VAL A CA 1
ATOM 2424 C C . VAL A 1 296 ? -7.565 -0.566 11.516 1.00 98.56 296 VAL A C 1
ATOM 2426 O O . VAL A 1 296 ? -7.266 -1.209 12.525 1.00 98.56 296 VAL A O 1
ATOM 2429 N N . SER A 1 297 ? -6.659 -0.015 10.715 1.00 98.38 297 SER A N 1
ATOM 2430 C CA . SER A 1 297 ? -5.225 0.067 11.004 1.00 98.38 297 SER A CA 1
ATOM 2431 C C . SER A 1 297 ? -4.632 1.338 10.391 1.00 98.38 297 SER A C 1
ATOM 2433 O O . SER A 1 297 ? -5.338 2.117 9.754 1.00 98.38 297 SER A O 1
ATOM 2435 N N . PHE A 1 298 ? -3.333 1.541 10.560 1.00 98.56 298 PHE A N 1
ATOM 2436 C CA . PHE A 1 298 ? -2.537 2.540 9.853 1.00 98.56 298 PHE A CA 1
ATOM 2437 C C . PHE A 1 298 ? -1.353 1.855 9.170 1.00 98.56 298 PHE A C 1
ATOM 2439 O O . PHE A 1 298 ? -0.948 0.775 9.585 1.00 98.56 298 PHE A O 1
ATOM 2446 N N . VAL A 1 299 ? -0.798 2.456 8.122 1.00 98.06 299 VAL A N 1
ATOM 2447 C CA . VAL A 1 299 ? 0.423 1.943 7.488 1.00 98.06 299 VAL A CA 1
ATOM 2448 C C . VAL A 1 299 ? 1.589 2.097 8.460 1.00 98.06 299 VAL A C 1
ATOM 2450 O O . VAL A 1 299 ? 1.802 3.179 8.992 1.00 98.06 299 VAL A O 1
ATOM 2453 N N . ASN A 1 300 ? 2.353 1.036 8.688 1.00 97.50 300 ASN A N 1
ATOM 2454 C CA . ASN A 1 300 ? 3.689 1.111 9.270 1.00 97.50 300 ASN A CA 1
ATOM 2455 C C . ASN A 1 300 ? 4.686 0.456 8.303 1.00 97.50 300 ASN A C 1
ATOM 2457 O O . ASN A 1 300 ? 4.290 -0.153 7.309 1.00 97.50 300 ASN A O 1
ATOM 2461 N N . TRP A 1 301 ? 5.975 0.593 8.565 1.00 97.00 301 TRP A N 1
ATOM 2462 C CA . TRP A 1 301 ? 7.053 0.088 7.725 1.00 97.00 301 TRP A CA 1
ATOM 2463 C C . TRP A 1 301 ? 8.320 -0.080 8.559 1.00 97.00 301 TRP A C 1
ATOM 2465 O O . TRP A 1 301 ? 8.368 0.367 9.705 1.00 97.00 301 TRP A O 1
ATOM 2475 N N . LEU A 1 302 ? 9.315 -0.764 7.998 1.00 95.81 302 LEU A N 1
ATOM 2476 C CA . LEU A 1 302 ? 10.511 -1.177 8.728 1.00 95.81 302 LEU A CA 1
ATOM 2477 C C . LEU A 1 302 ? 11.225 -0.014 9.455 1.00 95.81 302 LEU A C 1
ATOM 2479 O O . LEU A 1 302 ? 11.551 -0.191 10.622 1.00 95.81 302 LEU A O 1
ATOM 2483 N N . PRO A 1 303 ? 11.383 1.193 8.865 1.00 95.06 303 PRO A N 1
ATOM 2484 C CA . PRO A 1 303 ? 12.013 2.326 9.551 1.00 95.06 303 PRO A CA 1
ATOM 2485 C C . PRO A 1 303 ? 11.332 2.848 10.825 1.00 95.06 303 PRO A C 1
ATOM 2487 O O . PRO A 1 303 ? 11.874 3.701 11.524 1.00 95.06 303 PRO A O 1
ATOM 2490 N N . THR A 1 304 ? 10.095 2.433 11.091 1.00 95.56 304 THR A N 1
ATOM 2491 C CA . THR A 1 304 ? 9.381 2.768 12.331 1.00 95.56 304 THR A CA 1
ATOM 2492 C C . THR A 1 304 ? 8.812 1.522 12.998 1.00 95.56 304 THR A C 1
ATOM 2494 O O . THR A 1 304 ? 7.787 1.576 13.695 1.00 95.56 304 THR A O 1
ATOM 2497 N N . ASP A 1 305 ? 9.454 0.378 12.768 1.00 95.88 305 ASP A N 1
ATOM 2498 C CA . ASP A 1 305 ? 9.107 -0.863 13.437 1.00 95.88 305 ASP A CA 1
ATOM 2499 C C . ASP A 1 305 ? 9.451 -0.815 14.947 1.00 95.88 305 ASP A C 1
ATOM 2501 O O . ASP A 1 305 ? 10.036 0.155 15.434 1.00 95.88 305 ASP A O 1
ATOM 2505 N N . PRO A 1 306 ? 8.942 -1.758 15.762 1.00 94.75 306 PRO A N 1
ATOM 2506 C CA . PRO A 1 306 ? 9.095 -1.694 17.212 1.00 94.75 306 PRO A CA 1
ATOM 2507 C C . PRO A 1 306 ? 10.396 -2.335 17.720 1.00 94.75 306 PRO A C 1
ATOM 2509 O O . PRO A 1 306 ? 10.602 -2.377 18.939 1.00 94.75 306 PRO A O 1
ATOM 2512 N N . MET A 1 307 ? 11.218 -2.907 16.838 1.00 94.44 307 MET A N 1
ATOM 2513 C CA . MET A 1 307 ? 12.495 -3.509 17.196 1.00 94.44 307 MET A CA 1
ATOM 2514 C C . MET A 1 307 ? 13.593 -2.434 17.241 1.00 94.44 307 MET A C 1
ATOM 2516 O O . MET A 1 307 ? 13.359 -1.265 16.981 1.00 94.44 307 MET A O 1
ATOM 2520 N N . TYR A 1 308 ? 14.785 -2.828 17.693 1.00 91.56 308 TYR A N 1
ATOM 2521 C CA . TYR A 1 308 ? 15.978 -1.982 17.665 1.00 91.56 308 TYR A CA 1
ATOM 2522 C C . TYR A 1 308 ? 17.091 -2.715 16.916 1.00 91.56 308 TYR A C 1
ATOM 2524 O O . TYR A 1 308 ? 17.313 -3.917 17.141 1.00 91.56 308 TYR A O 1
ATOM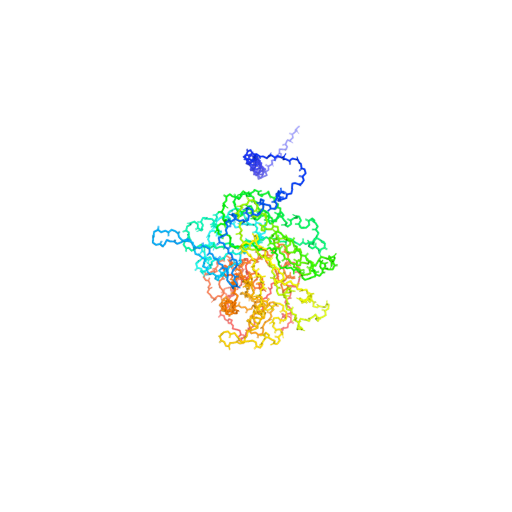 2532 N N . HIS A 1 309 ? 17.802 -1.986 16.063 1.00 92.31 309 HIS A N 1
ATOM 2533 C CA . HIS A 1 309 ? 18.710 -2.493 15.045 1.00 92.31 309 HIS A CA 1
ATOM 2534 C C . HIS A 1 309 ? 20.102 -1.878 15.171 1.00 92.31 309 HIS A C 1
ATOM 2536 O O . HIS A 1 309 ? 20.430 -0.847 14.599 1.00 92.31 309 HIS A O 1
ATOM 2542 N N . ASN A 1 310 ? 21.000 -2.591 15.857 1.00 85.50 310 ASN A N 1
ATOM 2543 C CA . ASN A 1 310 ? 22.394 -2.155 16.020 1.00 85.50 310 ASN A CA 1
ATOM 2544 C C . ASN A 1 310 ? 23.185 -2.080 14.702 1.00 85.50 310 ASN A C 1
ATOM 2546 O O . ASN A 1 310 ? 24.268 -1.496 14.682 1.00 85.50 310 ASN A O 1
ATOM 2550 N N . SER A 1 311 ? 22.728 -2.774 13.655 1.00 87.75 311 SER A N 1
ATOM 2551 C CA . SER A 1 311 ? 23.383 -2.772 12.347 1.00 87.75 311 SER A CA 1
ATOM 2552 C C . SER A 1 311 ? 22.964 -1.604 11.462 1.00 87.75 311 SER A C 1
ATOM 2554 O O . SER A 1 311 ? 23.605 -1.406 10.435 1.00 87.75 311 SER A O 1
ATOM 2556 N N . GLU A 1 312 ? 21.915 -0.864 11.829 1.00 82.75 312 GLU A N 1
ATOM 2557 C CA . GLU A 1 312 ? 21.590 0.385 11.150 1.00 82.75 312 GLU A CA 1
ATOM 2558 C C . GLU A 1 312 ? 22.682 1.404 11.493 1.00 82.75 312 GLU A C 1
ATOM 2560 O O . GLU A 1 312 ? 22.970 1.675 12.663 1.00 82.75 312 GLU A O 1
ATOM 2565 N N . PHE A 1 313 ? 23.379 1.905 10.476 1.00 65.44 313 PHE A N 1
ATOM 2566 C CA . PHE A 1 313 ? 24.548 2.747 10.685 1.00 65.44 313 PHE A CA 1
ATOM 2567 C C . PHE A 1 313 ? 24.626 3.855 9.640 1.00 65.44 313 PHE A C 1
ATOM 2569 O O . PHE A 1 313 ? 24.823 3.595 8.458 1.00 65.44 313 PHE A O 1
ATOM 2576 N N . ILE A 1 314 ? 24.583 5.118 10.079 1.00 61.69 314 ILE A N 1
ATOM 2577 C CA . ILE A 1 314 ? 24.935 6.241 9.203 1.00 61.69 314 ILE A CA 1
ATOM 2578 C C . ILE A 1 314 ? 26.457 6.299 9.070 1.00 61.69 314 ILE A C 1
ATOM 2580 O O . ILE A 1 314 ? 27.142 6.822 9.958 1.00 61.69 314 ILE A O 1
ATOM 2584 N N . GLU A 1 315 ? 26.997 5.916 7.913 1.00 46.62 315 GLU A N 1
ATOM 2585 C CA . GLU A 1 315 ? 28.360 6.302 7.554 1.00 46.62 315 GLU A CA 1
ATOM 2586 C C . GLU A 1 315 ? 28.362 7.534 6.631 1.00 46.62 315 GLU A C 1
ATOM 2588 O O . GLU A 1 315 ? 28.337 7.446 5.410 1.00 46.62 315 GLU A O 1
ATOM 2593 N N . ASN A 1 316 ? 28.503 8.713 7.258 1.00 51.59 316 ASN A N 1
ATOM 2594 C CA . ASN A 1 316 ? 28.934 9.992 6.663 1.00 51.59 316 ASN A CA 1
ATOM 2595 C C . ASN A 1 316 ? 27.885 10.813 5.872 1.00 51.59 316 ASN A C 1
ATOM 2597 O O . ASN A 1 316 ? 27.224 10.328 4.970 1.00 51.59 316 ASN A O 1
ATOM 2601 N N . LYS A 1 317 ? 27.901 12.144 6.078 1.00 54.31 317 LYS A N 1
ATOM 2602 C CA . LYS A 1 317 ? 27.177 13.199 5.320 1.00 54.31 317 LYS A CA 1
ATOM 2603 C C . LYS A 1 317 ? 27.340 13.166 3.785 1.00 54.31 317 LYS A C 1
ATOM 2605 O O . LYS A 1 317 ? 26.753 13.999 3.098 1.00 54.31 317 LYS A O 1
ATOM 2610 N N . LYS A 1 318 ? 28.208 12.302 3.253 1.00 52.94 318 LYS A N 1
ATOM 2611 C CA . LYS A 1 318 ? 28.394 12.074 1.812 1.00 52.94 318 LYS A CA 1
ATOM 2612 C C . LYS A 1 318 ? 27.387 11.075 1.245 1.00 52.94 318 LYS A C 1
ATOM 2614 O O . LYS A 1 318 ? 27.043 11.202 0.074 1.00 52.94 318 LYS A O 1
ATOM 2619 N N . VAL A 1 319 ? 26.946 10.116 2.055 1.00 53.66 319 VAL A N 1
ATOM 2620 C CA . VAL A 1 319 ? 25.879 9.179 1.713 1.00 53.66 319 VAL A CA 1
ATOM 2621 C C . VAL A 1 319 ? 24.574 9.887 2.071 1.00 53.66 319 VAL A C 1
ATOM 2623 O O . VAL A 1 319 ? 24.432 10.417 3.172 1.00 53.66 319 VAL A O 1
ATOM 2626 N N . ARG A 1 320 ? 23.652 10.017 1.113 1.00 54.66 320 ARG A N 1
ATOM 2627 C CA . ARG A 1 320 ? 22.338 10.658 1.319 1.00 54.66 320 ARG A CA 1
ATOM 2628 C C . ARG A 1 320 ? 21.372 9.707 2.043 1.00 54.66 320 ARG A C 1
ATOM 2630 O O . ARG A 1 320 ? 20.211 9.623 1.667 1.00 54.66 320 ARG A O 1
ATOM 2637 N N . GLU A 1 321 ? 21.870 8.974 3.029 1.00 58.69 321 GLU A N 1
ATOM 2638 C CA . GLU A 1 321 ? 21.129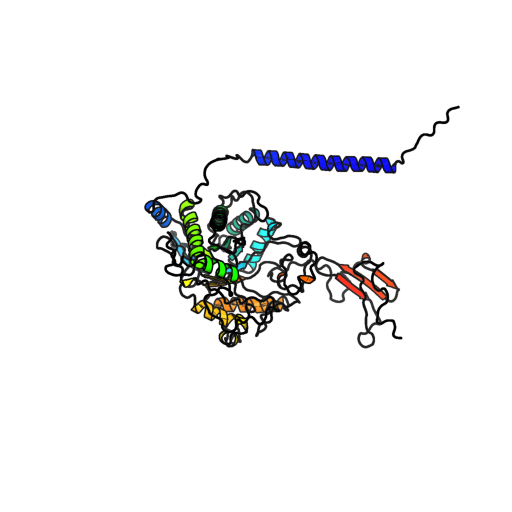 7.944 3.747 1.00 58.69 321 GLU A CA 1
ATOM 2639 C C . GLU A 1 321 ? 20.947 8.370 5.201 1.00 58.69 321 GLU A C 1
ATOM 2641 O O . GLU A 1 321 ? 21.868 8.893 5.841 1.00 58.69 321 GLU A O 1
ATOM 2646 N N . TYR A 1 322 ? 19.710 8.251 5.670 1.00 67.31 322 TYR A N 1
ATOM 2647 C CA . TYR A 1 322 ? 19.284 8.647 7.005 1.00 67.31 322 TYR A CA 1
ATOM 2648 C C . TYR A 1 322 ? 19.287 7.419 7.917 1.00 67.31 322 TYR A C 1
ATOM 2650 O O . TYR A 1 322 ? 19.132 6.304 7.437 1.00 67.31 322 TYR A O 1
ATOM 2658 N N . ASP A 1 323 ? 19.464 7.630 9.222 1.00 78.00 323 ASP A N 1
ATOM 2659 C CA . ASP A 1 323 ? 19.258 6.572 10.216 1.00 78.00 323 ASP A CA 1
ATOM 2660 C C . ASP A 1 323 ? 17.780 6.180 10.192 1.00 78.00 323 ASP A C 1
ATOM 2662 O O . ASP A 1 323 ? 16.914 7.007 10.506 1.00 78.00 323 ASP A O 1
ATOM 2666 N N . ASN A 1 324 ? 17.512 4.949 9.762 1.00 85.50 324 ASN A N 1
ATOM 2667 C CA . ASN A 1 324 ? 16.166 4.416 9.632 1.00 85.50 324 ASN A CA 1
ATOM 2668 C C . ASN A 1 324 ? 15.684 3.722 10.914 1.00 85.50 324 ASN A C 1
ATOM 2670 O O . ASN A 1 324 ? 14.638 3.104 10.872 1.00 85.50 324 ASN A O 1
ATOM 2674 N N . ASP A 1 325 ? 16.394 3.815 12.043 1.00 90.06 325 ASP A N 1
ATOM 2675 C CA . ASP A 1 325 ? 16.008 3.183 13.318 1.00 90.06 325 ASP A CA 1
ATOM 2676 C C . ASP A 1 325 ? 15.873 4.214 14.465 1.00 90.06 325 ASP A C 1
ATOM 2678 O O . ASP A 1 325 ? 16.082 3.931 15.647 1.00 90.06 325 ASP A O 1
ATOM 2682 N N . ILE A 1 326 ? 15.545 5.471 14.127 1.00 90.38 326 ILE A N 1
ATOM 2683 C CA . ILE A 1 326 ? 15.485 6.583 15.099 1.00 90.38 326 ILE A CA 1
ATOM 2684 C C . ILE A 1 326 ? 14.180 6.672 15.898 1.00 90.38 326 ILE A C 1
ATOM 2686 O O . ILE A 1 326 ? 14.145 7.343 16.933 1.00 90.38 326 ILE A O 1
ATOM 2690 N N . GLU A 1 327 ? 13.098 6.055 15.428 1.00 94.00 327 GLU A N 1
ATOM 2691 C CA . GLU A 1 327 ? 11.774 6.110 16.053 1.00 94.00 327 GLU A CA 1
ATOM 2692 C C . GLU A 1 327 ? 11.050 4.774 15.896 1.00 94.00 327 GLU A C 1
ATOM 2694 O O . GLU A 1 327 ? 11.300 4.033 14.958 1.00 94.00 327 GLU A O 1
ATOM 2699 N N . SER A 1 328 ? 10.092 4.502 16.782 1.00 95.69 328 SER A N 1
ATOM 2700 C CA . SER A 1 328 ? 9.257 3.299 16.718 1.00 95.69 328 SER A CA 1
ATOM 2701 C C . SER A 1 328 ? 7.777 3.633 16.864 1.00 95.69 328 SER A C 1
ATOM 2703 O O . SER A 1 328 ? 7.384 4.535 17.615 1.00 95.69 328 SER A O 1
ATOM 2705 N N . ILE A 1 329 ? 6.942 2.872 16.160 1.00 96.81 329 ILE A N 1
ATOM 2706 C CA . ILE A 1 329 ? 5.485 2.883 16.296 1.00 96.81 329 ILE A CA 1
ATOM 2707 C C . ILE A 1 329 ? 5.035 1.440 16.550 1.00 96.81 329 ILE A C 1
ATOM 2709 O O . ILE A 1 329 ? 5.165 0.567 15.692 1.00 96.81 329 ILE A O 1
ATOM 2713 N N . ASP A 1 330 ? 4.503 1.170 17.744 1.00 96.62 330 ASP A N 1
ATOM 2714 C CA . ASP A 1 330 ? 4.213 -0.191 18.208 1.00 96.62 330 ASP A CA 1
ATOM 2715 C C . ASP A 1 330 ? 2.705 -0.462 18.314 1.00 96.62 330 ASP A C 1
ATOM 2717 O O . ASP A 1 330 ? 2.025 0.010 19.232 1.00 96.62 330 ASP A O 1
ATOM 2721 N N . PHE A 1 331 ? 2.182 -1.300 17.411 1.00 96.38 331 PHE A N 1
ATOM 2722 C CA . PHE A 1 331 ? 0.770 -1.701 17.401 1.00 96.38 331 PHE A CA 1
ATOM 2723 C C . PHE A 1 331 ? 0.295 -2.357 18.704 1.00 96.38 331 PHE A C 1
ATOM 2725 O O . PHE A 1 331 ? -0.887 -2.256 19.029 1.00 96.38 331 PHE A O 1
ATOM 2732 N N . ARG A 1 332 ? 1.175 -2.998 19.489 1.00 94.81 332 ARG A N 1
ATOM 2733 C CA . ARG A 1 332 ? 0.792 -3.663 20.752 1.00 94.81 332 ARG A CA 1
ATOM 2734 C C . ARG A 1 332 ? 0.298 -2.692 21.820 1.00 94.81 332 ARG A C 1
ATOM 2736 O O . ARG A 1 332 ? -0.280 -3.113 22.820 1.00 94.81 332 ARG A O 1
ATOM 2743 N N . LYS A 1 333 ? 0.559 -1.398 21.647 1.00 97.12 333 LYS A N 1
ATOM 2744 C CA . LYS A 1 333 ? 0.132 -0.370 22.595 1.00 97.12 333 LYS A CA 1
ATOM 2745 C C . LYS A 1 333 ? -1.319 0.070 22.368 1.00 97.12 333 LYS A C 1
ATOM 2747 O O . LYS A 1 333 ? -1.901 0.696 23.252 1.00 97.12 333 LYS A O 1
ATOM 2752 N N . PHE A 1 334 ? -1.918 -0.272 21.228 1.00 97.62 334 PHE A N 1
ATOM 2753 C CA . PHE A 1 334 ? -3.282 0.107 20.868 1.00 97.62 334 PHE A CA 1
ATOM 2754 C C . PHE A 1 334 ? -4.276 -0.974 21.294 1.00 97.62 334 PHE A C 1
ATOM 2756 O O . PHE A 1 334 ? -4.052 -2.163 21.079 1.00 97.62 334 PHE A O 1
ATOM 2763 N N . TYR A 1 335 ? -5.410 -0.560 21.858 1.00 97.06 335 TYR A N 1
ATOM 2764 C CA . TYR A 1 335 ? -6.447 -1.465 22.351 1.00 97.06 335 TYR A CA 1
ATOM 2765 C C . TYR A 1 335 ? -7.829 -1.031 21.874 1.00 97.06 335 TYR A C 1
ATOM 2767 O O . TYR A 1 335 ? -8.178 0.149 21.942 1.00 97.06 335 TYR A O 1
ATOM 2775 N N . SER A 1 336 ? -8.641 -1.998 21.449 1.00 96.94 336 SER A N 1
ATOM 2776 C CA . SER A 1 336 ? -10.069 -1.792 21.197 1.00 96.94 336 SER A CA 1
ATOM 2777 C C . SER A 1 336 ? -10.838 -1.727 22.517 1.00 96.94 336 SER A C 1
ATOM 2779 O O . SER A 1 336 ? -10.588 -2.523 23.423 1.00 96.94 336 SER A O 1
ATOM 2781 N N . THR A 1 337 ? -11.783 -0.796 22.630 1.00 97.56 337 THR A N 1
ATOM 2782 C CA . THR A 1 337 ? -12.739 -0.767 23.745 1.00 97.56 337 THR A CA 1
ATOM 2783 C C . THR A 1 337 ? -13.876 -1.763 23.501 1.00 97.56 337 THR A C 1
ATOM 2785 O O . THR A 1 337 ? -14.035 -2.306 22.407 1.00 97.56 337 THR A O 1
ATOM 2788 N N . ASP A 1 338 ? -14.744 -1.948 24.498 1.00 96.31 338 ASP A N 1
ATOM 2789 C CA . ASP A 1 338 ? -15.935 -2.791 24.358 1.00 96.31 338 ASP A CA 1
ATOM 2790 C C . ASP A 1 338 ? -16.907 -2.310 23.269 1.00 96.31 338 ASP A C 1
ATOM 2792 O O . ASP A 1 338 ? -17.722 -3.109 22.807 1.00 96.31 338 ASP A O 1
ATOM 2796 N N . LEU A 1 339 ? -16.846 -1.040 22.850 1.00 98.00 339 LEU A N 1
ATOM 2797 C CA . LEU A 1 339 ? -17.706 -0.509 21.789 1.00 98.00 339 LEU A CA 1
ATOM 2798 C C . LEU A 1 339 ? -17.241 -0.914 20.387 1.00 98.00 339 LEU A C 1
ATOM 2800 O O . LEU A 1 339 ? -18.026 -0.810 19.448 1.00 98.00 339 LEU A O 1
ATOM 2804 N N . PHE A 1 340 ? -15.997 -1.375 20.224 1.00 98.00 340 PHE A N 1
ATOM 2805 C CA . PHE A 1 340 ? -15.447 -1.720 18.918 1.00 98.00 340 PHE A CA 1
ATOM 2806 C C . PHE A 1 340 ? -15.358 -3.235 18.725 1.00 98.00 340 PHE A C 1
ATOM 2808 O O . PHE A 1 340 ? -14.496 -3.905 19.292 1.00 98.00 340 PHE A O 1
ATOM 2815 N N . LYS A 1 341 ? -16.257 -3.794 17.910 1.00 95.81 341 LYS A N 1
ATOM 2816 C CA . LYS A 1 341 ? -16.369 -5.246 17.690 1.00 95.81 341 LYS A CA 1
ATOM 2817 C C . LYS A 1 341 ? -15.548 -5.755 16.509 1.00 95.81 341 LYS A C 1
ATOM 2819 O O . LYS A 1 341 ? -15.189 -6.934 16.496 1.00 95.81 341 LYS A O 1
ATOM 2824 N N . ALA A 1 342 ? -15.252 -4.895 15.535 1.00 97.19 342 ALA A N 1
ATOM 2825 C CA . ALA A 1 342 ? -14.494 -5.285 14.348 1.00 97.19 342 ALA A CA 1
ATOM 2826 C C . ALA A 1 342 ? -12.974 -5.352 14.596 1.00 97.19 342 ALA A C 1
ATOM 2828 O O . ALA A 1 342 ? -12.298 -6.162 13.969 1.00 97.19 342 ALA A O 1
ATOM 2829 N N . GLY A 1 343 ? -12.448 -4.586 15.556 1.00 96.75 343 GLY A N 1
ATOM 2830 C CA . GLY A 1 343 ? -11.077 -4.716 16.056 1.00 96.75 343 GLY A CA 1
ATOM 2831 C C . GLY A 1 343 ? -9.986 -4.095 15.174 1.00 96.75 343 GLY A C 1
ATOM 2832 O O . GLY A 1 343 ? -10.231 -3.569 14.091 1.00 96.75 343 GLY A O 1
ATOM 2833 N N . ILE A 1 344 ? -8.751 -4.140 15.677 1.00 97.56 344 ILE A N 1
ATOM 2834 C CA . ILE A 1 344 ? -7.549 -3.600 15.020 1.00 97.56 344 ILE A CA 1
ATOM 2835 C C . ILE A 1 344 ? -6.651 -4.714 14.474 1.00 97.56 344 ILE A C 1
ATOM 2837 O O . ILE A 1 344 ? -6.735 -5.863 14.916 1.00 97.56 344 ILE A O 1
ATOM 2841 N N . PHE A 1 345 ? -5.777 -4.378 13.531 1.00 98.19 345 PHE A N 1
ATOM 2842 C CA . PHE A 1 345 ? -4.740 -5.270 13.005 1.00 98.19 345 PHE A CA 1
ATOM 2843 C C . PHE A 1 345 ? -3.437 -4.498 12.785 1.00 98.19 345 PHE A C 1
ATOM 2845 O O . PHE A 1 345 ? -3.464 -3.277 12.643 1.00 98.19 345 PHE A O 1
ATOM 2852 N N . ALA A 1 346 ? -2.307 -5.199 12.746 1.00 98.19 346 ALA A N 1
ATOM 2853 C CA . ALA A 1 346 ? -1.014 -4.601 12.443 1.00 98.19 346 ALA A CA 1
ATOM 2854 C C . ALA A 1 346 ? -0.747 -4.662 10.939 1.00 98.19 346 ALA A C 1
ATOM 2856 O O . ALA A 1 346 ? -0.956 -5.704 10.315 1.00 98.19 346 ALA A O 1
ATOM 2857 N N . SER A 1 347 ? -0.278 -3.556 10.372 1.00 98.19 347 SER A N 1
ATOM 2858 C CA . SER A 1 347 ? 0.000 -3.407 8.946 1.00 98.19 347 SER A CA 1
ATOM 2859 C C . SER A 1 347 ? 1.429 -2.917 8.768 1.00 98.19 347 SER A C 1
ATOM 2861 O O . SER A 1 347 ? 1.764 -1.845 9.264 1.00 98.19 347 SER A O 1
ATOM 2863 N N . TYR A 1 348 ? 2.256 -3.686 8.065 1.00 98.25 348 TYR A N 1
ATOM 2864 C CA . TYR A 1 348 ? 3.645 -3.325 7.786 1.00 98.25 348 TYR A CA 1
ATOM 2865 C C . TYR A 1 348 ? 3.959 -3.449 6.299 1.00 98.25 348 TYR A C 1
ATOM 2867 O O . TYR A 1 348 ? 3.585 -4.430 5.661 1.00 98.25 348 TYR A O 1
ATOM 2875 N N . HIS A 1 349 ? 4.678 -2.480 5.750 1.00 98.50 349 HIS A N 1
ATOM 2876 C CA . HIS A 1 349 ? 5.476 -2.695 4.548 1.00 98.50 349 HIS A CA 1
ATOM 2877 C C . HIS A 1 349 ? 6.769 -3.396 4.968 1.00 98.50 349 HIS A C 1
ATOM 2879 O O . HIS A 1 349 ? 7.385 -3.006 5.963 1.00 98.50 349 HIS A O 1
ATOM 2885 N N . ALA A 1 350 ? 7.156 -4.448 4.250 1.00 97.88 350 ALA A N 1
ATOM 2886 C CA . ALA A 1 350 ? 8.351 -5.224 4.549 1.00 97.88 350 ALA A CA 1
ATOM 2887 C C . ALA A 1 350 ? 9.035 -5.650 3.248 1.00 97.88 350 ALA A C 1
ATOM 2889 O O . ALA A 1 350 ? 8.496 -6.468 2.498 1.00 97.88 350 ALA A O 1
ATOM 2890 N N . TYR A 1 351 ? 10.247 -5.144 3.024 1.00 97.50 351 TYR A N 1
ATOM 2891 C CA . TYR A 1 351 ? 11.060 -5.419 1.842 1.00 97.50 351 TYR A CA 1
ATOM 2892 C C . TYR A 1 351 ? 12.348 -6.159 2.233 1.00 97.50 351 TYR A C 1
ATOM 2894 O O . TYR A 1 351 ? 12.898 -5.912 3.305 1.00 97.50 351 TYR A O 1
ATOM 2902 N N . PRO A 1 352 ? 12.857 -7.078 1.394 1.00 96.44 352 PRO A N 1
ATOM 2903 C CA . PRO A 1 352 ? 13.984 -7.948 1.749 1.00 96.44 352 PRO A CA 1
ATOM 2904 C C . PRO A 1 352 ? 15.371 -7.292 1.591 1.00 96.44 352 PRO A C 1
ATOM 2906 O O . PRO A 1 352 ? 16.394 -7.943 1.836 1.00 96.44 352 PRO A O 1
ATOM 2909 N N . TYR A 1 353 ? 15.412 -6.034 1.149 1.00 93.81 353 TYR A N 1
ATOM 2910 C CA . TYR A 1 353 ? 16.619 -5.309 0.739 1.00 93.81 353 TYR A CA 1
ATOM 2911 C C . TYR A 1 353 ? 16.792 -3.939 1.411 1.00 93.81 353 TYR A C 1
ATOM 2913 O O . TYR A 1 353 ? 17.810 -3.298 1.184 1.00 93.81 353 TYR A O 1
ATOM 2921 N N . TYR A 1 354 ? 15.812 -3.463 2.182 1.00 91.12 354 TYR A N 1
ATOM 2922 C CA . TYR A 1 354 ? 15.854 -2.142 2.810 1.00 91.12 354 TYR A CA 1
ATOM 2923 C C . TYR A 1 354 ? 14.959 -2.115 4.056 1.00 91.12 354 TYR A C 1
ATOM 2925 O O . TYR A 1 354 ? 13.844 -2.644 3.977 1.00 91.12 354 TYR A O 1
ATOM 2933 N N . PRO A 1 355 ? 15.372 -1.460 5.160 1.00 91.88 355 PRO A N 1
ATOM 2934 C CA . PRO A 1 355 ? 16.668 -0.810 5.393 1.00 91.88 355 PRO A CA 1
ATOM 2935 C C . PRO A 1 355 ? 17.845 -1.776 5.527 1.00 91.88 355 PRO A C 1
ATOM 2937 O O . PRO A 1 355 ? 17.682 -3.000 5.489 1.00 91.88 355 PRO A O 1
ATOM 2940 N N . ASP A 1 356 ? 19.033 -1.211 5.714 1.00 89.19 356 ASP A N 1
ATOM 2941 C CA . ASP A 1 356 ? 20.296 -1.935 5.826 1.00 89.19 356 ASP A CA 1
ATOM 2942 C C . ASP A 1 356 ? 20.263 -3.031 6.888 1.00 89.19 356 ASP A C 1
ATOM 2944 O O . ASP A 1 356 ? 20.746 -4.149 6.668 1.00 89.19 356 ASP A O 1
ATOM 2948 N N . PHE A 1 357 ? 19.605 -2.775 8.021 1.00 92.44 357 PHE A N 1
ATOM 2949 C CA . PHE A 1 357 ? 19.483 -3.785 9.063 1.00 92.44 357 PHE A CA 1
ATOM 2950 C C . PHE A 1 357 ? 18.848 -5.097 8.595 1.00 92.44 357 PHE A C 1
ATOM 2952 O O . PHE A 1 357 ? 19.208 -6.154 9.111 1.00 92.44 357 PHE A O 1
ATOM 2959 N N . VAL A 1 358 ? 17.974 -5.086 7.585 1.00 93.06 358 VAL A N 1
ATOM 2960 C CA . VAL A 1 358 ? 17.299 -6.299 7.098 1.00 93.06 358 VAL A CA 1
ATOM 2961 C C . VAL A 1 358 ? 18.300 -7.321 6.570 1.00 93.06 358 VAL A C 1
ATOM 2963 O O . VAL A 1 358 ? 18.085 -8.526 6.715 1.00 93.06 358 VAL A O 1
ATOM 2966 N N . TYR A 1 359 ? 19.408 -6.871 5.981 1.00 89.81 359 TYR A N 1
ATOM 2967 C CA . TYR A 1 359 ? 20.424 -7.746 5.397 1.00 89.81 359 TYR A CA 1
ATOM 2968 C C . TYR A 1 359 ? 21.790 -7.664 6.096 1.00 89.81 359 TYR A C 1
ATOM 2970 O O . TYR A 1 359 ? 22.643 -8.513 5.828 1.00 89.81 359 TYR A O 1
ATOM 2978 N N . LEU A 1 360 ? 21.996 -6.718 7.019 1.00 91.25 360 LEU A N 1
ATOM 2979 C CA . LEU A 1 360 ? 23.199 -6.625 7.852 1.00 91.25 360 LEU A CA 1
ATOM 2980 C C . LEU A 1 360 ? 23.053 -7.314 9.218 1.00 91.25 360 LEU A C 1
ATOM 2982 O O . LEU A 1 360 ? 24.042 -7.856 9.732 1.00 91.25 360 LEU A O 1
ATOM 2986 N N . ASP A 1 361 ? 21.854 -7.353 9.814 1.00 93.31 361 ASP A N 1
ATOM 2987 C CA . ASP A 1 361 ? 21.678 -7.969 11.129 1.00 93.31 361 ASP A CA 1
ATOM 2988 C C . ASP A 1 361 ? 21.944 -9.480 11.065 1.00 93.31 361 ASP A C 1
ATOM 2990 O O . ASP A 1 361 ? 21.322 -10.254 10.325 1.00 93.31 361 ASP A O 1
ATOM 2994 N N . LYS A 1 362 ? 22.853 -9.950 11.927 1.00 93.38 362 LYS A N 1
ATOM 2995 C CA . LYS A 1 362 ? 23.208 -11.377 12.007 1.00 93.38 362 LYS A CA 1
ATOM 2996 C C . LYS A 1 362 ? 22.024 -12.261 12.384 1.00 93.38 362 LYS A C 1
ATOM 2998 O O . LYS A 1 362 ? 21.981 -13.413 11.952 1.00 93.38 362 LYS A O 1
ATOM 3003 N N . LYS A 1 363 ? 21.080 -11.743 13.183 1.00 94.56 363 LYS A N 1
ATOM 3004 C CA . LYS A 1 363 ? 19.857 -12.471 13.562 1.00 94.56 363 LYS A CA 1
ATOM 3005 C C . LYS A 1 363 ? 18.997 -12.812 12.343 1.00 94.56 363 LYS A C 1
ATOM 3007 O O . LYS A 1 363 ? 18.423 -13.896 12.307 1.00 94.56 363 LYS A O 1
ATOM 3012 N N . TYR A 1 364 ? 18.982 -11.945 11.334 1.00 96.19 364 TYR A N 1
ATOM 3013 C CA . TYR A 1 364 ? 18.201 -12.136 10.116 1.00 96.19 364 TYR A CA 1
ATOM 3014 C C . TYR A 1 364 ? 18.969 -12.967 9.098 1.00 96.19 364 TYR A C 1
ATOM 3016 O O . TYR A 1 364 ? 18.493 -14.008 8.667 1.00 96.19 364 TYR A O 1
ATOM 3024 N N . THR A 1 365 ? 20.223 -12.620 8.815 1.00 94.50 365 THR A N 1
ATOM 3025 C CA . THR A 1 365 ? 21.052 -13.363 7.843 1.00 94.50 365 THR A CA 1
ATOM 3026 C C . THR A 1 365 ? 21.391 -14.803 8.250 1.00 94.50 365 THR A C 1
ATOM 3028 O O . THR A 1 365 ? 21.825 -15.605 7.419 1.00 94.50 365 THR A O 1
ATOM 3031 N N . SER A 1 366 ? 21.213 -15.159 9.525 1.00 96.00 366 SER A N 1
ATOM 3032 C CA . SER A 1 366 ? 21.383 -16.533 10.019 1.00 96.00 366 SER A CA 1
ATOM 3033 C C . SER A 1 366 ? 20.083 -17.341 10.034 1.00 96.00 366 SER A C 1
ATOM 3035 O O . SER A 1 366 ? 20.128 -18.532 10.351 1.00 96.00 366 SER A O 1
ATOM 3037 N N . ALA A 1 367 ? 18.939 -16.718 9.737 1.00 97.44 367 ALA A N 1
ATOM 3038 C CA . ALA A 1 367 ? 17.654 -17.394 9.726 1.00 97.44 367 ALA A CA 1
ATOM 3039 C C . ALA A 1 367 ? 17.547 -18.364 8.544 1.00 97.44 367 ALA A C 1
ATOM 3041 O O . ALA A 1 367 ? 18.186 -18.197 7.503 1.00 97.44 367 ALA A O 1
ATOM 3042 N N . VAL A 1 368 ? 16.749 -19.410 8.750 1.00 97.75 368 VAL A N 1
ATOM 3043 C CA . VAL A 1 368 ? 16.474 -20.448 7.761 1.00 97.75 368 VAL A CA 1
ATOM 3044 C C . VAL A 1 368 ? 14.964 -20.540 7.597 1.00 97.75 368 VAL A C 1
ATOM 3046 O O . VAL A 1 368 ? 14.256 -20.721 8.594 1.00 97.75 368 VAL A O 1
ATOM 3049 N N . ASN A 1 369 ? 14.487 -20.387 6.365 1.00 97.44 369 ASN A N 1
ATOM 3050 C CA . ASN A 1 369 ? 13.067 -20.427 6.045 1.00 97.44 369 ASN A CA 1
ATOM 3051 C C . ASN A 1 369 ? 12.504 -21.859 6.093 1.00 97.44 369 ASN A C 1
ATOM 3053 O O . ASN A 1 369 ? 13.214 -22.841 6.340 1.00 97.44 369 ASN A O 1
ATOM 3057 N N . ALA A 1 370 ? 11.199 -21.993 5.850 1.00 97.06 370 ALA A N 1
ATOM 3058 C CA . ALA A 1 370 ? 10.516 -23.287 5.886 1.00 97.06 370 ALA A CA 1
ATOM 3059 C C . ALA A 1 370 ? 11.036 -24.289 4.831 1.00 97.06 370 ALA A C 1
ATOM 3061 O O . ALA A 1 370 ? 10.889 -25.497 5.019 1.00 97.06 370 ALA A O 1
ATOM 3062 N N . ALA A 1 371 ? 11.673 -23.806 3.758 1.00 96.50 371 ALA A N 1
ATOM 3063 C CA . ALA A 1 371 ? 12.300 -24.624 2.720 1.00 96.50 371 ALA A CA 1
ATOM 3064 C C . ALA A 1 371 ? 13.738 -25.064 3.067 1.00 96.50 371 ALA A C 1
ATOM 3066 O O . ALA A 1 371 ? 14.366 -25.793 2.298 1.00 96.50 371 ALA A O 1
ATOM 3067 N N . GLY A 1 372 ? 14.277 -24.659 4.222 1.00 97.38 372 GLY A N 1
ATOM 3068 C CA . GLY A 1 372 ? 15.637 -25.005 4.639 1.00 97.38 372 GLY A CA 1
ATOM 3069 C C . GLY A 1 372 ? 16.728 -24.123 4.020 1.00 97.38 372 GLY A C 1
ATOM 3070 O O . GLY A 1 372 ? 17.906 -24.471 4.109 1.00 97.38 372 GLY A O 1
ATOM 3071 N N . GLN A 1 373 ? 16.362 -22.994 3.407 1.00 96.94 373 GLN A N 1
ATOM 3072 C CA . GLN A 1 373 ? 17.287 -22.041 2.792 1.00 96.94 373 GLN A CA 1
ATOM 3073 C C . GLN A 1 373 ? 17.559 -20.863 3.727 1.00 96.94 373 GLN A C 1
ATOM 3075 O O . GLN A 1 373 ? 16.717 -20.515 4.552 1.00 96.94 373 GLN A O 1
ATOM 3080 N N . LYS A 1 374 ? 18.746 -20.255 3.619 1.00 97.50 374 LYS A N 1
ATOM 3081 C CA . LYS A 1 374 ? 19.035 -19.027 4.364 1.00 97.50 374 LYS A CA 1
ATOM 3082 C C . LYS A 1 374 ? 18.219 -17.874 3.806 1.00 97.50 374 LYS A C 1
ATOM 3084 O O . LYS A 1 374 ? 18.189 -17.698 2.593 1.00 97.50 374 LYS A O 1
ATOM 3089 N N . ASP A 1 375 ? 17.620 -17.103 4.703 1.00 97.50 375 ASP A N 1
ATOM 3090 C CA . ASP A 1 375 ? 16.641 -16.100 4.318 1.00 97.50 375 ASP A CA 1
ATOM 3091 C C . ASP A 1 375 ? 16.551 -14.980 5.362 1.00 97.50 375 ASP A C 1
ATOM 3093 O O . ASP A 1 375 ? 16.068 -15.180 6.481 1.00 97.50 375 ASP A O 1
ATOM 3097 N N . ASN A 1 376 ? 17.044 -13.794 5.004 1.00 96.56 376 ASN A N 1
ATOM 3098 C CA . ASN A 1 376 ? 17.028 -12.639 5.893 1.00 96.56 376 ASN A CA 1
ATOM 3099 C C . ASN A 1 376 ? 15.636 -11.999 6.007 1.00 96.56 376 ASN A C 1
ATOM 3101 O O . ASN A 1 376 ? 15.303 -11.468 7.067 1.00 96.56 376 ASN A O 1
ATOM 3105 N N . TYR A 1 377 ? 14.797 -12.125 4.978 1.00 98.00 377 TYR A N 1
ATOM 3106 C CA . TYR A 1 377 ? 13.423 -11.639 5.005 1.00 98.00 377 TYR A CA 1
ATOM 3107 C C . TYR A 1 377 ? 12.565 -12.461 5.966 1.00 98.00 377 TYR A C 1
ATOM 3109 O O . TYR A 1 377 ? 11.914 -11.907 6.852 1.00 98.00 377 TYR A O 1
ATOM 3117 N N . TYR A 1 378 ? 12.651 -13.789 5.886 1.00 98.38 378 TYR A N 1
ATOM 3118 C CA . TYR A 1 378 ? 12.015 -14.695 6.840 1.00 98.38 378 TYR A CA 1
ATOM 3119 C C . TYR A 1 378 ? 12.467 -14.415 8.281 1.00 98.38 378 TYR A C 1
ATOM 3121 O O . TYR A 1 378 ? 11.653 -14.409 9.209 1.00 98.38 378 TYR A O 1
ATOM 3129 N N . GLY A 1 379 ? 13.767 -14.163 8.479 1.00 97.62 379 GLY A N 1
ATOM 3130 C CA . GLY A 1 379 ? 14.327 -13.779 9.774 1.00 97.62 379 GLY A CA 1
ATOM 3131 C C . GLY A 1 379 ? 13.692 -12.511 10.347 1.00 97.62 379 GLY A C 1
ATOM 3132 O O . GLY A 1 379 ? 13.286 -12.515 11.511 1.00 97.62 379 GLY A O 1
ATOM 3133 N N . TYR A 1 380 ? 13.562 -11.466 9.523 1.00 98.06 380 TYR A N 1
ATOM 3134 C CA . TYR A 1 380 ? 12.890 -10.217 9.890 1.00 98.06 380 TYR A CA 1
ATOM 3135 C C . TYR A 1 380 ? 11.414 -10.440 10.234 1.00 98.06 380 TYR A C 1
ATOM 3137 O O . TYR A 1 380 ? 10.957 -10.066 11.314 1.00 98.06 380 TYR A O 1
ATOM 3145 N N . LEU A 1 381 ? 10.674 -11.121 9.356 1.00 98.25 381 LEU A N 1
ATOM 3146 C CA . LEU A 1 381 ? 9.249 -11.400 9.542 1.00 98.25 381 LEU A CA 1
ATOM 3147 C C . LEU A 1 381 ? 8.961 -12.179 10.825 1.00 98.25 381 LEU A C 1
ATOM 3149 O O . LEU A 1 381 ? 7.958 -11.929 11.496 1.00 98.25 381 LEU A O 1
ATOM 3153 N N . LYS A 1 382 ? 9.836 -13.123 11.182 1.00 97.75 382 LYS A N 1
ATOM 3154 C CA . LYS A 1 382 ? 9.704 -13.887 12.419 1.00 97.75 382 LYS A CA 1
ATOM 3155 C C . LYS A 1 382 ? 9.830 -12.988 13.652 1.00 97.75 382 LYS A C 1
ATOM 3157 O O . LYS A 1 382 ? 8.984 -13.086 14.536 1.00 97.75 382 LYS A O 1
ATOM 3162 N N . ASP A 1 383 ? 10.830 -12.110 13.693 1.00 97.31 383 ASP A N 1
ATOM 3163 C CA . ASP A 1 383 ? 11.028 -11.159 14.799 1.00 97.31 383 ASP A CA 1
ATOM 3164 C C . ASP A 1 383 ? 9.855 -10.169 14.895 1.00 97.31 383 ASP A C 1
ATOM 3166 O O . ASP A 1 383 ? 9.265 -9.977 15.961 1.00 97.31 383 ASP A O 1
ATOM 3170 N N . LEU A 1 384 ? 9.405 -9.641 13.752 1.00 97.25 384 LEU A N 1
ATOM 3171 C CA . LEU A 1 384 ? 8.228 -8.776 13.689 1.00 97.25 384 LEU A CA 1
ATOM 3172 C C . LEU A 1 384 ? 6.965 -9.492 14.199 1.00 97.25 384 LEU A C 1
ATOM 3174 O O . LEU A 1 384 ? 6.186 -8.922 14.966 1.00 97.25 384 LEU A O 1
ATOM 3178 N N . LYS A 1 385 ? 6.758 -10.764 13.826 1.00 96.06 385 LYS A N 1
ATOM 3179 C CA . LYS A 1 385 ? 5.597 -11.539 14.285 1.00 96.06 385 LYS A CA 1
ATOM 3180 C C . LYS A 1 385 ? 5.670 -11.889 15.770 1.00 96.06 385 LYS A C 1
ATOM 3182 O O . LYS A 1 385 ? 4.636 -11.865 16.441 1.00 96.06 385 LYS A O 1
ATOM 3187 N N . GLU A 1 386 ? 6.858 -12.178 16.297 1.00 94.50 386 GLU A N 1
ATOM 3188 C CA . GLU A 1 386 ? 7.097 -12.365 17.736 1.00 94.50 386 GLU A CA 1
ATOM 3189 C C . GLU A 1 386 ? 6.805 -11.079 18.528 1.00 94.50 386 GLU A C 1
ATOM 3191 O O . GLU A 1 386 ? 6.318 -11.144 19.658 1.00 94.50 386 GLU A O 1
ATOM 3196 N N . ASN A 1 387 ? 6.979 -9.914 17.900 1.00 91.75 387 ASN A N 1
ATOM 3197 C CA . ASN A 1 387 ? 6.580 -8.612 18.432 1.00 91.75 387 ASN A CA 1
ATOM 3198 C C . ASN A 1 387 ? 5.126 -8.211 18.101 1.00 91.75 387 ASN A C 1
ATOM 3200 O O . ASN A 1 387 ? 4.710 -7.110 18.447 1.00 91.75 387 ASN A O 1
ATOM 3204 N N . CYS A 1 388 ? 4.311 -9.089 17.502 1.00 91.69 388 CYS A N 1
ATOM 3205 C CA . CYS A 1 388 ? 2.904 -8.822 17.178 1.00 91.69 388 CYS A CA 1
ATOM 3206 C C . CYS A 1 388 ? 2.027 -10.086 17.322 1.00 91.69 388 CYS A C 1
ATOM 3208 O O . CYS A 1 388 ? 1.522 -10.655 16.346 1.00 91.69 388 CYS A O 1
ATOM 3210 N N . THR A 1 389 ? 1.846 -10.570 18.556 1.00 87.44 389 THR A N 1
ATOM 3211 C CA . THR A 1 389 ? 1.195 -11.869 18.826 1.00 87.44 389 THR A CA 1
ATOM 3212 C C . THR A 1 389 ? -0.325 -11.814 18.958 1.00 87.44 389 THR A C 1
ATOM 3214 O O . THR A 1 389 ? -0.991 -12.807 18.662 1.00 87.44 389 THR A O 1
ATOM 3217 N N . ASP A 1 390 ? -0.876 -10.677 19.384 1.00 88.44 390 ASP A N 1
ATOM 3218 C CA . ASP A 1 390 ? -2.270 -10.583 19.846 1.00 88.44 390 ASP A CA 1
ATOM 3219 C C . ASP A 1 390 ? -3.255 -10.059 18.791 1.00 88.44 390 ASP A C 1
ATOM 3221 O O . ASP A 1 390 ? -4.451 -9.939 19.059 1.00 88.44 390 ASP A O 1
ATOM 3225 N N . MET A 1 391 ? -2.774 -9.794 17.575 1.00 94.75 391 MET A N 1
ATOM 3226 C CA . MET A 1 391 ? -3.587 -9.376 16.434 1.00 94.75 391 MET A CA 1
ATOM 3227 C C . MET A 1 391 ? -3.039 -9.946 15.113 1.00 94.75 391 MET A C 1
ATOM 3229 O O . MET A 1 391 ? -1.905 -10.447 15.061 1.00 94.75 391 MET A O 1
ATOM 3233 N N . PRO A 1 392 ? -3.818 -9.901 14.016 1.00 96.88 392 PRO A N 1
ATOM 3234 C CA . PRO A 1 392 ? -3.326 -10.272 12.700 1.00 96.88 392 PRO A CA 1
ATOM 3235 C C . PRO A 1 392 ? -2.223 -9.293 12.292 1.00 96.88 392 PRO A C 1
ATOM 3237 O O . PRO A 1 392 ? -2.403 -8.082 12.399 1.00 96.88 392 PRO A O 1
ATOM 3240 N N . LEU A 1 393 ? -1.099 -9.835 11.823 1.00 98.00 393 LEU A N 1
ATOM 3241 C CA . LEU A 1 393 ? -0.010 -9.064 11.225 1.00 98.00 393 LEU A CA 1
ATOM 3242 C C . LEU A 1 393 ? -0.120 -9.203 9.714 1.00 98.00 393 LEU A C 1
ATOM 3244 O O . LEU A 1 393 ? -0.014 -10.316 9.208 1.00 98.00 393 LEU A O 1
ATOM 3248 N N . LEU A 1 394 ? -0.366 -8.114 9.005 1.00 98.25 394 LEU A N 1
ATOM 3249 C CA . LEU A 1 394 ? -0.426 -8.090 7.552 1.00 98.25 394 LEU A CA 1
ATOM 3250 C C . LEU A 1 394 ? 0.821 -7.422 7.010 1.00 98.25 394 LEU A C 1
ATOM 3252 O O . LEU A 1 394 ? 1.160 -6.314 7.423 1.00 98.25 394 LEU A O 1
ATOM 3256 N N . ILE A 1 395 ? 1.443 -8.081 6.040 1.00 98.75 395 ILE A N 1
ATOM 3257 C CA . ILE A 1 395 ? 2.439 -7.436 5.201 1.00 98.75 395 ILE A CA 1
ATOM 3258 C C . ILE A 1 395 ? 1.688 -6.806 4.034 1.00 98.75 395 ILE A C 1
ATOM 3260 O O . ILE A 1 395 ? 1.211 -7.512 3.145 1.00 98.75 395 ILE A O 1
ATOM 3264 N N . THR A 1 396 ? 1.467 -5.493 4.106 1.00 98.12 396 THR A N 1
ATOM 3265 C CA . THR A 1 396 ? 0.630 -4.758 3.146 1.00 98.12 396 THR A CA 1
ATOM 3266 C C . THR A 1 396 ? 1.387 -4.243 1.936 1.00 98.12 396 THR A C 1
ATOM 3268 O O . THR A 1 396 ? 0.744 -3.839 0.972 1.00 98.12 396 THR A O 1
ATOM 3271 N N . GLU A 1 397 ? 2.715 -4.313 1.964 1.00 98.25 397 GLU A N 1
ATOM 3272 C CA . GLU A 1 397 ? 3.571 -4.203 0.786 1.00 98.25 397 GLU A CA 1
ATOM 3273 C C . GLU A 1 397 ? 4.806 -5.083 0.957 1.00 98.25 397 GLU A C 1
ATOM 3275 O O . GLU A 1 397 ? 5.405 -5.130 2.034 1.00 98.25 397 GLU A O 1
ATOM 3280 N N . TYR A 1 398 ? 5.152 -5.786 -0.116 1.00 98.38 398 TYR A N 1
ATOM 3281 C CA . TYR A 1 398 ? 6.383 -6.544 -0.296 1.00 98.38 398 TYR A CA 1
ATOM 3282 C C . TYR A 1 398 ? 6.570 -6.798 -1.792 1.00 98.38 398 TYR A C 1
ATOM 3284 O O . TYR A 1 398 ? 5.594 -6.809 -2.547 1.00 98.38 398 TYR A O 1
ATOM 3292 N N . GLY A 1 399 ? 7.801 -7.070 -2.205 1.00 97.62 399 GLY A N 1
ATOM 3293 C CA . GLY A 1 399 ? 8.102 -7.495 -3.565 1.00 97.62 399 GLY A CA 1
ATOM 3294 C C . GLY A 1 399 ? 9.534 -7.171 -3.965 1.00 97.62 399 GLY A C 1
ATOM 3295 O O . GLY A 1 399 ? 10.238 -6.448 -3.261 1.00 97.62 399 GLY A O 1
ATOM 3296 N N . VAL A 1 400 ? 9.948 -7.704 -5.111 1.00 98.19 400 VAL A N 1
ATOM 3297 C CA . VAL A 1 400 ? 11.133 -7.278 -5.862 1.00 98.19 400 VAL A CA 1
ATOM 3298 C C . VAL A 1 400 ? 10.743 -6.941 -7.312 1.00 98.19 400 VAL A C 1
ATOM 3300 O O . VAL A 1 400 ? 9.767 -7.509 -7.812 1.00 98.19 400 VAL A O 1
ATOM 3303 N N . PRO A 1 401 ? 11.474 -6.050 -8.004 1.00 97.50 401 PRO A N 1
ATOM 3304 C CA . PRO A 1 401 ? 11.178 -5.660 -9.385 1.00 97.50 401 PRO A CA 1
ATOM 3305 C C . PRO A 1 401 ? 11.949 -6.483 -10.434 1.00 97.50 401 PRO A C 1
ATOM 3307 O O . PRO A 1 401 ? 12.993 -7.059 -10.115 1.00 97.50 401 PRO A O 1
ATOM 3310 N N . SER A 1 402 ? 11.470 -6.479 -11.685 1.00 96.44 402 SER A N 1
ATOM 3311 C CA . SER A 1 402 ? 12.051 -7.122 -12.886 1.00 96.44 402 SER A CA 1
ATOM 3312 C C . SER A 1 402 ? 12.852 -6.143 -13.769 1.00 96.44 402 SER A C 1
ATOM 3314 O O . SER A 1 402 ? 12.731 -6.095 -14.994 1.00 96.44 402 SER A O 1
ATOM 3316 N N . SER A 1 403 ? 13.695 -5.319 -13.145 1.00 95.88 403 SER A N 1
ATOM 3317 C CA . SER A 1 403 ? 14.524 -4.316 -13.829 1.00 95.88 403 SER A CA 1
ATOM 3318 C C . SER A 1 403 ? 15.928 -4.819 -14.176 1.00 95.88 403 SER A C 1
ATOM 3320 O O . SER A 1 403 ? 16.475 -5.701 -13.519 1.00 95.88 403 SER A O 1
ATOM 3322 N N . ARG A 1 404 ? 16.576 -4.171 -15.153 1.00 94.56 404 ARG A N 1
ATOM 3323 C CA . ARG A 1 404 ? 18.019 -4.337 -15.430 1.00 94.56 404 ARG A CA 1
ATOM 3324 C C . ARG A 1 404 ? 18.876 -3.678 -14.356 1.00 94.56 404 ARG A C 1
ATOM 3326 O O . ARG A 1 404 ? 19.857 -4.262 -13.898 1.00 94.56 404 ARG A O 1
ATOM 3333 N N . GLY A 1 405 ? 18.482 -2.471 -13.958 1.00 95.38 405 GLY A N 1
ATOM 3334 C CA . GLY A 1 405 ? 19.122 -1.741 -12.875 1.00 95.38 405 GLY A CA 1
ATOM 3335 C C . GLY A 1 405 ? 18.818 -2.389 -11.530 1.00 95.38 405 GLY A C 1
ATOM 3336 O O . GLY A 1 405 ? 17.786 -3.040 -11.367 1.00 95.38 405 GLY A O 1
ATOM 3337 N N . ASN A 1 406 ? 19.713 -2.198 -10.567 1.00 95.69 406 ASN A N 1
ATOM 3338 C CA . ASN A 1 406 ? 19.582 -2.699 -9.205 1.00 95.69 406 ASN A CA 1
ATOM 3339 C C . ASN A 1 406 ? 19.945 -1.576 -8.227 1.00 95.69 406 ASN A C 1
ATOM 3341 O O . ASN A 1 406 ? 21.074 -1.080 -8.254 1.00 95.69 406 ASN A O 1
ATOM 3345 N N . SER A 1 407 ? 18.988 -1.173 -7.392 1.00 93.00 407 SER A N 1
ATOM 3346 C CA . SER A 1 407 ? 19.181 -0.106 -6.406 1.00 93.00 407 SER A CA 1
ATOM 3347 C C . SER A 1 407 ? 19.804 -0.603 -5.106 1.00 93.00 407 SER A C 1
ATOM 3349 O O . SER A 1 407 ? 20.633 0.098 -4.542 1.00 93.00 407 SER A O 1
ATOM 3351 N N . HIS A 1 408 ? 19.455 -1.803 -4.642 1.00 91.88 408 HIS A N 1
ATOM 3352 C CA . HIS A 1 408 ? 19.976 -2.355 -3.392 1.00 91.88 408 HIS A CA 1
ATOM 3353 C C . HIS A 1 408 ? 20.244 -3.850 -3.522 1.00 91.88 408 HIS A C 1
ATOM 3355 O O . HIS A 1 408 ? 19.387 -4.641 -3.925 1.00 91.88 408 HIS A O 1
ATOM 3361 N N . TYR A 1 409 ? 21.445 -4.249 -3.111 1.00 92.06 409 TYR A N 1
ATOM 3362 C CA . TYR A 1 409 ? 21.788 -5.656 -2.974 1.00 92.06 409 TYR A CA 1
ATOM 3363 C C . TYR A 1 409 ? 21.244 -6.210 -1.657 1.00 92.06 409 TYR A C 1
ATOM 3365 O O . TYR A 1 409 ? 21.122 -5.508 -0.663 1.00 92.06 409 TYR A O 1
ATOM 3373 N N . SER A 1 410 ? 20.967 -7.508 -1.651 1.00 92.62 410 SER A N 1
ATOM 3374 C CA . SER A 1 410 ? 20.516 -8.260 -0.483 1.00 92.62 410 SER A CA 1
ATOM 3375 C C . SER A 1 410 ? 21.252 -9.591 -0.456 1.00 92.62 410 SER A C 1
ATOM 3377 O O . SER A 1 410 ? 21.581 -10.147 -1.506 1.00 92.62 410 SER A O 1
ATOM 3379 N N . THR A 1 411 ? 21.540 -10.101 0.737 1.00 89.81 411 THR A N 1
ATOM 3380 C CA . THR A 1 411 ? 22.513 -11.179 0.972 1.00 89.81 411 THR A CA 1
ATOM 3381 C C . THR A 1 411 ? 22.219 -12.472 0.201 1.00 89.81 411 THR A C 1
ATOM 3383 O O . THR A 1 411 ? 23.155 -13.164 -0.200 1.00 89.81 411 THR A O 1
ATOM 3386 N N . PHE A 1 412 ? 20.943 -12.800 -0.026 1.00 94.12 412 PHE A N 1
ATOM 3387 C CA . PHE A 1 412 ? 20.521 -14.063 -0.650 1.00 94.12 412 PHE A CA 1
ATOM 3388 C C . PHE A 1 412 ? 19.850 -13.893 -2.019 1.00 94.12 412 PHE A C 1
ATOM 3390 O O . PHE A 1 412 ? 19.153 -14.793 -2.473 1.00 94.12 412 PHE A O 1
ATOM 3397 N N . GLY A 1 413 ? 20.092 -12.767 -2.697 1.00 93.31 413 GLY A N 1
ATOM 3398 C CA . GLY A 1 413 ? 19.604 -12.540 -4.063 1.00 93.31 413 GLY A CA 1
ATOM 3399 C C . GLY A 1 413 ? 18.262 -11.817 -4.158 1.00 93.31 413 GLY A C 1
ATOM 3400 O O . GLY A 1 413 ? 17.794 -11.577 -5.259 1.00 93.31 413 GLY A O 1
ATOM 3401 N N . PHE A 1 414 ? 17.651 -11.420 -3.039 1.00 95.88 414 PHE A N 1
ATOM 3402 C CA . PHE A 1 414 ? 16.390 -10.665 -3.025 1.00 95.88 414 PHE A CA 1
ATOM 3403 C C . PHE A 1 414 ? 16.630 -9.165 -3.230 1.00 95.88 414 PHE A C 1
ATOM 3405 O O . PHE A 1 414 ? 16.418 -8.354 -2.332 1.00 95.88 414 PHE A O 1
ATOM 3412 N N . HIS A 1 415 ? 17.187 -8.806 -4.381 1.00 96.38 415 HIS A N 1
ATOM 3413 C CA . HIS A 1 415 ? 17.650 -7.453 -4.684 1.00 96.38 415 HIS A CA 1
ATOM 3414 C C . HIS A 1 415 ? 16.502 -6.477 -4.998 1.00 96.38 415 HIS A C 1
ATOM 3416 O O . HIS A 1 415 ? 15.412 -6.883 -5.396 1.00 96.38 415 HIS A O 1
ATOM 3422 N N . GLN A 1 416 ? 16.745 -5.169 -4.898 1.00 96.06 416 GLN A N 1
ATOM 3423 C CA . GLN A 1 416 ? 15.839 -4.157 -5.456 1.00 96.06 416 GLN A CA 1
ATOM 3424 C C . GLN A 1 416 ? 16.144 -3.951 -6.946 1.00 96.06 416 GLN A C 1
ATOM 3426 O O . GLN A 1 416 ? 16.589 -2.882 -7.370 1.00 96.06 416 GLN A O 1
ATOM 3431 N N . GLY A 1 417 ? 15.951 -5.011 -7.730 1.00 96.69 417 GLY A N 1
ATOM 3432 C CA . GLY A 1 417 ? 16.172 -5.042 -9.175 1.00 96.69 417 GLY A CA 1
ATOM 3433 C C . GLY A 1 417 ? 17.332 -5.934 -9.605 1.00 96.69 417 GLY A C 1
ATOM 3434 O O . GLY A 1 417 ? 17.976 -6.586 -8.788 1.00 96.69 417 GLY A O 1
ATOM 3435 N N . GLY A 1 418 ? 17.599 -5.971 -10.908 1.00 96.50 418 GLY A N 1
ATOM 3436 C CA . GLY A 1 418 ? 18.548 -6.902 -11.522 1.00 96.50 418 GLY A CA 1
ATOM 3437 C C . GLY A 1 418 ? 17.956 -8.288 -11.794 1.00 96.50 418 GLY A C 1
ATOM 3438 O O . GLY A 1 418 ? 18.713 -9.239 -11.976 1.00 96.50 418 GLY A O 1
ATOM 3439 N N . HIS A 1 419 ? 16.629 -8.411 -11.805 1.00 97.62 419 HIS A N 1
ATOM 3440 C CA . HIS A 1 419 ? 15.911 -9.665 -12.018 1.00 97.62 419 HIS A CA 1
ATOM 3441 C C . HIS A 1 419 ? 15.289 -9.712 -13.412 1.00 97.62 419 HIS A C 1
ATOM 3443 O O . HIS A 1 419 ? 14.814 -8.699 -13.925 1.00 97.62 419 HIS A O 1
ATOM 3449 N N . SER A 1 420 ? 15.227 -10.905 -14.004 1.00 96.50 420 SER A N 1
ATOM 3450 C CA . SER A 1 420 ? 14.251 -11.173 -15.064 1.00 96.50 420 SER A CA 1
ATOM 3451 C C . SER A 1 420 ? 12.830 -11.275 -14.488 1.00 96.50 420 SER A C 1
ATOM 3453 O O . SER A 1 420 ? 12.651 -11.371 -13.274 1.00 96.50 420 SER A O 1
ATOM 3455 N N . GLU A 1 421 ? 11.804 -11.302 -15.342 1.00 95.75 421 GLU A N 1
ATOM 3456 C CA . GLU A 1 421 ? 10.424 -11.585 -14.906 1.00 95.75 421 GLU A CA 1
ATOM 3457 C C . GLU A 1 421 ? 10.296 -12.966 -14.234 1.00 95.75 421 GLU A C 1
ATOM 3459 O O . GLU A 1 421 ? 9.539 -13.128 -13.278 1.00 95.75 421 GLU A O 1
ATOM 3464 N N . GLU A 1 422 ? 11.060 -13.965 -14.696 1.00 97.50 422 GLU A N 1
ATOM 3465 C CA . GLU A 1 422 ? 11.072 -15.306 -14.098 1.00 97.50 422 GLU A CA 1
ATOM 3466 C C . GLU A 1 422 ? 11.712 -15.287 -12.702 1.00 97.50 422 GLU A C 1
ATOM 3468 O O . GLU A 1 422 ? 11.141 -15.832 -11.755 1.00 97.50 422 GLU A O 1
ATOM 3473 N N . ASP A 1 423 ? 12.846 -14.593 -12.550 1.00 97.69 423 ASP A N 1
ATOM 3474 C CA . ASP A 1 423 ? 13.505 -14.417 -11.250 1.00 97.69 423 ASP A CA 1
ATOM 3475 C C . ASP A 1 423 ? 12.602 -13.644 -10.278 1.00 97.69 423 ASP A C 1
ATOM 3477 O O . ASP A 1 423 ? 12.427 -14.054 -9.130 1.00 97.69 423 ASP A O 1
ATOM 3481 N N . GLN A 1 424 ? 11.980 -12.554 -10.747 1.00 97.75 424 GLN A N 1
ATOM 3482 C CA . GLN A 1 424 ? 11.011 -11.776 -9.979 1.00 97.75 424 GLN A CA 1
ATOM 3483 C C . GLN A 1 424 ? 9.877 -12.675 -9.471 1.00 97.75 424 GLN A C 1
ATOM 3485 O O . GLN A 1 424 ? 9.544 -12.639 -8.284 1.00 97.75 424 GLN A O 1
ATOM 3490 N N . ALA A 1 425 ? 9.290 -13.498 -10.343 1.00 97.12 425 ALA A N 1
ATOM 3491 C CA . ALA A 1 425 ? 8.198 -14.390 -9.974 1.00 97.12 425 ALA A CA 1
ATOM 3492 C C . ALA A 1 425 ? 8.616 -15.413 -8.903 1.00 97.12 425 ALA A C 1
ATOM 3494 O O . ALA A 1 425 ? 7.880 -15.610 -7.931 1.00 97.12 425 ALA A O 1
ATOM 3495 N N . GLU A 1 426 ? 9.792 -16.035 -9.034 1.00 97.62 426 GLU A N 1
ATOM 3496 C CA . GLU A 1 426 ? 10.263 -17.035 -8.067 1.00 97.62 426 GLU A CA 1
ATOM 3497 C C . GLU A 1 426 ? 10.623 -16.410 -6.710 1.00 97.62 426 GLU A C 1
ATOM 3499 O O . GLU A 1 426 ? 10.249 -16.946 -5.658 1.00 97.62 426 GLU A O 1
ATOM 3504 N N . VAL A 1 427 ? 11.279 -15.244 -6.710 1.00 97.94 427 VAL A N 1
ATOM 3505 C CA . VAL A 1 427 ? 11.578 -14.508 -5.472 1.00 97.94 427 VAL A CA 1
ATOM 3506 C C . VAL A 1 427 ? 10.278 -14.109 -4.780 1.00 97.94 427 VAL A C 1
ATOM 3508 O O . VAL A 1 427 ? 10.082 -14.416 -3.608 1.00 97.94 427 VAL A O 1
ATOM 3511 N N . ASN A 1 428 ? 9.337 -13.502 -5.499 1.00 97.88 428 ASN A N 1
ATOM 3512 C CA . ASN A 1 428 ? 8.087 -13.025 -4.910 1.00 97.88 428 ASN A CA 1
ATOM 3513 C C . ASN A 1 428 ? 7.173 -14.156 -4.421 1.00 97.88 428 ASN A C 1
ATOM 3515 O O . ASN A 1 428 ? 6.474 -13.999 -3.412 1.00 97.88 428 ASN A O 1
ATOM 3519 N N . LYS A 1 429 ? 7.211 -15.324 -5.074 1.00 97.25 429 LYS A N 1
ATOM 3520 C CA . LYS A 1 429 ? 6.606 -16.553 -4.548 1.00 97.25 429 LYS A CA 1
ATOM 3521 C C . LYS A 1 429 ? 7.218 -16.925 -3.196 1.00 97.25 429 LYS A C 1
ATOM 3523 O O . LYS A 1 429 ? 6.461 -17.132 -2.248 1.00 97.25 429 LYS A O 1
ATOM 3528 N N . THR A 1 430 ? 8.547 -16.937 -3.090 1.00 98.25 430 THR A N 1
ATOM 3529 C CA . THR A 1 430 ? 9.263 -17.219 -1.832 1.00 98.25 430 THR A CA 1
ATOM 3530 C C . THR A 1 430 ? 8.869 -16.231 -0.730 1.00 98.25 430 THR A C 1
ATOM 3532 O O . THR A 1 430 ? 8.429 -16.657 0.335 1.00 98.25 430 THR A O 1
ATOM 3535 N N . LEU A 1 431 ? 8.877 -14.919 -1.011 1.00 98.50 431 LEU A N 1
ATOM 3536 C CA . LEU A 1 431 ? 8.457 -13.897 -0.040 1.00 98.50 431 LEU A CA 1
ATOM 3537 C C . LEU A 1 431 ? 7.016 -14.133 0.450 1.00 98.50 431 LEU A C 1
ATOM 3539 O O . LEU A 1 431 ? 6.732 -14.050 1.644 1.00 98.50 431 LEU A O 1
ATOM 3543 N N . THR A 1 432 ? 6.097 -14.484 -0.457 1.00 98.06 432 THR A N 1
ATOM 3544 C CA . THR A 1 432 ? 4.697 -14.790 -0.110 1.00 98.06 432 THR A CA 1
ATOM 3545 C C . THR A 1 432 ? 4.589 -16.019 0.799 1.00 98.06 432 THR A C 1
ATOM 3547 O O . THR A 1 432 ? 3.828 -16.017 1.774 1.00 98.06 432 THR A O 1
ATOM 3550 N N . GLU A 1 433 ? 5.337 -17.079 0.485 1.00 98.25 433 GLU A N 1
ATOM 3551 C CA . GLU A 1 433 ? 5.398 -18.303 1.285 1.00 98.25 433 GLU A CA 1
ATOM 3552 C C . GLU A 1 433 ? 5.975 -18.021 2.678 1.00 98.25 433 GLU A C 1
ATOM 3554 O O . GLU A 1 433 ? 5.436 -18.514 3.670 1.00 98.25 433 GLU A O 1
ATOM 3559 N N . ASP A 1 434 ? 6.992 -17.171 2.788 1.00 98.56 434 ASP A N 1
ATOM 3560 C CA . ASP A 1 434 ? 7.587 -16.780 4.066 1.00 98.56 434 ASP A CA 1
ATOM 3561 C C . ASP A 1 434 ? 6.645 -15.959 4.941 1.00 98.56 434 ASP A C 1
ATOM 3563 O O . ASP A 1 434 ? 6.517 -16.241 6.138 1.00 98.56 434 ASP A O 1
ATOM 3567 N N . ILE A 1 435 ? 5.903 -15.013 4.361 1.00 98.62 435 ILE A N 1
ATOM 3568 C CA . ILE A 1 435 ? 4.839 -14.288 5.072 1.00 98.62 435 ILE A CA 1
ATOM 3569 C C . ILE A 1 435 ? 3.812 -15.282 5.634 1.00 98.62 435 ILE A C 1
ATOM 3571 O O . ILE A 1 435 ? 3.415 -15.203 6.800 1.00 98.62 435 ILE A O 1
ATOM 3575 N N . TYR A 1 436 ? 3.398 -16.270 4.840 1.00 97.69 436 TYR A N 1
ATOM 3576 C CA . TYR A 1 436 ? 2.458 -17.288 5.304 1.00 97.69 436 TYR A CA 1
ATOM 3577 C C . TYR A 1 436 ? 3.053 -18.176 6.414 1.00 97.69 436 TYR A C 1
ATOM 3579 O O . TYR A 1 436 ? 2.410 -18.408 7.446 1.00 97.69 436 TYR A O 1
ATOM 3587 N N . ASN A 1 437 ? 4.286 -18.653 6.229 1.00 97.88 437 ASN A N 1
ATOM 3588 C CA . ASN A 1 437 ? 4.951 -19.613 7.111 1.00 97.88 437 ASN A CA 1
ATOM 3589 C C . ASN A 1 437 ? 5.392 -19.004 8.450 1.00 97.88 437 ASN A C 1
ATOM 3591 O O . ASN A 1 437 ? 5.353 -19.694 9.470 1.00 97.88 437 ASN A O 1
ATOM 3595 N N . THR A 1 438 ? 5.717 -17.710 8.490 1.00 97.19 438 THR A N 1
ATOM 3596 C CA . THR A 1 438 ? 5.953 -16.972 9.747 1.00 97.19 438 THR A CA 1
ATOM 3597 C C . THR A 1 438 ? 4.670 -16.742 10.548 1.00 97.19 438 THR A C 1
ATOM 3599 O O . THR A 1 438 ? 4.714 -16.409 11.731 1.00 97.19 438 THR A O 1
ATOM 3602 N N . GLY A 1 439 ? 3.502 -17.011 9.956 1.00 96.19 439 GLY A N 1
ATOM 3603 C CA . GLY A 1 439 ? 2.215 -16.937 10.634 1.00 96.19 439 GLY A CA 1
ATOM 3604 C C . GLY A 1 439 ? 1.569 -15.556 10.590 1.00 96.19 439 GLY A C 1
ATOM 3605 O O . GLY A 1 439 ? 0.678 -15.296 11.408 1.00 96.19 439 GLY A O 1
ATOM 3606 N N . CYS A 1 440 ? 1.970 -14.705 9.647 1.00 97.44 440 CYS A N 1
ATOM 3607 C CA . CYS A 1 440 ? 1.251 -13.481 9.318 1.00 97.44 440 CYS A CA 1
ATOM 3608 C C . CYS A 1 440 ? -0.178 -13.792 8.826 1.00 97.44 440 CYS A C 1
ATOM 3610 O O . CYS A 1 440 ? -0.509 -14.898 8.386 1.00 97.44 440 CYS A O 1
ATOM 3612 N N . GLY A 1 441 ? -1.056 -12.802 8.961 1.00 96.38 441 GLY A N 1
ATOM 3613 C CA . GLY A 1 441 ? -2.472 -12.860 8.611 1.00 96.38 441 GLY A CA 1
ATOM 3614 C C . GLY A 1 441 ? -2.777 -12.532 7.147 1.00 96.38 441 GLY A C 1
ATOM 3615 O O . GLY A 1 441 ? -3.888 -12.814 6.692 1.00 96.38 441 GLY A O 1
ATOM 3616 N N . GLY A 1 442 ? -1.818 -11.966 6.413 1.00 97.75 442 GLY A N 1
ATOM 3617 C CA . GLY A 1 442 ? -1.961 -11.667 4.992 1.00 97.75 442 GLY A CA 1
ATOM 3618 C C . GLY A 1 442 ? -0.696 -11.105 4.343 1.00 97.75 442 GLY A C 1
ATOM 3619 O O . GLY A 1 442 ? 0.205 -10.637 5.040 1.00 97.75 442 GLY A O 1
ATOM 3620 N N . ALA A 1 443 ? -0.676 -11.164 3.013 1.00 98.50 443 ALA A N 1
ATOM 3621 C CA . ALA A 1 443 ? 0.365 -10.693 2.110 1.00 98.50 443 ALA A CA 1
ATOM 3622 C C . ALA A 1 443 ? -0.294 -9.910 0.959 1.00 98.50 443 ALA A C 1
ATOM 3624 O O . ALA A 1 443 ? -1.081 -10.476 0.195 1.00 98.50 443 ALA A O 1
ATOM 3625 N N . ILE A 1 444 ? -0.005 -8.614 0.844 1.00 98.56 444 ILE A N 1
ATOM 3626 C CA . ILE A 1 444 ? -0.500 -7.748 -0.233 1.00 98.56 444 ILE A CA 1
ATOM 3627 C C . ILE A 1 444 ? 0.696 -7.296 -1.076 1.00 98.56 444 ILE A C 1
ATOM 3629 O O . ILE A 1 444 ? 1.538 -6.527 -0.619 1.00 98.56 444 ILE A O 1
ATOM 3633 N N . TYR A 1 445 ? 0.787 -7.830 -2.290 1.00 98.25 445 TYR A N 1
ATOM 3634 C CA . TYR A 1 445 ? 1.928 -7.667 -3.187 1.00 98.25 445 TYR A CA 1
ATOM 3635 C C . TYR A 1 445 ? 2.033 -6.238 -3.730 1.00 98.25 445 TYR A C 1
ATOM 3637 O O . TYR A 1 445 ? 1.022 -5.650 -4.126 1.00 98.25 445 TYR A O 1
ATOM 3645 N N . PHE A 1 446 ? 3.241 -5.679 -3.767 1.00 97.38 446 PHE A N 1
ATOM 3646 C CA . PHE A 1 446 ? 3.551 -4.420 -4.441 1.00 97.38 446 PHE A CA 1
ATOM 3647 C C . PHE A 1 446 ? 4.213 -4.729 -5.796 1.00 97.38 446 PHE A C 1
ATOM 3649 O O . PHE A 1 446 ? 5.350 -5.185 -5.829 1.00 97.38 446 PHE A O 1
ATOM 3656 N N . GLU A 1 447 ? 3.525 -4.557 -6.927 1.00 95.56 447 GLU A N 1
ATOM 3657 C CA . GLU A 1 447 ? 2.162 -4.019 -7.108 1.00 95.56 447 GLU A CA 1
ATOM 3658 C C . GLU A 1 447 ? 1.441 -4.599 -8.342 1.00 95.56 447 GLU A C 1
ATOM 3660 O O . GLU A 1 447 ? 1.957 -5.475 -9.028 1.00 95.56 447 GLU A O 1
ATOM 3665 N N . TRP A 1 448 ? 0.213 -4.151 -8.630 1.00 97.38 448 TRP A N 1
ATOM 3666 C CA . TRP A 1 448 ? -0.590 -4.689 -9.732 1.00 97.38 448 TRP A CA 1
ATOM 3667 C C . TRP A 1 448 ? 0.054 -4.510 -11.113 1.00 97.38 448 TRP A C 1
ATOM 3669 O O . TRP A 1 448 ? 0.070 -5.468 -11.881 1.00 97.38 448 TRP A O 1
ATOM 3679 N N . MET A 1 449 ? 0.567 -3.325 -11.439 1.00 96.62 449 MET A N 1
ATOM 3680 C CA . MET A 1 449 ? 1.116 -3.013 -12.761 1.00 96.62 449 MET A CA 1
ATOM 3681 C C . MET A 1 449 ? 2.338 -2.106 -12.663 1.00 96.62 449 MET A C 1
ATOM 3683 O O . MET A 1 449 ? 2.465 -1.368 -11.692 1.00 96.62 449 MET A O 1
ATOM 3687 N N . ASP A 1 450 ? 3.174 -2.119 -13.695 1.00 96.12 450 ASP A N 1
ATOM 3688 C CA . ASP A 1 450 ? 4.288 -1.179 -13.830 1.00 96.12 450 ASP A CA 1
ATOM 3689 C C . ASP A 1 450 ? 3.809 0.277 -13.904 1.00 96.12 450 ASP A C 1
ATOM 3691 O O . ASP A 1 450 ? 2.823 0.598 -14.578 1.00 96.12 450 ASP A O 1
ATOM 3695 N N . GLU A 1 451 ? 4.539 1.185 -13.250 1.00 95.38 451 GLU A N 1
ATOM 3696 C CA . GLU A 1 451 ? 4.180 2.603 -13.157 1.00 95.38 451 GLU A CA 1
ATOM 3697 C C . GLU A 1 451 ? 5.331 3.522 -13.608 1.00 95.38 451 GLU A C 1
ATOM 3699 O O . GLU A 1 451 ? 6.230 3.885 -12.849 1.00 95.38 451 GLU A O 1
ATOM 3704 N N . TRP A 1 452 ? 5.264 3.998 -14.856 1.00 94.56 452 TRP A N 1
ATOM 3705 C CA . TRP A 1 452 ? 6.351 4.743 -15.521 1.00 94.56 452 TRP A CA 1
ATOM 3706 C C . TRP A 1 452 ? 6.672 6.114 -14.905 1.00 94.56 452 TRP A C 1
ATOM 3708 O O . TRP A 1 452 ? 7.700 6.725 -15.193 1.00 94.56 452 TRP A O 1
ATOM 3718 N N . PHE A 1 453 ? 5.782 6.669 -14.082 1.00 93.88 453 PHE A N 1
ATOM 3719 C CA . PHE A 1 453 ? 6.033 7.962 -13.442 1.00 93.88 453 PHE A CA 1
ATOM 3720 C C . PHE A 1 453 ? 7.013 7.862 -12.266 1.00 93.88 453 PHE A C 1
ATOM 3722 O O . PHE A 1 453 ? 7.496 8.903 -11.801 1.00 93.88 453 PHE A O 1
ATOM 3729 N N . LYS A 1 454 ? 7.263 6.650 -11.756 1.00 94.00 454 LYS A N 1
ATOM 3730 C CA . LYS A 1 454 ? 8.116 6.428 -10.592 1.00 94.00 454 LYS A CA 1
ATOM 3731 C C . LYS A 1 454 ? 9.574 6.715 -10.915 1.00 94.00 454 LYS A C 1
ATOM 3733 O O . LYS A 1 454 ? 10.021 6.667 -12.063 1.00 94.00 454 LYS A O 1
ATOM 3738 N N . PHE A 1 455 ? 10.319 7.068 -9.878 1.00 91.31 455 PHE A N 1
ATOM 3739 C CA . PHE A 1 455 ? 11.706 7.487 -9.992 1.00 91.31 455 PHE A CA 1
ATOM 3740 C C . PHE A 1 455 ? 12.553 6.810 -8.936 1.00 91.31 455 PHE A C 1
ATOM 3742 O O . PHE A 1 455 ? 12.093 6.567 -7.826 1.00 91.31 455 PHE A O 1
ATOM 3749 N N . ASN A 1 456 ? 13.812 6.584 -9.280 1.00 90.94 456 ASN A N 1
ATOM 3750 C CA . ASN A 1 456 ? 14.784 5.997 -8.383 1.00 90.94 456 ASN A CA 1
ATOM 3751 C C . ASN A 1 456 ? 16.076 6.807 -8.405 1.00 90.94 456 ASN A C 1
ATOM 3753 O O . ASN A 1 456 ? 16.473 7.335 -9.447 1.00 90.94 456 ASN A O 1
ATOM 3757 N N . TRP A 1 457 ? 16.745 6.883 -7.258 1.00 88.50 457 TRP A N 1
ATOM 3758 C CA . TRP A 1 457 ? 17.990 7.630 -7.091 1.00 88.50 457 TRP A CA 1
ATOM 3759 C C . TRP A 1 457 ? 19.106 7.187 -8.054 1.00 88.50 457 TRP A C 1
ATOM 3761 O O . TRP A 1 457 ? 19.951 8.011 -8.394 1.00 88.50 457 TRP A O 1
ATOM 3771 N N . LEU A 1 458 ? 19.082 5.937 -8.534 1.00 89.38 458 LEU A N 1
ATOM 3772 C CA . LEU A 1 458 ? 20.050 5.381 -9.484 1.00 89.38 458 LEU A CA 1
ATOM 3773 C C . LEU A 1 458 ? 20.065 6.133 -10.824 1.00 89.38 458 LEU A C 1
ATOM 3775 O O . LEU A 1 458 ? 21.122 6.306 -11.428 1.00 89.38 458 LEU A O 1
ATOM 3779 N N . VAL A 1 459 ? 18.895 6.577 -11.292 1.00 90.38 459 VAL A N 1
ATOM 3780 C CA . VAL A 1 459 ? 18.711 7.121 -12.650 1.00 90.38 459 VAL A CA 1
ATOM 3781 C C . VAL A 1 459 ? 18.143 8.539 -12.679 1.00 90.38 459 VAL A C 1
ATOM 3783 O O . VAL A 1 459 ? 18.111 9.162 -13.739 1.00 90.38 459 VAL A O 1
ATOM 3786 N N . ILE A 1 460 ? 17.721 9.077 -11.528 1.00 88.75 460 ILE A N 1
ATOM 3787 C CA . ILE A 1 460 ? 16.989 10.348 -11.433 1.00 88.75 460 ILE A CA 1
ATOM 3788 C C . ILE A 1 460 ? 17.723 11.528 -12.090 1.00 88.75 460 ILE A C 1
ATOM 3790 O O . ILE A 1 460 ? 17.076 12.384 -12.693 1.00 88.75 460 ILE A O 1
ATOM 3794 N N . ASP A 1 461 ? 19.057 11.553 -12.028 1.00 89.81 461 ASP A N 1
ATOM 3795 C CA . ASP A 1 461 ? 19.889 12.628 -12.585 1.00 89.81 461 ASP A CA 1
ATOM 3796 C C . ASP A 1 461 ? 19.964 12.598 -14.128 1.00 89.81 461 ASP A C 1
ATOM 3798 O O . ASP A 1 461 ? 20.356 13.589 -14.747 1.00 89.81 461 ASP A O 1
ATOM 3802 N N . PHE A 1 462 ? 19.558 11.492 -14.764 1.00 87.62 462 PHE A N 1
ATOM 3803 C CA . PHE A 1 462 ? 19.499 11.345 -16.225 1.00 87.62 462 PHE A CA 1
ATOM 3804 C C . PHE A 1 462 ? 18.101 11.608 -16.802 1.00 87.62 462 PHE A C 1
ATOM 3806 O O . PHE A 1 462 ? 17.949 11.809 -18.007 1.00 87.62 462 PHE A O 1
ATOM 3813 N N . GLU A 1 463 ? 17.072 11.658 -15.959 1.00 87.44 463 GLU A N 1
ATOM 3814 C CA . GLU A 1 463 ? 15.675 11.838 -16.362 1.00 87.44 463 GLU A CA 1
ATOM 3815 C C . GLU A 1 463 ? 15.280 13.320 -16.362 1.00 87.44 463 GLU A C 1
ATOM 3817 O O . GLU A 1 463 ? 14.419 13.769 -15.601 1.00 87.44 463 GLU A O 1
ATOM 3822 N N . VAL A 1 464 ? 15.935 14.105 -17.221 1.00 88.12 464 VAL A N 1
ATOM 3823 C CA . VAL A 1 464 ? 15.740 15.559 -17.296 1.00 88.12 464 VAL A CA 1
ATOM 3824 C C . VAL A 1 464 ? 15.039 15.943 -18.608 1.00 88.12 464 VAL A C 1
ATOM 3826 O O . VAL A 1 464 ? 15.528 15.606 -19.687 1.00 88.12 464 VAL A O 1
ATOM 3829 N N . PRO A 1 465 ? 13.926 16.699 -18.565 1.00 90.50 465 PRO A N 1
ATOM 3830 C CA . PRO A 1 465 ? 13.315 17.303 -17.381 1.00 90.50 465 PRO A CA 1
ATOM 3831 C C . PRO A 1 465 ? 12.364 16.330 -16.648 1.00 90.50 465 PRO A C 1
ATOM 3833 O O . PRO A 1 465 ? 11.665 15.532 -17.278 1.00 90.50 465 PRO A O 1
ATOM 3836 N N . ALA A 1 466 ? 12.345 16.395 -15.312 1.00 88.56 466 ALA A N 1
ATOM 3837 C CA . ALA A 1 466 ? 11.731 15.376 -14.451 1.00 88.56 466 ALA A CA 1
ATOM 3838 C C . ALA A 1 466 ? 10.228 15.166 -14.705 1.00 88.56 466 ALA A C 1
ATOM 3840 O O . ALA A 1 466 ? 9.718 14.058 -14.556 1.00 88.56 466 ALA A O 1
ATOM 3841 N N . GLU A 1 467 ? 9.500 16.196 -15.141 1.00 89.69 467 GLU A N 1
ATOM 3842 C CA . GLU A 1 467 ? 8.069 16.105 -15.442 1.00 89.69 467 GLU A CA 1
ATOM 3843 C C . GLU A 1 467 ? 7.744 15.224 -16.657 1.00 89.69 467 GLU A C 1
ATOM 3845 O O . GLU A 1 467 ? 6.590 14.838 -16.860 1.00 89.69 467 GLU A O 1
ATOM 3850 N N . ARG A 1 468 ? 8.748 14.914 -17.485 1.00 90.25 468 ARG A N 1
ATOM 3851 C CA . ARG A 1 468 ? 8.584 14.084 -18.679 1.00 90.25 468 ARG A CA 1
ATOM 3852 C C . ARG A 1 468 ? 8.850 12.604 -18.441 1.00 90.25 468 ARG A C 1
ATOM 3854 O O . ARG A 1 468 ? 8.594 11.832 -19.360 1.00 90.25 468 ARG A O 1
ATOM 3861 N N . ARG A 1 469 ? 9.303 12.191 -17.249 1.00 89.88 469 ARG A N 1
ATOM 3862 C CA . ARG A 1 469 ? 9.632 10.778 -16.980 1.00 89.88 469 ARG A CA 1
ATOM 3863 C C . ARG A 1 469 ? 8.476 9.827 -17.259 1.00 89.88 469 ARG A C 1
ATOM 3865 O O . ARG A 1 469 ? 8.676 8.810 -17.892 1.00 89.88 469 ARG A O 1
ATOM 3872 N N . LYS A 1 470 ? 7.246 10.240 -16.935 1.00 92.88 470 LYS A N 1
ATOM 3873 C CA . LYS A 1 470 ? 6.030 9.442 -17.148 1.00 92.88 470 LYS A CA 1
ATOM 3874 C C . LYS A 1 470 ? 5.783 9.040 -18.606 1.00 92.88 470 LYS A C 1
ATOM 3876 O O . LYS A 1 470 ? 4.950 8.178 -18.851 1.00 92.88 470 LYS A O 1
ATOM 3881 N N . PHE A 1 471 ? 6.430 9.700 -19.570 1.00 93.00 471 PHE A N 1
ATOM 3882 C CA . PHE A 1 471 ? 6.291 9.398 -20.995 1.00 93.00 471 PHE A CA 1
ATOM 3883 C C . PHE A 1 471 ? 7.224 8.288 -21.485 1.00 93.00 471 PHE A C 1
ATOM 3885 O O . PHE A 1 471 ? 7.080 7.880 -22.633 1.00 93.00 471 PHE A O 1
ATOM 3892 N N . TRP A 1 472 ? 8.161 7.832 -20.654 1.00 91.19 472 TRP A N 1
ATOM 3893 C CA . TRP A 1 472 ? 9.176 6.860 -21.037 1.00 91.19 472 TRP A CA 1
ATOM 3894 C C . TRP A 1 472 ? 9.269 5.772 -19.984 1.00 91.19 472 TRP A C 1
ATOM 3896 O O . TRP A 1 472 ? 9.259 6.057 -18.788 1.00 91.19 472 TRP A O 1
ATOM 3906 N N . HIS A 1 473 ? 9.394 4.539 -20.443 1.00 93.44 473 HIS A N 1
ATOM 3907 C CA . HIS A 1 473 ? 9.655 3.409 -19.578 1.00 93.44 473 HIS A CA 1
ATOM 3908 C C . HIS A 1 473 ? 11.164 3.190 -19.477 1.00 93.44 473 HIS A C 1
ATOM 3910 O O . HIS A 1 473 ? 11.860 3.064 -20.485 1.00 93.44 473 HIS A O 1
ATOM 3916 N N . ASN A 1 474 ? 11.680 3.167 -18.253 1.00 92.75 474 ASN A N 1
ATOM 3917 C CA . ASN A 1 474 ? 13.094 3.017 -17.968 1.00 92.75 474 ASN A CA 1
ATOM 3918 C C . ASN A 1 474 ? 13.370 1.664 -17.300 1.00 92.75 474 ASN A C 1
ATOM 3920 O O . ASN A 1 474 ? 13.213 1.514 -16.092 1.00 92.75 474 ASN A O 1
ATOM 3924 N N . MET A 1 475 ? 13.860 0.694 -18.074 1.00 92.31 475 MET A N 1
ATOM 3925 C CA . MET A 1 475 ? 14.230 -0.633 -17.554 1.00 92.31 475 MET A CA 1
ATOM 3926 C C . MET A 1 475 ? 15.416 -0.615 -16.580 1.00 92.31 475 MET A C 1
ATOM 3928 O O . MET A 1 475 ? 15.652 -1.601 -15.885 1.00 92.31 475 MET A O 1
ATOM 3932 N N . GLU A 1 476 ? 16.192 0.472 -16.533 1.00 94.19 476 GLU A N 1
ATOM 3933 C CA . GLU A 1 476 ? 17.246 0.658 -15.527 1.00 94.19 476 GLU A CA 1
ATOM 3934 C C . GLU A 1 476 ? 16.680 1.159 -14.189 1.00 94.19 476 GLU A C 1
ATOM 3936 O O . GLU A 1 476 ? 17.421 1.275 -13.219 1.00 94.19 476 GLU A O 1
ATOM 3941 N N . ASN A 1 477 ? 15.381 1.470 -14.117 1.00 94.88 477 ASN A N 1
ATOM 3942 C CA . ASN A 1 477 ? 14.716 1.985 -12.929 1.00 94.88 477 ASN A CA 1
ATOM 3943 C C . ASN A 1 477 ? 13.885 0.883 -12.244 1.00 94.88 477 ASN A C 1
ATOM 3945 O O . ASN A 1 477 ? 12.794 0.567 -12.726 1.00 94.88 477 ASN A O 1
ATOM 3949 N N . PRO A 1 478 ? 14.334 0.337 -11.100 1.00 95.75 478 PRO A N 1
ATOM 3950 C CA . PRO A 1 478 ? 13.580 -0.683 -10.370 1.00 95.75 478 PRO A CA 1
ATOM 3951 C C . PRO A 1 478 ? 12.154 -0.255 -10.016 1.00 95.75 478 PRO A C 1
ATOM 3953 O O . PRO A 1 478 ? 11.229 -1.047 -10.147 1.00 95.75 478 PRO A O 1
ATOM 3956 N N . GLU A 1 479 ? 11.948 1.019 -9.671 1.00 94.56 479 GLU A N 1
ATOM 3957 C CA . GLU A 1 479 ? 10.645 1.531 -9.230 1.00 94.56 479 GLU A CA 1
ATOM 3958 C C . GLU A 1 479 ? 9.581 1.529 -10.328 1.00 94.56 479 GLU A C 1
ATOM 3960 O O . GLU A 1 479 ? 8.399 1.582 -10.020 1.00 94.56 479 GLU A O 1
ATOM 3965 N N . GLN A 1 480 ? 9.971 1.470 -11.603 1.00 95.38 480 GLN A N 1
ATOM 3966 C CA . GLN A 1 480 ? 9.008 1.393 -12.703 1.00 95.38 480 GLN A CA 1
ATOM 3967 C C . GLN A 1 480 ? 8.582 -0.043 -13.036 1.00 95.38 480 GLN A C 1
ATOM 3969 O O . GLN A 1 480 ? 7.625 -0.192 -13.781 1.00 95.38 480 GLN A O 1
ATOM 3974 N N . ASN A 1 481 ? 9.259 -1.063 -12.489 1.00 95.94 481 ASN A N 1
ATOM 3975 C CA . ASN A 1 481 ? 9.192 -2.463 -12.938 1.00 95.94 481 ASN A CA 1
ATOM 3976 C C . ASN A 1 481 ? 8.749 -3.436 -11.815 1.00 95.94 481 ASN A C 1
ATOM 3978 O O . ASN A 1 481 ? 9.259 -4.553 -11.702 1.00 95.94 481 ASN A O 1
ATOM 3982 N N . PHE A 1 482 ? 7.873 -2.998 -10.903 1.00 95.69 482 PHE A N 1
ATOM 3983 C CA . PHE A 1 482 ? 7.363 -3.827 -9.792 1.00 95.69 482 PHE A CA 1
ATOM 3984 C C . PHE A 1 482 ? 6.101 -4.628 -10.142 1.00 95.69 482 PHE A C 1
ATOM 3986 O O . PHE A 1 482 ? 5.695 -5.509 -9.373 1.00 95.69 482 PHE A O 1
ATOM 3993 N N . GLY A 1 483 ? 5.454 -4.311 -11.262 1.00 96.00 483 GLY A N 1
ATOM 3994 C CA . GLY A 1 483 ? 4.132 -4.809 -11.591 1.00 96.00 483 GLY A CA 1
ATOM 3995 C C . GLY A 1 483 ? 4.083 -6.320 -11.775 1.00 96.00 483 GLY A C 1
ATOM 3996 O O . GLY A 1 483 ? 4.947 -6.914 -12.408 1.00 96.00 483 GLY A O 1
ATOM 3997 N N . VAL A 1 484 ? 3.002 -6.949 -11.302 1.00 95.50 484 VAL A N 1
ATOM 3998 C CA . VAL A 1 484 ? 2.610 -8.283 -11.801 1.00 95.50 484 VAL A CA 1
ATOM 3999 C C . VAL A 1 484 ? 2.223 -8.197 -13.281 1.00 95.50 484 VAL A C 1
ATOM 4001 O O . VAL A 1 484 ? 2.463 -9.120 -14.057 1.00 95.50 484 VAL A O 1
ATOM 4004 N N . LEU A 1 485 ? 1.573 -7.098 -13.670 1.00 95.56 485 LEU A N 1
ATOM 4005 C CA . LEU A 1 485 ? 1.248 -6.776 -15.049 1.00 95.56 485 LEU A CA 1
ATOM 4006 C C . LEU A 1 485 ? 2.336 -5.873 -15.634 1.00 95.56 485 LEU A C 1
ATOM 4008 O O . LEU A 1 485 ? 2.359 -4.674 -15.345 1.00 95.56 485 LEU A O 1
ATOM 4012 N N . ALA A 1 486 ? 3.155 -6.445 -16.513 1.00 93.88 486 ALA A N 1
ATOM 4013 C CA . ALA A 1 486 ? 4.090 -5.681 -17.323 1.00 93.88 486 ALA A CA 1
ATOM 4014 C C . ALA A 1 486 ? 3.336 -4.663 -18.197 1.00 93.88 486 ALA A C 1
ATOM 4016 O O . ALA A 1 486 ? 2.356 -5.014 -18.873 1.00 93.88 486 ALA A O 1
ATOM 4017 N N . VAL A 1 487 ? 3.775 -3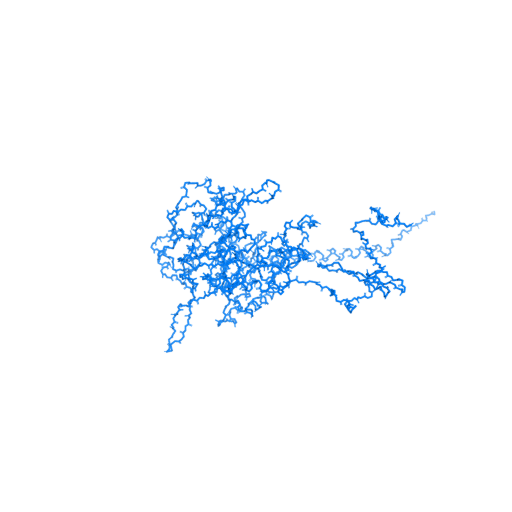.403 -18.192 1.00 91.94 487 VAL A N 1
ATOM 4018 C CA . VAL A 1 487 ? 3.189 -2.348 -19.035 1.00 91.94 487 VAL A CA 1
ATOM 4019 C C . VAL A 1 487 ? 4.224 -1.864 -20.038 1.00 91.94 487 VAL A C 1
ATOM 4021 O O . VAL A 1 487 ? 4.981 -0.931 -19.780 1.00 91.94 487 VAL A O 1
ATOM 4024 N N . GLU A 1 488 ? 4.214 -2.504 -21.207 1.00 90.19 488 GLU A N 1
ATOM 4025 C CA . GLU A 1 488 ? 5.237 -2.340 -22.238 1.00 90.19 488 GLU A CA 1
ATOM 4026 C C . GLU A 1 488 ? 4.687 -1.749 -23.551 1.00 90.19 488 GLU A C 1
ATOM 4028 O O . GLU A 1 488 ? 3.519 -1.920 -23.913 1.00 90.19 488 GLU A O 1
ATOM 4033 N N . GLN A 1 489 ? 5.552 -1.065 -24.301 1.00 88.75 489 GLN A N 1
ATOM 4034 C CA . GLN A 1 489 ? 5.300 -0.516 -25.634 1.00 88.75 489 GLN A CA 1
ATOM 4035 C C . GLN A 1 489 ? 6.381 -0.918 -26.657 1.00 88.75 489 GLN A C 1
ATOM 4037 O O . GLN A 1 489 ? 6.576 -0.223 -27.657 1.00 88.75 489 GLN A O 1
ATOM 4042 N N . ARG A 1 490 ? 7.071 -2.043 -26.432 1.00 89.44 490 ARG A N 1
ATOM 4043 C CA . ARG A 1 490 ? 8.106 -2.563 -27.341 1.00 89.44 490 ARG A CA 1
ATOM 4044 C C . ARG A 1 490 ? 7.567 -2.781 -28.751 1.00 89.44 490 ARG A C 1
ATOM 4046 O O . ARG A 1 490 ? 6.650 -3.567 -28.981 1.00 89.44 490 ARG A O 1
ATOM 4053 N N . SER A 1 491 ? 8.192 -2.116 -29.711 1.00 91.50 491 SER A N 1
ATOM 4054 C CA . SER A 1 491 ? 7.893 -2.211 -31.140 1.00 91.50 491 SER A CA 1
ATOM 4055 C C . SER A 1 491 ? 8.822 -3.165 -31.883 1.00 91.50 491 SER A C 1
ATOM 4057 O O . SER A 1 491 ? 8.494 -3.558 -33.003 1.00 91.50 491 SER A O 1
ATOM 4059 N N . LYS A 1 492 ? 9.965 -3.523 -31.280 1.00 92.19 492 LYS A N 1
ATOM 4060 C CA . LYS A 1 492 ? 10.943 -4.462 -31.844 1.00 92.19 492 LYS A CA 1
ATOM 4061 C C . LYS A 1 492 ? 11.356 -5.528 -30.840 1.00 92.19 492 LYS A C 1
ATOM 4063 O O . LYS A 1 492 ? 11.498 -5.246 -29.647 1.00 92.19 492 LYS A O 1
ATOM 4068 N N . THR A 1 493 ? 11.643 -6.719 -31.346 1.00 91.19 493 THR A N 1
ATOM 4069 C CA . THR A 1 493 ? 12.261 -7.817 -30.600 1.00 91.19 493 THR A CA 1
ATOM 4070 C C . THR A 1 493 ? 13.732 -7.940 -31.004 1.00 91.19 493 THR A C 1
ATOM 4072 O O . THR A 1 493 ? 14.073 -7.973 -32.181 1.00 91.19 493 THR A O 1
ATOM 4075 N N . ILE A 1 494 ? 14.646 -7.985 -30.029 1.00 89.06 494 ILE A N 1
ATOM 4076 C CA . ILE A 1 494 ? 16.087 -8.123 -30.299 1.00 89.06 494 ILE A CA 1
ATOM 4077 C C . ILE A 1 494 ? 16.452 -9.612 -30.397 1.00 89.06 494 ILE A C 1
ATOM 4079 O O . ILE A 1 494 ? 17.074 -10.170 -29.499 1.00 89.06 494 ILE A O 1
ATOM 4083 N N . ASP A 1 495 ? 16.035 -10.264 -31.483 1.00 90.69 495 ASP A N 1
ATOM 4084 C CA . ASP A 1 495 ? 16.258 -11.701 -31.737 1.00 90.69 495 ASP A CA 1
ATOM 4085 C C . ASP A 1 495 ? 17.059 -11.990 -33.026 1.00 90.69 495 ASP A C 1
ATOM 4087 O O . ASP A 1 495 ? 17.364 -13.141 -33.341 1.00 90.69 495 ASP A O 1
ATOM 4091 N N . GLY A 1 496 ? 17.434 -10.943 -33.767 1.00 87.44 496 GLY A N 1
ATOM 4092 C CA . GLY A 1 496 ? 18.148 -11.049 -35.041 1.00 87.44 496 GLY A CA 1
ATOM 4093 C C . GLY A 1 496 ? 17.254 -11.362 -36.247 1.00 87.44 496 GLY A C 1
ATOM 4094 O O . GLY A 1 496 ? 17.772 -11.495 -37.358 1.00 87.44 496 GLY A O 1
ATOM 4095 N N . ILE A 1 497 ? 15.935 -11.455 -36.064 1.00 89.69 497 ILE A N 1
ATOM 4096 C CA . ILE A 1 497 ? 14.953 -11.597 -37.138 1.00 89.69 497 ILE A CA 1
ATOM 4097 C C . ILE A 1 497 ? 14.536 -10.194 -37.598 1.00 89.69 497 ILE A C 1
ATOM 4099 O O . ILE A 1 497 ? 14.366 -9.277 -36.808 1.00 89.69 497 ILE A O 1
ATOM 4103 N N . GLU A 1 498 ? 14.417 -9.988 -38.913 1.00 89.19 498 GLU A N 1
ATOM 4104 C CA . GLU A 1 498 ? 14.170 -8.651 -39.476 1.00 89.19 498 GLU A CA 1
ATOM 4105 C C . GLU A 1 498 ? 12.685 -8.353 -39.777 1.00 89.19 498 GLU A C 1
ATOM 4107 O O . GLU A 1 498 ? 12.382 -7.354 -40.428 1.00 89.19 498 GLU A O 1
ATOM 4112 N N . ASN A 1 499 ? 11.761 -9.229 -39.380 1.00 91.88 499 ASN A N 1
ATOM 4113 C CA . ASN A 1 499 ? 10.350 -9.190 -39.789 1.00 91.88 499 ASN A CA 1
ATOM 4114 C C . ASN A 1 499 ? 9.541 -8.048 -39.153 1.00 91.88 499 ASN A C 1
ATOM 4116 O O . ASN A 1 499 ? 8.520 -7.648 -39.709 1.00 91.88 499 ASN A O 1
ATOM 4120 N N . ASP A 1 500 ? 9.994 -7.530 -38.018 1.00 92.50 500 ASP A N 1
ATOM 4121 C CA . ASP A 1 500 ? 9.450 -6.370 -37.319 1.00 92.50 500 ASP A CA 1
ATOM 4122 C C . ASP A 1 500 ? 10.030 -5.038 -37.835 1.00 92.50 500 ASP A C 1
ATOM 4124 O O . ASP A 1 500 ? 9.554 -3.973 -37.439 1.00 92.50 500 ASP A O 1
ATOM 4128 N N . TRP A 1 501 ? 11.004 -5.063 -38.757 1.00 92.12 501 TRP A N 1
ATOM 4129 C CA . TRP A 1 501 ? 11.612 -3.876 -39.370 1.00 92.12 501 TRP A CA 1
ATOM 4130 C C . TRP A 1 501 ? 10.971 -3.496 -40.708 1.00 92.12 501 TRP A C 1
ATOM 4132 O O . TRP A 1 501 ? 10.776 -4.322 -41.598 1.00 92.12 501 TRP A O 1
ATOM 4142 N N . ASN A 1 502 ? 10.745 -2.198 -40.898 1.00 89.44 502 ASN A N 1
ATOM 4143 C CA . ASN A 1 502 ? 10.120 -1.633 -42.091 1.00 89.44 502 ASN A CA 1
ATOM 4144 C C . ASN A 1 502 ? 11.136 -0.924 -42.995 1.00 89.44 502 ASN A C 1
ATOM 4146 O O . ASN A 1 502 ? 12.128 -0.362 -42.537 1.00 89.44 502 ASN A O 1
ATOM 4150 N N . SER A 1 503 ? 10.848 -0.842 -44.299 1.00 85.69 503 SER A N 1
ATOM 4151 C CA . SER A 1 503 ? 11.723 -0.154 -45.267 1.00 85.69 503 SER A CA 1
ATOM 4152 C C . SER A 1 503 ? 11.952 1.330 -44.952 1.00 85.69 503 SER A C 1
ATOM 4154 O O . SER A 1 503 ? 12.987 1.877 -45.317 1.00 85.69 503 SER A O 1
ATOM 4156 N N . ASN A 1 504 ? 11.001 1.977 -44.274 1.00 88.00 504 ASN A N 1
ATOM 4157 C CA . ASN A 1 504 ? 11.077 3.394 -43.902 1.00 88.00 504 ASN A CA 1
ATOM 4158 C C . ASN A 1 504 ? 12.027 3.661 -42.722 1.00 88.00 504 ASN A C 1
ATOM 4160 O O . ASN A 1 504 ? 12.329 4.814 -42.440 1.00 88.00 504 ASN A O 1
ATOM 4164 N N . GLU A 1 505 ? 12.484 2.612 -42.036 1.00 90.19 505 GLU A N 1
ATOM 4165 C CA . GLU A 1 505 ? 13.409 2.693 -40.898 1.00 90.19 505 GLU A CA 1
ATOM 4166 C C . GLU A 1 505 ? 14.875 2.597 -41.352 1.00 90.19 505 GLU A C 1
ATOM 4168 O O . GLU A 1 505 ? 15.788 2.711 -40.539 1.00 90.19 505 GLU A O 1
ATOM 4173 N N . LEU A 1 506 ? 15.124 2.394 -42.653 1.00 88.62 506 LEU A N 1
ATOM 4174 C CA . LEU A 1 506 ? 16.457 2.404 -43.250 1.00 88.62 506 LEU A CA 1
ATOM 4175 C C . LEU A 1 506 ? 17.022 3.834 -43.271 1.00 88.62 506 LEU A C 1
ATOM 4177 O O . LEU A 1 506 ? 16.516 4.703 -43.977 1.00 88.62 506 LEU A O 1
ATOM 4181 N N . ILE A 1 507 ? 18.105 4.059 -42.527 1.00 84.38 507 ILE A N 1
ATOM 4182 C CA . ILE A 1 507 ? 18.808 5.347 -42.443 1.00 84.38 507 ILE A CA 1
ATOM 4183 C C . ILE A 1 507 ? 19.826 5.478 -43.573 1.00 84.38 507 ILE A C 1
ATOM 4185 O O . ILE A 1 507 ? 19.924 6.523 -44.216 1.00 84.38 507 ILE A O 1
ATOM 4189 N N . SER A 1 508 ? 20.606 4.423 -43.807 1.00 76.44 508 SER A N 1
ATOM 4190 C CA . SER A 1 508 ? 21.618 4.392 -44.856 1.00 76.44 508 SER A CA 1
ATOM 4191 C C . SER A 1 508 ? 21.806 2.979 -45.394 1.00 76.44 508 SER A C 1
ATOM 4193 O O . SER A 1 508 ? 21.625 1.980 -44.693 1.00 76.44 508 SER A O 1
ATOM 4195 N N . GLY A 1 509 ? 22.157 2.903 -46.672 1.00 65.69 509 GLY A N 1
ATOM 4196 C CA . GLY A 1 509 ? 22.455 1.655 -47.349 1.00 65.69 509 GLY A CA 1
ATOM 4197 C C . GLY A 1 509 ? 23.389 1.915 -48.517 1.00 65.69 509 GLY A C 1
ATOM 4198 O O . GLY A 1 509 ? 22.968 2.492 -49.514 1.00 65.69 509 GLY A O 1
ATOM 4199 N N . GLU A 1 510 ? 24.642 1.487 -48.400 1.00 63.09 510 GLU A N 1
ATOM 4200 C CA . GLU A 1 510 ? 25.360 1.017 -49.587 1.00 63.09 510 GLU A CA 1
ATOM 4201 C C . GLU A 1 510 ? 24.959 -0.450 -49.802 1.00 63.09 510 GLU A C 1
ATOM 4203 O O . GLU A 1 510 ? 24.538 -1.110 -48.849 1.00 63.09 510 GLU A O 1
ATOM 4208 N N . ASP A 1 511 ? 25.086 -0.997 -51.017 1.00 64.56 511 ASP A N 1
ATOM 4209 C CA . ASP A 1 511 ? 24.623 -2.368 -51.327 1.00 64.56 511 ASP A CA 1
ATOM 4210 C C . ASP A 1 511 ? 25.153 -3.435 -50.346 1.00 64.56 511 ASP A C 1
ATOM 4212 O O . ASP A 1 511 ? 24.509 -4.463 -50.134 1.00 64.56 511 ASP A O 1
ATOM 4216 N N . LYS A 1 512 ? 26.304 -3.171 -49.712 1.00 70.81 512 LYS A N 1
ATOM 4217 C CA . LYS A 1 512 ? 26.988 -4.077 -48.784 1.00 70.81 512 LYS A CA 1
ATOM 4218 C C . LYS A 1 512 ? 26.630 -3.896 -47.300 1.00 70.81 512 LYS A C 1
ATOM 4220 O O . LYS A 1 512 ? 26.748 -4.859 -46.549 1.00 70.81 512 LYS A O 1
ATOM 4225 N N . TYR A 1 513 ? 26.205 -2.707 -46.867 1.00 82.81 513 TYR A N 1
ATOM 4226 C CA . TYR A 1 513 ? 25.947 -2.405 -45.452 1.00 82.81 513 TYR A CA 1
ATOM 4227 C C . TYR A 1 513 ? 24.660 -1.608 -45.306 1.00 82.81 513 TYR A C 1
ATOM 4229 O O . TYR A 1 513 ? 24.549 -0.507 -45.846 1.00 82.81 513 TYR A O 1
ATOM 4237 N N . LYS A 1 514 ? 23.702 -2.151 -44.550 1.00 86.44 514 LYS A N 1
ATOM 4238 C CA . LYS A 1 514 ? 22.412 -1.501 -44.296 1.00 86.44 514 LYS A CA 1
ATOM 4239 C C . LYS A 1 514 ? 22.268 -1.179 -42.821 1.00 86.44 514 LYS A C 1
ATOM 4241 O O . LYS A 1 514 ? 22.489 -2.044 -41.974 1.00 86.44 514 LYS A O 1
ATOM 4246 N N . PHE A 1 515 ? 21.868 0.054 -42.542 1.00 89.38 515 PHE A N 1
ATOM 4247 C CA . PHE A 1 515 ? 21.626 0.542 -41.197 1.00 89.38 515 PHE A CA 1
ATOM 4248 C C . PHE A 1 515 ? 20.190 1.031 -41.052 1.00 89.38 515 PHE A C 1
ATOM 4250 O O . PHE A 1 515 ? 19.718 1.845 -41.850 1.00 89.38 515 PHE A O 1
ATOM 4257 N N . SER A 1 516 ? 19.505 0.552 -40.020 1.00 91.69 516 SER A N 1
ATOM 4258 C CA . SER A 1 516 ? 18.150 0.972 -39.679 1.00 91.69 516 SER A CA 1
ATOM 4259 C C . SER A 1 516 ? 18.073 1.407 -38.223 1.00 91.69 516 SER A C 1
ATOM 4261 O O . SER A 1 516 ? 18.765 0.841 -37.376 1.00 91.69 516 SER A O 1
ATOM 4263 N N . ALA A 1 517 ? 17.209 2.374 -37.924 1.00 92.06 517 ALA A N 1
ATOM 4264 C CA . ALA A 1 517 ? 16.851 2.684 -36.546 1.00 92.06 517 ALA A CA 1
ATOM 4265 C C . ALA A 1 517 ? 15.357 2.955 -36.399 1.00 92.06 517 ALA A C 1
ATOM 4267 O O . ALA A 1 517 ? 14.686 3.391 -37.333 1.00 92.06 517 ALA A O 1
ATOM 4268 N N . SER A 1 518 ? 14.861 2.686 -35.199 1.00 93.50 518 SER A N 1
ATOM 4269 C CA . SER A 1 518 ? 13.483 2.923 -34.780 1.00 93.50 518 SER A CA 1
ATOM 4270 C C . SER A 1 518 ? 13.479 3.322 -33.308 1.00 93.50 518 SER A C 1
ATOM 4272 O O . SER A 1 518 ? 14.482 3.170 -32.614 1.00 93.50 518 SER A O 1
ATOM 4274 N N . SER A 1 519 ? 12.356 3.817 -32.811 1.00 92.75 519 SER A N 1
ATOM 4275 C CA . SER A 1 519 ? 12.183 4.114 -31.392 1.00 92.75 519 SER A CA 1
ATOM 4276 C C . SER A 1 519 ? 10.737 3.950 -30.967 1.00 92.75 519 SER A C 1
ATOM 4278 O O . SER A 1 519 ? 9.827 4.214 -31.755 1.00 92.75 519 SER A O 1
ATOM 4280 N N . ASP A 1 520 ? 10.542 3.629 -29.700 1.00 93.62 520 ASP A N 1
ATOM 4281 C CA . ASP A 1 520 ? 9.274 3.756 -28.991 1.00 93.62 520 ASP A CA 1
ATOM 4282 C C . ASP A 1 520 ? 9.514 4.378 -27.608 1.00 93.62 520 ASP A C 1
ATOM 4284 O O . ASP A 1 520 ? 10.529 5.041 -27.391 1.00 93.62 520 ASP A O 1
ATOM 4288 N N . ALA A 1 521 ? 8.542 4.244 -26.706 1.00 92.56 521 ALA A N 1
ATOM 4289 C CA . ALA A 1 521 ? 8.619 4.806 -25.365 1.00 92.56 521 ALA A CA 1
ATOM 4290 C C . ALA A 1 521 ? 9.571 4.041 -24.425 1.00 92.56 521 ALA A C 1
ATOM 4292 O O . ALA A 1 521 ? 9.846 4.533 -23.333 1.00 92.56 521 ALA A O 1
ATOM 4293 N N . GLU A 1 522 ? 10.078 2.875 -24.833 1.00 90.38 522 GLU A N 1
ATOM 4294 C CA . GLU A 1 522 ? 11.013 2.061 -24.053 1.00 90.38 522 GLU A CA 1
ATOM 4295 C C . GLU A 1 522 ? 12.442 2.153 -24.566 1.00 90.38 522 GLU A C 1
ATOM 4297 O O . GLU A 1 522 ? 13.383 2.305 -23.785 1.00 90.38 522 GLU A O 1
ATOM 4302 N N . TYR A 1 523 ? 12.626 2.041 -25.882 1.00 91.94 523 TYR A N 1
ATOM 4303 C CA . TYR A 1 523 ? 13.960 1.917 -26.448 1.00 91.94 523 TYR A CA 1
ATOM 4304 C C . TYR A 1 523 ? 14.169 2.739 -27.711 1.00 91.94 523 TYR A C 1
ATOM 4306 O O . TYR A 1 523 ? 13.270 3.019 -28.505 1.00 91.94 523 TYR A O 1
ATOM 4314 N N . TYR A 1 524 ? 15.446 3.041 -27.930 1.00 91.38 524 TYR A N 1
ATOM 4315 C CA . TYR A 1 524 ? 15.984 3.373 -29.236 1.00 91.38 524 TYR A CA 1
ATOM 4316 C C . TYR A 1 524 ? 16.648 2.126 -29.832 1.00 91.38 524 TYR A C 1
ATOM 4318 O O . TYR A 1 524 ? 17.620 1.603 -29.285 1.00 91.38 524 TYR A O 1
ATOM 4326 N N . TYR A 1 525 ? 16.124 1.648 -30.956 1.00 93.00 525 TYR A N 1
ATOM 4327 C CA . TYR A 1 525 ? 16.559 0.425 -31.621 1.00 93.00 525 TYR A CA 1
ATOM 4328 C C . TYR A 1 525 ? 17.485 0.732 -32.785 1.00 93.00 525 TYR A C 1
ATOM 4330 O O . TYR A 1 525 ? 17.221 1.625 -33.587 1.00 93.00 525 TYR A O 1
ATOM 4338 N N . MET A 1 526 ? 18.524 -0.084 -32.939 1.00 91.06 526 MET A N 1
ATOM 4339 C CA . MET A 1 526 ? 19.468 -0.005 -34.048 1.00 91.06 526 MET A CA 1
ATOM 4340 C C . MET A 1 526 ? 19.688 -1.392 -34.649 1.00 91.06 526 MET A C 1
ATOM 4342 O O . MET A 1 526 ? 20.002 -2.335 -33.925 1.00 91.06 526 MET A O 1
ATOM 4346 N N . LYS A 1 527 ? 19.569 -1.507 -35.974 1.00 91.00 527 LYS A N 1
ATOM 4347 C CA . LYS A 1 527 ? 19.862 -2.728 -36.732 1.00 91.00 527 LYS A CA 1
ATOM 4348 C C . LYS A 1 527 ? 20.968 -2.473 -37.743 1.00 91.00 527 LYS A C 1
ATOM 4350 O O . LYS A 1 527 ? 20.872 -1.561 -38.564 1.00 91.00 527 LYS A O 1
ATOM 4355 N N . TYR A 1 528 ? 21.973 -3.342 -37.726 1.00 88.25 528 TYR A N 1
ATOM 4356 C CA . TYR A 1 528 ? 23.100 -3.327 -38.653 1.00 88.25 528 TYR A CA 1
ATOM 4357 C C . TYR A 1 528 ? 23.152 -4.652 -39.414 1.00 88.25 528 TYR A C 1
ATOM 4359 O O . TYR A 1 528 ? 23.382 -5.699 -38.814 1.00 88.25 528 TYR A O 1
ATOM 4367 N N . ASN A 1 529 ? 22.974 -4.615 -40.734 1.00 87.81 529 ASN A N 1
ATOM 4368 C CA . ASN A 1 529 ? 23.208 -5.780 -41.585 1.00 87.81 529 ASN A CA 1
ATOM 4369 C C . ASN A 1 529 ? 24.648 -5.724 -42.115 1.00 87.81 529 ASN A C 1
ATOM 4371 O O . ASN A 1 529 ? 24.973 -4.894 -42.970 1.00 87.81 529 ASN A O 1
ATOM 4375 N N . LEU A 1 530 ? 25.507 -6.575 -41.548 1.00 87.06 530 LEU A N 1
ATOM 4376 C CA . LEU A 1 530 ? 26.948 -6.610 -41.792 1.00 87.06 530 LEU A CA 1
ATOM 4377 C C . LEU A 1 530 ? 27.386 -8.044 -42.175 1.00 87.06 530 LEU A C 1
ATOM 4379 O O . LEU A 1 530 ? 27.937 -8.760 -41.340 1.00 87.06 530 LEU A O 1
ATOM 4383 N N . PRO A 1 531 ? 27.156 -8.496 -43.422 1.00 85.56 531 PRO A N 1
ATOM 4384 C CA . PRO A 1 531 ? 27.264 -9.913 -43.803 1.00 85.56 531 PRO A CA 1
ATOM 4385 C C . PRO A 1 531 ? 28.680 -10.507 -43.704 1.00 85.56 531 PRO A C 1
ATOM 4387 O O . PRO A 1 531 ? 28.834 -11.720 -43.607 1.00 85.56 531 PRO A O 1
ATOM 4390 N N . GLU A 1 532 ? 29.720 -9.670 -43.724 1.00 85.81 532 GLU A N 1
ATOM 4391 C CA . GLU A 1 532 ? 31.126 -10.091 -43.598 1.00 85.81 532 GLU A CA 1
ATOM 4392 C C . GLU A 1 532 ? 31.731 -9.765 -42.220 1.00 85.81 532 GLU A C 1
ATOM 4394 O O . GLU A 1 532 ? 32.924 -9.986 -41.998 1.00 85.81 532 GLU A O 1
ATOM 4399 N N . PHE A 1 533 ? 30.941 -9.211 -41.297 1.00 86.75 533 PHE A N 1
ATOM 4400 C CA . PHE A 1 533 ? 31.441 -8.787 -39.996 1.00 86.75 533 PHE A CA 1
ATOM 4401 C C . PHE A 1 533 ? 31.613 -9.969 -39.037 1.00 86.75 533 PHE A C 1
ATOM 4403 O O . PHE A 1 533 ? 30.796 -10.884 -38.975 1.00 86.75 533 PHE A O 1
ATOM 4410 N N . SER A 1 534 ? 32.692 -9.928 -38.258 1.00 88.19 534 SER A N 1
ATOM 4411 C CA . SER A 1 534 ? 32.987 -10.889 -37.201 1.00 88.19 534 SER A CA 1
ATOM 4412 C C . SER A 1 534 ? 33.609 -10.145 -36.026 1.00 88.19 534 SER A C 1
ATOM 4414 O O . SER A 1 534 ? 34.615 -9.450 -36.200 1.00 88.19 534 SER A O 1
ATOM 4416 N N . PHE A 1 535 ? 33.039 -10.340 -34.834 1.00 88.00 535 PHE A N 1
ATOM 4417 C CA . PHE A 1 535 ? 33.574 -9.787 -33.587 1.00 88.00 535 PHE A CA 1
ATOM 4418 C C . PHE A 1 535 ? 34.991 -10.300 -33.262 1.00 88.00 535 PHE A C 1
ATOM 4420 O O . PHE A 1 535 ? 35.713 -9.637 -32.528 1.00 88.00 535 PHE A O 1
ATOM 4427 N N . ASP A 1 536 ? 35.440 -11.412 -33.862 1.00 93.25 536 ASP A N 1
ATOM 4428 C CA . ASP A 1 536 ? 36.808 -11.931 -33.688 1.00 93.25 536 ASP A CA 1
ATOM 4429 C C . ASP A 1 536 ? 37.858 -11.148 -34.493 1.00 93.25 536 ASP A C 1
ATOM 4431 O O . ASP A 1 536 ? 39.053 -11.211 -34.204 1.00 93.25 536 ASP A O 1
ATOM 4435 N N . LYS A 1 537 ? 37.432 -10.457 -35.558 1.00 91.81 537 LYS A N 1
ATOM 4436 C CA . LYS A 1 537 ? 38.329 -9.807 -36.532 1.00 91.81 537 LYS A CA 1
ATOM 4437 C C . LYS A 1 537 ? 38.208 -8.293 -36.542 1.00 91.81 537 LYS A C 1
ATOM 4439 O O . LYS A 1 537 ? 39.030 -7.619 -37.164 1.00 91.81 537 LYS A O 1
ATOM 4444 N N . SER A 1 538 ? 37.143 -7.746 -35.973 1.00 87.31 538 SER A N 1
ATOM 4445 C CA . SER A 1 538 ? 36.785 -6.345 -36.153 1.00 87.31 538 SER A CA 1
ATOM 4446 C C . SER A 1 538 ? 36.009 -5.817 -34.956 1.00 87.31 538 SER A C 1
ATOM 4448 O O . SER A 1 538 ? 35.203 -6.522 -34.358 1.00 87.31 538 SER A O 1
ATOM 4450 N N . ASN A 1 539 ? 36.224 -4.538 -34.654 1.00 84.62 539 ASN A N 1
ATOM 4451 C CA . ASN A 1 539 ? 35.433 -3.794 -33.682 1.00 84.62 539 ASN A CA 1
ATOM 4452 C C . ASN A 1 539 ? 34.382 -2.957 -34.415 1.00 84.62 539 ASN A C 1
ATOM 4454 O O . ASN A 1 539 ? 34.641 -2.458 -35.513 1.00 84.62 539 ASN A O 1
ATOM 4458 N N . ILE A 1 540 ? 33.220 -2.763 -33.790 1.00 82.19 540 ILE A N 1
ATOM 4459 C CA . ILE A 1 540 ? 32.218 -1.786 -34.232 1.00 82.19 540 ILE A CA 1
ATOM 4460 C C . ILE A 1 540 ? 32.291 -0.582 -33.302 1.00 82.19 540 ILE A C 1
ATOM 4462 O O . ILE A 1 540 ? 32.196 -0.721 -32.085 1.00 82.19 540 ILE A O 1
ATOM 4466 N N . HIS A 1 541 ? 32.416 0.605 -33.889 1.00 82.56 541 HIS A N 1
ATOM 4467 C CA . HIS A 1 541 ? 32.278 1.869 -33.179 1.00 82.56 541 HIS A CA 1
ATOM 4468 C C . HIS A 1 541 ? 31.031 2.590 -33.690 1.00 82.56 541 HIS A C 1
ATOM 4470 O O . HIS A 1 541 ? 30.932 2.888 -34.880 1.00 82.56 541 HIS A O 1
ATOM 4476 N N . ILE A 1 542 ? 30.091 2.872 -32.789 1.00 79.94 542 ILE A N 1
ATOM 4477 C CA . ILE A 1 542 ? 28.869 3.627 -33.081 1.00 79.94 542 ILE A CA 1
ATOM 4478 C C . ILE A 1 542 ? 28.999 4.980 -32.395 1.00 79.94 542 ILE A C 1
ATOM 4480 O O . ILE A 1 542 ? 29.212 5.049 -31.186 1.00 79.94 542 ILE A O 1
ATOM 4484 N N . ALA A 1 543 ? 28.883 6.052 -33.171 1.00 81.00 543 ALA A N 1
ATOM 4485 C CA . ALA A 1 543 ? 28.868 7.411 -32.659 1.00 81.00 543 ALA A CA 1
ATOM 4486 C C . ALA A 1 543 ? 27.478 8.010 -32.854 1.00 81.00 543 ALA A C 1
ATOM 4488 O O . ALA A 1 543 ? 26.933 7.960 -33.956 1.00 81.00 543 ALA A O 1
ATOM 4489 N N . ILE A 1 544 ? 26.917 8.564 -31.781 1.00 80.62 544 ILE A N 1
ATOM 4490 C CA . ILE A 1 544 ? 25.569 9.131 -31.761 1.00 80.62 544 ILE A CA 1
ATOM 4491 C C . ILE A 1 544 ? 25.687 10.603 -31.368 1.00 80.62 544 ILE A C 1
ATOM 4493 O O .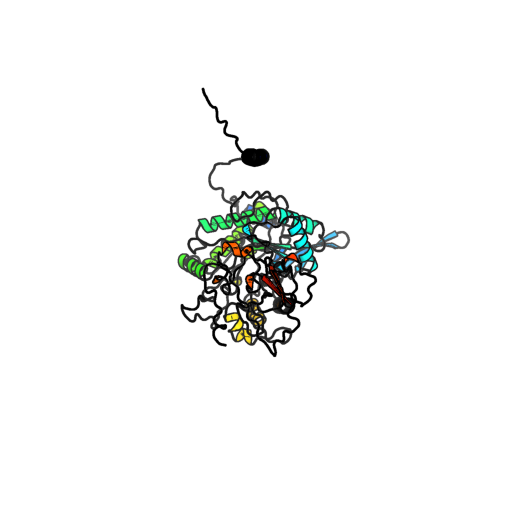 ILE A 1 544 ? 26.193 10.918 -30.293 1.00 80.62 544 ILE A O 1
ATOM 4497 N N . ASP A 1 545 ? 25.218 11.495 -32.239 1.00 79.50 545 ASP A N 1
ATOM 4498 C CA . ASP A 1 545 ? 25.016 12.910 -31.921 1.00 79.50 545 ASP A CA 1
ATOM 4499 C C . ASP A 1 545 ? 23.544 13.120 -31.547 1.00 79.50 545 ASP A C 1
ATOM 4501 O O . ASP A 1 545 ? 22.653 12.999 -32.390 1.00 79.50 545 ASP A O 1
ATOM 4505 N N . THR A 1 546 ? 23.292 13.389 -30.267 1.00 78.00 546 THR A N 1
ATOM 4506 C CA . THR A 1 546 ? 21.948 13.554 -29.692 1.00 78.00 546 THR A CA 1
ATOM 4507 C C . THR A 1 546 ? 21.561 15.015 -29.462 1.00 78.00 546 THR A C 1
ATOM 4509 O O . THR A 1 546 ? 20.488 15.274 -28.917 1.00 78.00 546 THR A O 1
ATOM 4512 N N . TYR A 1 547 ? 22.405 15.982 -29.849 1.00 75.44 547 TYR A N 1
ATOM 4513 C CA . TYR A 1 547 ? 22.209 17.388 -29.490 1.00 75.44 547 TYR A CA 1
ATOM 4514 C C . TYR A 1 547 ? 21.934 18.294 -30.693 1.00 75.44 547 TYR A C 1
ATOM 4516 O O . TYR A 1 547 ? 20.802 18.729 -30.906 1.00 75.44 547 TYR A O 1
ATOM 4524 N N . ASP A 1 548 ? 22.964 18.634 -31.466 1.00 76.31 548 ASP A N 1
ATOM 4525 C CA . ASP A 1 548 ? 22.867 19.572 -32.584 1.00 76.31 548 ASP A CA 1
ATOM 4526 C C . ASP A 1 548 ? 24.013 19.304 -33.551 1.00 76.31 548 ASP A C 1
ATOM 4528 O O . ASP A 1 548 ? 25.164 19.569 -33.225 1.00 76.31 548 ASP A O 1
ATOM 4532 N N . LYS A 1 549 ? 23.679 18.904 -34.782 1.00 78.75 549 LYS A N 1
ATOM 4533 C CA . LYS A 1 549 ? 24.640 18.591 -35.851 1.00 78.75 549 LYS A CA 1
ATOM 4534 C C . LYS A 1 549 ? 25.654 19.692 -36.183 1.00 78.75 549 LYS A C 1
ATOM 4536 O O . LYS A 1 549 ? 26.545 19.463 -36.994 1.00 78.75 549 LYS A O 1
ATOM 4541 N N . LYS A 1 550 ? 25.449 20.924 -35.706 1.00 82.38 550 LYS A N 1
ATOM 4542 C CA . LYS A 1 550 ? 26.362 22.063 -35.898 1.00 82.38 550 LYS A CA 1
ATOM 4543 C C . LYS A 1 550 ? 27.271 22.314 -34.691 1.00 82.38 550 LYS A C 1
ATOM 4545 O O . LYS A 1 550 ? 28.060 23.257 -34.729 1.00 82.38 550 LYS A O 1
ATOM 4550 N N . LYS A 1 551 ? 27.097 21.566 -33.603 1.00 76.75 551 LYS A N 1
ATOM 4551 C CA . LYS A 1 551 ? 27.795 21.721 -32.327 1.00 76.75 551 LYS A CA 1
ATOM 4552 C C . LYS A 1 551 ? 28.401 20.373 -31.921 1.00 76.75 551 LYS A C 1
ATOM 4554 O O . LYS A 1 551 ? 27.926 19.325 -32.329 1.00 76.75 551 LYS A O 1
ATOM 4559 N N . GLY A 1 552 ? 29.426 20.412 -31.075 1.00 72.88 552 GLY A N 1
ATOM 4560 C CA . GLY A 1 552 ? 30.133 19.210 -30.625 1.00 72.88 552 GLY A CA 1
ATOM 4561 C C . GLY A 1 552 ? 31.307 18.816 -31.526 1.00 72.88 552 GLY A C 1
ATOM 4562 O O . GLY A 1 552 ? 31.633 19.509 -32.490 1.00 72.88 552 GLY A O 1
ATOM 4563 N N . ASP A 1 553 ? 31.978 17.723 -31.164 1.00 71.12 553 ASP A N 1
ATOM 4564 C CA . ASP A 1 553 ? 33.110 17.184 -31.916 1.00 71.12 553 ASP A CA 1
ATOM 4565 C C . ASP A 1 553 ? 32.624 16.281 -33.053 1.00 71.12 553 ASP A C 1
ATOM 4567 O O . ASP A 1 553 ? 32.046 15.219 -32.837 1.00 71.12 553 ASP A O 1
ATOM 4571 N N . HIS A 1 554 ? 32.911 16.684 -34.290 1.00 74.56 554 HIS A N 1
ATOM 4572 C CA . HIS A 1 554 ? 32.601 15.898 -35.492 1.00 74.56 554 HIS A CA 1
ATOM 4573 C C . HIS A 1 554 ? 33.743 14.961 -35.910 1.00 74.56 554 HIS A C 1
ATOM 4575 O O . HIS A 1 554 ? 33.683 14.326 -36.963 1.00 74.56 554 HIS A O 1
ATOM 4581 N N . LYS A 1 555 ? 34.806 14.892 -35.105 1.00 75.06 555 LYS A N 1
ATOM 4582 C CA . LYS A 1 555 ? 35.923 13.970 -35.288 1.00 75.06 555 LYS A CA 1
ATOM 4583 C C . LYS A 1 555 ? 35.874 12.910 -34.204 1.00 75.06 555 LYS A C 1
ATOM 4585 O O . LYS A 1 555 ? 35.882 13.230 -33.020 1.00 75.06 555 LYS A O 1
ATOM 4590 N N . LEU A 1 556 ? 35.872 11.646 -34.611 1.00 73.19 556 LEU A N 1
ATOM 4591 C CA . LEU A 1 556 ? 35.933 10.549 -33.657 1.00 73.19 556 LEU A CA 1
ATOM 4592 C C . LEU A 1 556 ? 37.364 10.425 -33.116 1.00 73.19 556 LEU A C 1
ATOM 4594 O O . LEU A 1 556 ? 38.298 10.300 -33.913 1.00 73.19 556 LEU A O 1
ATOM 4598 N N . PRO A 1 557 ? 37.559 10.426 -31.784 1.00 69.06 557 PRO A N 1
ATOM 4599 C CA . PRO A 1 557 ? 38.886 10.512 -31.168 1.00 69.06 557 PRO A CA 1
ATOM 4600 C C . PRO A 1 557 ? 39.782 9.302 -31.475 1.00 69.06 557 PRO A C 1
ATOM 4602 O O . PRO A 1 557 ? 40.998 9.369 -31.321 1.00 69.06 557 PRO A O 1
ATOM 4605 N N . PHE A 1 558 ? 39.195 8.196 -31.932 1.00 71.19 558 PHE A N 1
ATOM 4606 C CA . PHE A 1 558 ? 39.890 6.962 -32.296 1.00 71.19 558 PHE A CA 1
ATOM 4607 C C . PHE A 1 558 ? 40.228 6.846 -33.793 1.00 71.19 558 PHE A C 1
ATOM 4609 O O . PHE A 1 558 ? 40.851 5.865 -34.184 1.00 71.19 558 PHE A O 1
ATOM 4616 N N . LEU A 1 559 ? 39.867 7.826 -34.633 1.00 68.31 559 LEU A N 1
ATOM 4617 C CA . LEU A 1 559 ? 40.215 7.824 -36.062 1.00 68.31 559 LEU A CA 1
ATOM 4618 C C . LEU A 1 559 ? 41.565 8.497 -36.379 1.00 68.31 559 LEU A C 1
ATOM 4620 O O . LEU A 1 559 ? 42.052 8.354 -37.494 1.00 68.31 559 LEU A O 1
ATOM 4624 N N . GLU A 1 560 ? 42.206 9.194 -35.430 1.00 57.72 560 GLU A N 1
ATOM 4625 C CA . GLU A 1 560 ? 43.504 9.871 -35.655 1.00 57.72 560 GLU A CA 1
ATOM 4626 C C . GLU A 1 560 ? 44.741 9.004 -35.312 1.00 57.72 560 GLU A C 1
ATOM 4628 O O . GLU A 1 560 ? 45.850 9.514 -35.158 1.00 57.72 560 GLU A O 1
ATOM 4633 N N . LYS A 1 561 ? 44.591 7.675 -35.235 1.00 50.53 561 LYS A N 1
ATOM 4634 C CA . LYS A 1 561 ? 45.723 6.731 -35.198 1.00 50.53 561 LYS A CA 1
ATOM 4635 C C . LYS A 1 561 ? 45.568 5.650 -36.267 1.00 50.53 561 LYS A C 1
ATOM 4637 O O . LYS A 1 561 ? 45.156 4.533 -35.966 1.00 50.53 561 LYS A O 1
ATOM 4642 N N . SER A 1 562 ? 45.945 5.981 -37.496 1.00 42.41 562 SER A N 1
ATOM 4643 C CA . SER A 1 562 ? 46.338 5.007 -38.520 1.00 42.41 562 SER A CA 1
ATOM 4644 C C . SER A 1 562 ? 47.530 5.535 -39.294 1.00 42.41 562 SER A C 1
ATOM 4646 O O . SER A 1 562 ? 47.371 6.639 -39.866 1.00 42.41 562 SER A O 1
#